Protein AF-A0A4R3TM71-F1 (afdb_monomer)

Nearest PDB structures (foldseek):
  3sf4-assembly3_C  TM=6.506E-01  e=2.495E-02  Homo sapiens
  3sf4-assembly2_B  TM=6.392E-01  e=4.879E-02  Homo sapiens
  6hc2-assembly4_S  TM=4.032E-01  e=9.950E-02  Homo sapiens
  6hc2-assembly1_C  TM=3.410E-01  e=1.334E-01  Homo sapiens
  8amz-assembly1_S  TM=4.589E-01  e=3.227E+00  Spinacia oleracea

InterPro domains:
  IPR001387 Cro/C1-type, helix-turn-helix domain [PF01381] (21-55)
  IPR001387 Cro/C1-type, helix-turn-helix domain [PS50943] (21-53)
  IPR001387 Cro/C1-type, helix-turn-helix domain [SM00530] (20-70)
  IPR001387 Cro/C1-type, helix-turn-helix domain [cd00093] (21-56)
  IPR010982 Lambda repressor-like, DNA-binding domain superfamily [G3DSA:1.10.260.40] (5-74)
  IPR010982 Lambda repressor-like, DNA-binding domain superfamily [SSF47413] (13-68)
  IPR011990 Tetratricopeptide-like helical domain superfamily [G3DSA:1.25.40.10] (161-403)
  IPR011990 Tetratricopeptide-like helical domain superfamily [SSF48452] (152-357)

Mean predicted aligned error: 6.35 Å

Foldseek 3Di:
DDPVVVVVVLLLLLQLQLCLLVVLCVVVVHDLCRLCVQLVHHSVVNNCSNRSNDDDDPSSVVSSCVVSVADPCLAEVDDDPDDPLVLLLCVLLVVLVVLVVLLVVCVVCVVSLSSYSCVLVSVLSNLSSVLVDPDDDDPDDPVSVVSSLSSDDPQSVLSVLLSVLSSCVVVVVLVVSLVSLVVSVVPDDDDPSLSSQLSSLLVQLVSCLQQVVLPSNVVSLVSSLVSCVVVVSPVNNLVSLLSVLVSCVVVVVLVVSLVSLVVSCVVPVVPLVSNLVSLLSQLLSCLLVLVLVSNLVSLVVNVVSVHDDLSSLLSQLVSCVVVVVLVSSVVSDDDLVPDPDVLSSLSVVLSVCSSVVHDCVVSLVVLVVCLVVPSGPVSNVSSLSVSLVVCVVVVNVVVSVVSVVD

Structure (mmCIF, N/CA/C/O backbone):
data_AF-A0A4R3TM71-F1
#
_entry.id   AF-A0A4R3TM71-F1
#
loop_
_atom_site.group_PDB
_atom_site.id
_atom_site.type_symbol
_atom_site.label_atom_id
_atom_site.label_alt_id
_atom_site.label_comp_id
_atom_site.label_asym_id
_atom_site.label_entity_id
_atom_site.label_seq_id
_atom_site.pdbx_PDB_ins_code
_atom_site.Cartn_x
_atom_site.Cartn_y
_atom_site.Cartn_z
_atom_site.occupancy
_atom_site.B_iso_or_equiv
_atom_site.auth_seq_id
_atom_site.auth_comp_id
_atom_site.auth_asym_id
_atom_site.auth_atom_id
_atom_site.pdbx_PDB_model_num
ATOM 1 N N . MET A 1 1 ? 7.187 -16.295 -33.879 1.00 38.16 1 MET A N 1
ATOM 2 C CA . MET A 1 1 ? 7.076 -14.832 -33.755 1.00 38.16 1 MET A CA 1
ATOM 3 C C . MET A 1 1 ? 6.376 -14.304 -34.985 1.00 38.16 1 MET A C 1
ATOM 5 O O . MET A 1 1 ? 6.767 -14.666 -36.090 1.00 38.16 1 MET A O 1
ATOM 9 N N . SER A 1 2 ? 5.300 -13.549 -34.795 1.00 34.69 2 SER A N 1
ATOM 10 C CA . SER A 1 2 ? 4.571 -12.897 -35.889 1.00 34.69 2 SER A CA 1
ATOM 11 C C . SER A 1 2 ? 5.303 -11.626 -36.350 1.00 34.69 2 SER A C 1
ATOM 13 O O . SER A 1 2 ? 6.063 -11.040 -35.584 1.00 34.69 2 SER A O 1
ATOM 15 N N . PHE A 1 3 ? 5.071 -11.185 -37.589 1.00 24.17 3 PHE A N 1
ATOM 16 C CA . PHE A 1 3 ? 5.656 -9.958 -38.162 1.00 24.17 3 PHE A CA 1
ATOM 17 C C . PHE A 1 3 ? 5.386 -8.703 -37.300 1.00 24.17 3 PHE A C 1
ATOM 19 O O . PHE A 1 3 ? 6.244 -7.838 -37.165 1.00 24.17 3 PHE A O 1
ATOM 26 N N . LEU A 1 4 ? 4.223 -8.651 -36.639 1.00 26.27 4 LEU A N 1
ATOM 27 C CA . LEU A 1 4 ? 3.831 -7.566 -35.730 1.00 26.27 4 LEU A CA 1
ATOM 28 C C . LEU A 1 4 ? 4.636 -7.557 -34.422 1.00 26.27 4 LEU A C 1
ATOM 30 O O . LEU A 1 4 ? 4.960 -6.489 -33.916 1.00 26.27 4 LEU A O 1
ATOM 34 N N . GLU A 1 5 ? 4.985 -8.731 -33.885 1.00 31.08 5 GLU A N 1
ATOM 35 C CA . GLU A 1 5 ? 5.854 -8.825 -32.703 1.00 31.08 5 GLU A CA 1
ATOM 36 C C . GLU A 1 5 ? 7.272 -8.352 -33.028 1.00 31.08 5 GLU A C 1
ATOM 38 O O . GLU A 1 5 ? 7.894 -7.707 -32.197 1.00 31.08 5 GLU A O 1
ATOM 43 N N . THR A 1 6 ? 7.758 -8.623 -34.245 1.00 36.78 6 THR A N 1
ATOM 44 C CA . THR A 1 6 ? 9.131 -8.293 -34.659 1.00 36.78 6 THR A CA 1
ATOM 45 C C . THR A 1 6 ? 9.328 -6.794 -34.910 1.00 36.78 6 THR A C 1
ATOM 47 O O . THR A 1 6 ? 10.348 -6.245 -34.498 1.00 36.78 6 THR A O 1
ATOM 50 N N . GLU A 1 7 ? 8.351 -6.113 -35.524 1.00 38.03 7 GLU A N 1
ATOM 51 C CA . GLU A 1 7 ? 8.370 -4.645 -35.684 1.00 38.03 7 GLU A CA 1
ATOM 52 C C . GLU A 1 7 ? 8.187 -3.903 -34.350 1.00 38.03 7 GLU A C 1
ATOM 54 O O . GLU A 1 7 ? 8.796 -2.852 -34.126 1.00 38.03 7 GLU A O 1
ATOM 59 N N . TYR A 1 8 ? 7.365 -4.447 -33.446 1.00 54.97 8 TYR A N 1
ATOM 60 C CA . TYR A 1 8 ? 7.160 -3.868 -32.120 1.00 54.97 8 TYR A CA 1
ATOM 61 C C . TYR A 1 8 ? 8.436 -3.930 -31.275 1.00 54.97 8 TYR A C 1
ATOM 63 O O . TYR A 1 8 ? 8.848 -2.911 -30.716 1.00 54.97 8 TYR A O 1
ATOM 71 N N . THR A 1 9 ? 9.101 -5.092 -31.244 1.00 59.97 9 THR A N 1
ATOM 72 C CA . THR A 1 9 ? 10.374 -5.263 -30.530 1.00 59.97 9 THR A CA 1
ATOM 73 C C . THR A 1 9 ? 11.465 -4.371 -31.107 1.00 59.97 9 THR A C 1
ATOM 75 O O . THR A 1 9 ? 12.128 -3.672 -30.349 1.00 59.97 9 THR A O 1
ATOM 78 N N . SER A 1 10 ? 11.594 -4.284 -32.440 1.00 61.62 10 SER A N 1
ATOM 79 C CA . SER A 1 10 ? 12.634 -3.442 -33.043 1.00 61.62 10 SER A CA 1
ATOM 80 C C . SER A 1 10 ? 12.441 -1.963 -32.711 1.00 61.62 10 SER A C 1
ATOM 82 O O . SER A 1 10 ? 13.404 -1.275 -32.402 1.00 61.62 10 SER A O 1
ATOM 84 N N . HIS A 1 11 ? 11.199 -1.464 -32.723 1.00 75.56 11 HIS A N 1
ATOM 85 C CA . HIS A 1 11 ? 10.932 -0.058 -32.418 1.00 75.56 11 HIS A CA 1
ATOM 86 C C . HIS A 1 11 ? 11.136 0.284 -30.933 1.00 75.56 11 HIS A C 1
ATOM 88 O O . HIS A 1 11 ? 11.571 1.393 -30.609 1.00 75.56 11 HIS A O 1
ATOM 94 N N . HIS A 1 12 ? 10.821 -0.650 -30.033 1.00 82.50 12 HIS A N 1
ATOM 95 C CA . HIS A 1 12 ? 11.098 -0.517 -28.605 1.00 82.50 12 HIS A CA 1
ATOM 96 C C . HIS A 1 12 ? 12.611 -0.456 -28.340 1.00 82.50 12 HIS A C 1
ATOM 98 O O . HIS A 1 12 ? 13.088 0.484 -27.702 1.00 82.50 12 HIS A O 1
ATOM 104 N N . ASP A 1 13 ? 13.382 -1.364 -28.940 1.00 85.12 13 ASP A N 1
ATOM 105 C CA . ASP A 1 13 ? 14.838 -1.414 -28.783 1.00 85.12 13 ASP A CA 1
ATOM 106 C C . ASP A 1 13 ? 15.515 -0.120 -29.265 1.00 85.12 13 ASP A C 1
ATOM 108 O O . ASP A 1 13 ? 16.381 0.426 -28.572 1.00 85.12 13 ASP A O 1
ATOM 112 N N . SER A 1 14 ? 15.083 0.445 -30.404 1.00 89.00 14 SER A N 1
ATOM 113 C CA . SER A 1 14 ? 15.607 1.730 -30.893 1.00 89.00 14 SER A CA 1
ATOM 114 C C . SER A 1 14 ? 15.316 2.879 -29.920 1.00 89.00 14 SER A C 1
ATOM 116 O O . SER A 1 14 ? 16.161 3.759 -29.735 1.00 89.00 14 SER A O 1
ATOM 118 N N . LYS A 1 15 ? 14.139 2.897 -29.275 1.00 90.81 15 LYS A N 1
ATOM 119 C CA . LYS A 1 15 ? 13.792 3.909 -28.260 1.00 90.81 15 LYS A CA 1
ATOM 120 C C . LYS A 1 15 ? 14.654 3.777 -27.011 1.00 90.81 15 LYS A C 1
ATOM 122 O O . LYS A 1 15 ? 15.185 4.789 -26.546 1.00 90.81 15 LYS A O 1
ATOM 127 N N . CYS A 1 16 ? 14.818 2.559 -26.494 1.00 91.25 16 CYS A N 1
ATOM 128 C CA . CYS A 1 16 ? 15.664 2.281 -25.336 1.00 91.25 16 CYS A CA 1
ATOM 129 C C . CYS A 1 16 ? 17.114 2.694 -25.606 1.00 91.25 16 CYS A C 1
ATOM 131 O O . CYS A 1 16 ? 17.690 3.450 -24.821 1.00 91.25 16 CYS A O 1
ATOM 133 N N . PHE A 1 17 ? 17.677 2.292 -26.751 1.00 93.12 17 PHE A N 1
ATOM 134 C CA . PHE A 1 17 ? 19.026 2.687 -27.157 1.00 93.12 17 PHE A CA 1
ATOM 135 C C . PHE A 1 17 ? 19.161 4.209 -27.324 1.00 93.12 17 PHE A C 1
ATOM 137 O O . PHE A 1 17 ? 20.125 4.810 -26.850 1.00 93.12 17 PHE A O 1
ATOM 144 N N . GLY A 1 18 ? 18.177 4.865 -27.945 1.00 94.12 18 GLY A N 1
ATOM 145 C CA . GLY A 1 18 ? 18.177 6.316 -28.115 1.00 94.12 18 GLY A CA 1
ATOM 146 C C . GLY A 1 18 ? 18.148 7.086 -26.788 1.00 94.12 18 GLY A C 1
ATOM 147 O O . GLY A 1 18 ? 18.880 8.066 -26.612 1.00 94.12 18 GLY A O 1
ATOM 148 N N . PHE A 1 19 ? 17.340 6.634 -25.822 1.00 93.06 19 PHE A N 1
ATOM 149 C CA . PHE A 1 19 ? 17.315 7.211 -24.475 1.00 93.06 19 PHE A CA 1
ATOM 150 C C . PHE A 1 19 ? 18.631 6.989 -23.739 1.00 93.06 19 PHE A C 1
ATOM 152 O O . PHE A 1 19 ? 19.168 7.949 -23.187 1.00 93.06 19 PHE A O 1
ATOM 159 N N . PHE A 1 20 ? 19.156 5.763 -23.773 1.00 93.88 20 PHE A N 1
ATOM 160 C CA . PHE A 1 20 ? 20.447 5.400 -23.195 1.00 93.88 20 PHE A CA 1
ATOM 161 C C . PHE A 1 20 ? 21.562 6.325 -23.692 1.00 93.88 20 PHE A C 1
ATOM 163 O O . PHE A 1 20 ? 22.264 6.959 -22.902 1.00 93.88 20 PHE A O 1
ATOM 170 N N . LEU A 1 21 ? 21.651 6.487 -25.014 1.00 94.81 21 LEU A N 1
ATOM 171 C CA . LEU A 1 21 ? 22.626 7.350 -25.669 1.00 94.81 21 LEU A CA 1
ATOM 172 C C . LEU A 1 21 ? 22.517 8.799 -25.189 1.00 94.81 21 LEU A C 1
ATOM 174 O O . LEU A 1 21 ? 23.506 9.414 -24.785 1.00 94.81 21 LEU A O 1
ATOM 178 N N . ARG A 1 22 ? 21.296 9.342 -25.190 1.00 93.69 22 ARG A N 1
ATOM 179 C CA . ARG A 1 22 ? 21.040 10.713 -24.744 1.00 93.69 22 ARG A CA 1
ATOM 180 C C . ARG A 1 22 ? 21.380 10.905 -23.266 1.00 93.69 22 ARG A C 1
ATOM 182 O O . ARG A 1 22 ? 21.888 11.969 -22.910 1.00 93.69 22 ARG A O 1
ATOM 189 N N . TYR A 1 23 ? 21.072 9.925 -22.417 1.00 91.75 23 TYR A N 1
ATOM 190 C CA . TYR A 1 23 ? 21.368 9.958 -20.986 1.00 91.75 23 TYR A CA 1
ATOM 191 C C . TYR A 1 23 ? 22.879 10.035 -20.746 1.00 91.75 23 TYR A C 1
ATOM 193 O O . TYR A 1 23 ? 23.346 11.003 -20.145 1.00 91.75 23 TYR A O 1
ATOM 201 N N . HIS A 1 24 ? 23.651 9.097 -21.301 1.00 93.12 24 HIS A N 1
ATOM 202 C CA . HIS A 1 24 ? 25.105 9.039 -21.107 1.00 93.12 24 HIS A CA 1
ATOM 203 C C . HIS A 1 24 ? 25.836 10.228 -21.729 1.00 93.12 24 HIS A C 1
ATOM 205 O O . HIS A 1 24 ? 26.697 10.831 -21.087 1.00 93.12 24 HIS A O 1
ATOM 211 N N . ARG A 1 25 ? 25.418 10.674 -22.921 1.00 95.56 25 ARG A N 1
ATOM 212 C CA . ARG A 1 25 ? 25.956 11.899 -23.532 1.00 95.56 25 ARG A CA 1
ATOM 213 C C . ARG A 1 25 ? 25.751 13.120 -22.630 1.00 95.56 25 ARG A C 1
ATOM 215 O O . ARG A 1 25 ? 26.665 13.928 -22.455 1.00 95.56 25 ARG A O 1
ATOM 222 N N . LYS A 1 26 ? 24.551 13.276 -22.056 1.00 92.94 26 LYS A N 1
ATOM 223 C CA . LYS A 1 26 ? 24.243 14.384 -21.140 1.00 92.94 26 LYS A CA 1
ATOM 224 C C . LYS A 1 26 ? 24.972 14.253 -19.801 1.00 92.94 26 LYS A C 1
ATOM 226 O O . LYS A 1 26 ? 25.421 15.278 -19.300 1.00 92.94 26 LYS A O 1
ATOM 231 N N . LYS A 1 27 ? 25.148 13.037 -19.264 1.00 90.88 27 LYS A N 1
ATOM 232 C CA . LYS A 1 27 ? 25.943 12.765 -18.045 1.00 90.88 27 LYS A CA 1
ATOM 233 C C . LYS A 1 27 ? 27.381 13.281 -18.198 1.00 90.88 27 LYS A C 1
ATOM 235 O O . LYS A 1 27 ? 27.948 13.810 -17.249 1.00 90.88 27 LYS A O 1
ATOM 240 N N . GLN A 1 28 ? 27.930 13.221 -19.412 1.00 93.75 28 GLN A N 1
ATOM 241 C CA . GLN A 1 28 ? 29.259 13.743 -19.756 1.00 93.75 28 GLN A CA 1
ATOM 242 C C . GLN A 1 28 ? 29.265 15.214 -20.223 1.00 93.75 28 GLN A C 1
ATOM 244 O O . GLN A 1 28 ? 30.289 15.715 -20.679 1.00 93.75 28 GLN A O 1
ATOM 249 N N . ASN A 1 29 ? 28.140 15.934 -20.114 1.00 95.19 29 ASN A N 1
ATOM 250 C CA . ASN A 1 29 ? 27.981 17.330 -20.553 1.00 95.19 29 ASN A CA 1
ATOM 251 C C . ASN A 1 29 ? 28.301 17.581 -22.041 1.00 95.19 29 ASN A C 1
ATOM 253 O O . ASN A 1 29 ? 28.654 18.694 -22.439 1.00 95.19 29 ASN A O 1
ATOM 257 N N . LEU A 1 30 ? 28.147 16.567 -22.893 1.00 96.06 30 LEU A N 1
ATOM 258 C CA . LEU A 1 30 ? 28.447 16.678 -24.316 1.00 96.06 30 LEU A CA 1
ATOM 259 C C . LEU A 1 30 ? 27.246 17.259 -25.072 1.00 96.06 30 LEU A C 1
ATOM 261 O O . LEU A 1 30 ? 26.117 16.766 -24.971 1.00 96.06 30 LEU A O 1
ATOM 265 N N . SER A 1 31 ? 27.472 18.302 -25.875 1.00 96.62 31 SER A N 1
ATOM 266 C CA . SER A 1 31 ? 26.426 18.843 -26.754 1.00 96.62 31 SER A CA 1
ATOM 267 C C . SER A 1 31 ? 26.109 17.880 -27.905 1.00 96.62 31 SER A C 1
ATOM 269 O O . SER A 1 31 ? 26.951 17.075 -28.299 1.00 96.62 31 SER A O 1
ATOM 271 N N . LEU A 1 32 ? 24.899 17.979 -28.469 1.00 96.94 32 LEU A N 1
ATOM 272 C CA . LEU A 1 32 ? 24.487 17.153 -29.612 1.00 96.94 32 LEU A CA 1
ATOM 273 C C . LEU A 1 32 ? 25.448 17.328 -30.801 1.00 96.94 32 LEU A C 1
ATOM 275 O O . LEU A 1 32 ? 25.865 16.344 -31.397 1.00 96.94 32 LEU A O 1
ATOM 279 N N . ASN A 1 33 ? 25.823 18.572 -31.112 1.00 97.44 33 ASN A N 1
ATOM 280 C CA . ASN A 1 33 ? 26.718 18.871 -32.230 1.00 97.44 33 ASN A CA 1
ATOM 281 C C . ASN A 1 33 ? 28.111 18.288 -31.998 1.00 97.44 33 ASN A C 1
ATOM 283 O O . ASN A 1 33 ? 28.621 17.564 -32.842 1.00 97.44 33 ASN A O 1
ATOM 287 N N . TYR A 1 34 ? 28.679 18.542 -30.818 1.00 97.06 34 TYR A N 1
ATOM 288 C CA . TYR A 1 34 ? 30.020 18.076 -30.485 1.00 97.06 34 TYR A CA 1
ATOM 289 C C . TYR A 1 34 ? 30.120 16.546 -30.506 1.00 97.06 34 TYR A C 1
ATOM 291 O O . TYR A 1 34 ? 31.041 15.996 -31.095 1.00 97.06 34 TYR A O 1
ATOM 299 N N . PHE A 1 35 ? 29.142 15.846 -29.923 1.00 97.75 35 PHE A N 1
ATOM 300 C CA . PHE A 1 35 ? 29.140 14.384 -29.932 1.00 97.75 35 PHE A CA 1
ATOM 301 C C . PHE A 1 35 ? 28.940 13.803 -31.337 1.00 97.75 35 PHE A C 1
ATOM 303 O O . PHE A 1 35 ? 29.606 12.832 -31.689 1.00 97.75 35 PHE A O 1
ATOM 310 N N . ALA A 1 36 ? 28.073 14.411 -32.156 1.00 97.25 36 ALA A N 1
ATOM 311 C CA . ALA A 1 36 ? 27.876 13.999 -33.544 1.00 97.25 36 ALA A CA 1
ATOM 312 C C . ALA A 1 36 ? 29.173 14.119 -34.363 1.00 97.25 36 ALA A C 1
ATOM 314 O O . ALA A 1 36 ? 29.517 13.187 -35.094 1.00 97.25 36 ALA A O 1
ATOM 315 N N . ASP A 1 37 ? 29.920 15.211 -34.175 1.00 96.88 37 ASP A N 1
ATOM 316 C CA . ASP A 1 37 ? 31.215 15.427 -34.821 1.00 96.88 37 ASP A CA 1
ATOM 317 C C . ASP A 1 37 ? 32.247 14.364 -34.396 1.00 96.88 37 ASP A C 1
ATOM 319 O O . ASP A 1 37 ? 32.930 13.810 -35.259 1.00 96.88 37 ASP A O 1
ATOM 323 N N . MET A 1 38 ? 32.319 14.011 -33.102 1.00 95.25 38 MET A N 1
ATOM 324 C CA . MET A 1 38 ? 33.251 12.987 -32.587 1.00 95.25 38 MET A CA 1
ATOM 325 C C . MET A 1 38 ? 33.025 11.605 -33.215 1.00 95.25 38 MET A C 1
ATOM 327 O O . MET A 1 38 ? 33.968 10.958 -33.670 1.00 95.25 38 MET A O 1
ATOM 331 N N . ILE A 1 39 ? 31.769 11.161 -33.319 1.00 95.50 39 ILE A N 1
ATOM 332 C CA . ILE A 1 39 ? 31.446 9.854 -33.923 1.00 95.50 39 ILE A CA 1
ATOM 333 C C . ILE A 1 39 ? 31.365 9.907 -35.462 1.00 95.50 39 ILE A C 1
ATOM 335 O O . ILE A 1 39 ? 31.282 8.862 -36.121 1.00 95.50 39 ILE A O 1
ATOM 339 N N . GLY A 1 40 ? 31.453 11.105 -36.050 1.00 95.06 40 GLY A N 1
ATOM 340 C CA . GLY A 1 40 ? 31.496 11.339 -37.493 1.00 95.06 40 GLY A CA 1
ATOM 341 C C . GLY A 1 40 ? 30.140 11.206 -38.188 1.00 95.06 40 GLY A C 1
ATOM 342 O O . GLY A 1 40 ? 30.070 10.633 -39.277 1.00 95.06 40 GLY A O 1
ATOM 343 N N . ILE A 1 41 ? 29.067 11.701 -37.565 1.00 96.19 41 ILE A N 1
ATOM 344 C CA . ILE A 1 41 ? 27.715 11.751 -38.143 1.00 96.19 41 ILE A CA 1
ATOM 345 C C . ILE A 1 41 ? 27.123 13.160 -38.058 1.00 96.19 41 ILE A C 1
ATOM 347 O O . ILE A 1 41 ? 27.606 14.016 -37.330 1.00 96.19 41 ILE A O 1
ATOM 351 N N . THR A 1 42 ? 26.037 13.424 -38.787 1.00 97.06 42 THR A N 1
ATOM 352 C CA . THR A 1 42 ? 25.358 14.727 -38.693 1.00 97.06 42 THR A CA 1
ATOM 353 C C . THR A 1 42 ? 24.556 14.852 -37.389 1.00 97.06 42 THR A C 1
ATOM 355 O O . THR A 1 42 ? 23.919 13.867 -36.997 1.00 97.06 42 THR A O 1
ATOM 358 N N . PRO A 1 43 ? 24.439 16.051 -36.786 1.00 97.25 43 PRO A N 1
ATOM 359 C CA . PRO A 1 43 ? 23.620 16.259 -35.588 1.00 97.25 43 PRO A CA 1
ATOM 360 C C . PRO A 1 43 ? 22.142 15.882 -35.761 1.00 97.25 43 PRO A C 1
ATOM 362 O O . PRO A 1 43 ? 21.518 15.399 -34.819 1.00 97.25 43 PRO A O 1
ATOM 365 N N . SER A 1 44 ? 21.567 16.055 -36.960 1.00 96.88 44 SER A N 1
ATOM 366 C CA . SER A 1 44 ? 20.181 15.640 -37.229 1.00 96.88 44 SER A CA 1
ATOM 367 C C . SER A 1 44 ? 20.024 14.120 -37.181 1.00 96.88 44 SER A C 1
ATOM 369 O O . SER A 1 44 ? 19.076 13.624 -36.582 1.00 96.88 44 SER A O 1
ATOM 371 N N . PHE A 1 45 ? 20.980 13.380 -37.747 1.00 96.25 45 PHE A N 1
ATOM 372 C CA . PHE A 1 45 ? 20.997 11.922 -37.688 1.00 96.25 45 PHE A CA 1
ATOM 373 C C . PHE A 1 45 ? 21.195 11.413 -36.254 1.00 96.25 45 PHE A C 1
ATOM 375 O O . PHE A 1 45 ? 20.447 10.538 -35.832 1.00 96.25 45 PHE A O 1
ATOM 382 N N . LEU A 1 46 ? 22.110 12.009 -35.476 1.00 96.88 46 LEU A N 1
ATOM 383 C CA . LEU A 1 46 ? 22.242 11.701 -34.045 1.00 96.88 46 LEU A CA 1
ATOM 384 C C . LEU A 1 46 ? 20.934 11.966 -33.287 1.00 96.88 46 LEU A C 1
ATOM 386 O O . LEU A 1 46 ? 20.518 11.152 -32.470 1.00 96.88 46 LEU A O 1
ATOM 390 N N . SER A 1 47 ? 20.262 13.083 -33.577 1.00 96.25 47 SER A N 1
ATOM 391 C CA . SER A 1 47 ? 18.961 13.392 -32.981 1.00 96.25 47 SER A CA 1
ATOM 392 C C . SER A 1 47 ? 17.922 12.323 -33.320 1.00 96.25 47 SER A C 1
ATOM 394 O O . SER A 1 47 ? 17.224 11.852 -32.427 1.00 96.25 47 SER A O 1
ATOM 396 N N . ASP A 1 48 ? 17.828 11.891 -34.579 1.00 95.69 48 ASP A N 1
ATOM 397 C CA . ASP A 1 48 ? 16.900 10.825 -34.972 1.00 95.69 48 ASP A CA 1
ATOM 398 C C . ASP A 1 48 ? 17.174 9.516 -34.212 1.00 95.69 48 ASP A C 1
ATOM 400 O O . ASP A 1 48 ? 16.225 8.861 -33.779 1.00 95.69 48 ASP A O 1
ATOM 404 N N . ILE A 1 49 ? 18.448 9.173 -33.996 1.00 95.06 49 ILE A N 1
ATOM 405 C CA . ILE A 1 49 ? 18.863 8.014 -33.193 1.00 95.06 49 ILE A CA 1
ATOM 406 C C . ILE A 1 49 ? 18.427 8.179 -31.735 1.00 95.06 49 ILE A C 1
ATOM 408 O O . ILE A 1 49 ? 17.770 7.300 -31.188 1.00 95.06 49 ILE A O 1
ATOM 412 N N . GLU A 1 50 ? 18.737 9.313 -31.098 1.00 94.75 50 GLU A N 1
ATOM 413 C CA . GLU A 1 50 ? 18.383 9.559 -29.692 1.00 94.75 50 GLU A CA 1
ATOM 414 C C . GLU A 1 50 ? 16.871 9.513 -29.438 1.00 94.75 50 GLU A C 1
ATOM 416 O O . GLU A 1 50 ? 16.425 9.186 -28.338 1.00 94.75 50 GLU A O 1
ATOM 421 N N . HIS A 1 51 ? 16.065 9.837 -30.446 1.00 91.50 51 HIS A N 1
ATOM 422 C CA . HIS A 1 51 ? 14.607 9.764 -30.371 1.00 91.50 51 HIS A CA 1
ATOM 423 C C . HIS A 1 51 ? 14.038 8.412 -30.838 1.00 91.50 51 HIS A C 1
ATOM 425 O O . HIS A 1 51 ? 12.821 8.296 -30.977 1.00 91.50 51 HIS A O 1
ATOM 431 N N . GLY A 1 52 ? 14.885 7.409 -31.103 1.00 91.69 52 GLY A N 1
ATOM 432 C CA . GLY A 1 52 ? 14.472 6.070 -31.533 1.00 91.69 52 GLY A CA 1
ATOM 433 C C . GLY A 1 52 ? 13.802 6.032 -32.909 1.00 91.69 52 GLY A C 1
ATOM 434 O O . GLY A 1 52 ? 13.037 5.117 -33.200 1.00 91.69 52 GLY A O 1
ATOM 435 N N . LYS A 1 53 ? 14.033 7.046 -33.755 1.00 91.56 53 LYS A N 1
ATOM 436 C CA . LYS A 1 53 ? 13.445 7.145 -35.103 1.00 91.56 53 LYS A CA 1
ATOM 437 C C . LYS A 1 53 ? 14.258 6.406 -36.159 1.00 91.56 53 LYS A C 1
ATOM 439 O O . LYS A 1 53 ? 13.745 6.163 -37.249 1.00 91.56 53 LYS A O 1
ATOM 444 N N . LYS A 1 54 ? 15.533 6.129 -35.878 1.00 90.50 54 LYS A N 1
ATOM 445 C CA . LYS A 1 54 ? 16.451 5.442 -36.787 1.00 90.50 54 LYS A CA 1
ATOM 446 C C . LYS A 1 54 ? 17.348 4.487 -36.024 1.00 90.50 54 LYS A C 1
ATOM 448 O O . LYS A 1 54 ? 17.866 4.833 -34.964 1.00 90.50 54 LYS A O 1
ATOM 453 N N . ASP A 1 55 ? 17.580 3.336 -36.637 1.00 87.19 55 ASP A N 1
ATOM 454 C CA . ASP A 1 55 ? 18.572 2.381 -36.175 1.00 87.19 55 ASP A CA 1
ATOM 455 C C . ASP A 1 55 ? 19.991 2.827 -36.510 1.00 87.19 55 ASP A C 1
ATOM 457 O O . ASP A 1 55 ? 20.242 3.652 -37.396 1.00 87.19 55 ASP A O 1
ATOM 461 N N . VAL A 1 56 ? 20.937 2.238 -35.785 1.00 89.19 56 VAL A N 1
ATOM 462 C CA . VAL A 1 56 ? 22.357 2.549 -35.892 1.00 89.19 56 VAL A CA 1
ATOM 463 C C . VAL A 1 56 ? 23.101 1.352 -36.443 1.00 89.19 56 VAL A C 1
ATOM 465 O O . VAL A 1 56 ? 23.022 0.251 -35.902 1.00 89.19 56 VAL A O 1
ATOM 468 N N . ALA A 1 57 ? 23.871 1.588 -37.502 1.00 89.75 57 ALA A N 1
ATOM 469 C CA . ALA A 1 57 ? 24.771 0.586 -38.045 1.00 89.75 57 ALA A CA 1
ATOM 470 C C . ALA A 1 57 ? 25.867 0.224 -37.029 1.00 89.75 57 ALA A C 1
ATOM 472 O O . ALA A 1 57 ? 26.395 1.092 -36.331 1.00 89.75 57 ALA A O 1
ATOM 473 N N . GLU A 1 58 ? 26.273 -1.043 -37.015 1.00 89.44 58 GLU A N 1
ATOM 474 C CA . GLU A 1 58 ? 27.215 -1.600 -36.035 1.00 89.44 58 GLU A CA 1
ATOM 475 C C . GLU A 1 58 ? 28.529 -0.809 -35.917 1.00 89.44 58 GLU A C 1
ATOM 477 O O . GLU A 1 58 ? 29.020 -0.535 -34.824 1.00 89.44 58 GLU A O 1
ATOM 482 N N . TYR A 1 59 ? 29.075 -0.337 -37.043 1.00 91.19 59 TYR A N 1
ATOM 483 C CA . TYR A 1 59 ? 30.294 0.479 -37.032 1.00 91.19 59 TYR A CA 1
ATOM 484 C C . TYR A 1 59 ? 30.119 1.806 -36.270 1.00 91.19 59 TYR A C 1
ATOM 486 O O . TYR A 1 59 ? 31.074 2.311 -35.685 1.00 91.19 59 TYR A O 1
ATOM 494 N N . THR A 1 60 ? 28.917 2.392 -36.299 1.00 92.31 60 THR A N 1
ATOM 495 C CA . THR A 1 60 ? 28.605 3.646 -35.599 1.00 92.31 60 THR A CA 1
ATOM 496 C C . THR A 1 60 ? 28.339 3.371 -34.124 1.00 92.31 60 THR A C 1
ATOM 498 O O . THR A 1 60 ? 28.816 4.135 -33.290 1.00 92.31 60 THR A O 1
ATOM 501 N N . LYS A 1 61 ? 27.672 2.254 -33.787 1.00 92.12 61 LYS A N 1
ATOM 502 C CA . LYS A 1 61 ? 27.515 1.805 -32.393 1.00 92.12 61 LYS A CA 1
ATOM 503 C C . LYS A 1 61 ? 28.868 1.651 -31.699 1.00 92.12 61 LYS A C 1
ATOM 505 O O . LYS A 1 61 ? 29.060 2.221 -30.633 1.00 92.12 61 LYS A O 1
ATOM 510 N N . LYS A 1 62 ? 29.841 1.002 -32.349 1.00 93.12 62 LYS A N 1
ATOM 511 C CA . LYS A 1 62 ? 31.211 0.856 -31.821 1.00 93.12 62 LYS A CA 1
ATOM 512 C C . LYS A 1 62 ? 31.871 2.191 -31.479 1.00 93.12 62 LYS A C 1
ATOM 514 O O . LYS A 1 62 ? 32.485 2.317 -30.425 1.00 93.12 62 LYS A O 1
ATOM 519 N N . LYS A 1 63 ? 31.725 3.197 -32.348 1.00 94.62 63 LYS A N 1
ATOM 520 C CA . LYS A 1 63 ? 32.232 4.551 -32.078 1.00 94.62 63 LYS A CA 1
ATOM 521 C C . LYS A 1 63 ? 31.501 5.212 -30.914 1.00 94.62 63 LYS A C 1
ATOM 523 O O . LYS A 1 63 ? 32.149 5.799 -30.063 1.00 94.62 63 LYS A O 1
ATOM 528 N N . ILE A 1 64 ? 30.174 5.092 -30.864 1.00 95.38 64 ILE A N 1
ATOM 529 C CA . ILE A 1 64 ? 29.359 5.625 -29.766 1.00 95.38 64 ILE A CA 1
ATOM 530 C C . ILE A 1 64 ? 29.822 5.053 -28.422 1.00 95.38 64 ILE A C 1
ATOM 532 O O . ILE A 1 64 ? 30.093 5.822 -27.507 1.00 95.38 64 ILE A O 1
ATOM 536 N N . PHE A 1 65 ? 29.947 3.727 -28.311 1.00 95.19 65 PHE A N 1
ATOM 537 C CA . PHE A 1 65 ? 30.394 3.079 -27.077 1.00 95.19 65 PHE A CA 1
ATOM 538 C C . PHE A 1 65 ? 31.820 3.489 -26.696 1.00 95.19 65 PHE A C 1
ATOM 540 O O . PHE A 1 65 ? 32.072 3.791 -25.533 1.00 95.19 65 PHE A O 1
ATOM 547 N N . HIS A 1 66 ? 32.727 3.578 -27.677 1.00 94.88 66 HIS A N 1
ATOM 548 C CA . HIS A 1 66 ? 34.098 4.034 -27.452 1.00 94.88 66 HIS A CA 1
ATOM 549 C C . HIS A 1 66 ? 34.162 5.458 -26.882 1.00 94.88 66 HIS A C 1
ATOM 551 O O . HIS A 1 66 ? 34.775 5.661 -25.838 1.00 94.88 66 HIS A O 1
ATOM 557 N N . GLU A 1 67 ? 33.501 6.422 -27.530 1.00 95.12 67 GLU A N 1
ATOM 558 C CA . GLU A 1 67 ? 33.526 7.835 -27.117 1.00 95.12 67 GLU A CA 1
ATOM 559 C C . GLU A 1 67 ? 32.793 8.081 -25.793 1.00 95.12 67 GLU A C 1
ATOM 561 O O . GLU A 1 67 ? 33.116 9.019 -25.071 1.00 95.12 67 GLU A O 1
ATOM 566 N N . LEU A 1 68 ? 31.806 7.243 -25.454 1.00 93.88 68 LEU A N 1
ATOM 567 C CA . LEU A 1 68 ? 31.113 7.316 -24.168 1.00 93.88 68 LEU A CA 1
ATOM 568 C C . LEU A 1 68 ? 31.801 6.520 -23.055 1.00 93.88 68 LEU A C 1
ATOM 570 O O . LEU A 1 68 ? 31.319 6.569 -21.928 1.00 93.88 68 LEU A O 1
ATOM 574 N N . PHE A 1 69 ? 32.909 5.828 -23.333 1.00 92.75 69 PHE A N 1
ATOM 575 C CA . PHE A 1 69 ? 33.599 4.948 -22.379 1.00 92.75 69 PHE A CA 1
ATOM 576 C C . PHE A 1 69 ? 32.714 3.825 -21.816 1.00 92.75 69 PHE A C 1
ATOM 578 O O . PHE A 1 69 ? 32.896 3.396 -20.681 1.00 92.75 69 PHE A O 1
ATOM 585 N N . ILE A 1 70 ? 31.771 3.333 -22.619 1.00 91.75 70 ILE A N 1
ATOM 586 C CA . ILE A 1 70 ? 30.836 2.274 -22.229 1.00 91.75 70 ILE A CA 1
ATOM 587 C C . ILE A 1 70 ? 31.321 0.949 -22.806 1.00 91.75 70 ILE A C 1
ATOM 589 O O . ILE A 1 70 ? 31.671 0.852 -23.986 1.00 91.75 70 ILE A O 1
ATOM 593 N N . ASN A 1 71 ? 31.307 -0.099 -21.987 1.00 91.69 71 ASN A N 1
ATOM 594 C CA . ASN A 1 71 ? 31.628 -1.439 -22.452 1.00 91.69 71 ASN A CA 1
ATOM 595 C C . ASN A 1 71 ? 30.459 -2.013 -23.278 1.00 91.69 71 ASN A C 1
ATOM 597 O O . ASN A 1 71 ? 29.393 -2.314 -22.742 1.00 91.69 71 ASN A O 1
ATOM 601 N N . GLN A 1 72 ? 30.673 -2.188 -24.587 1.00 90.06 72 GLN A N 1
ATOM 602 C CA . GLN A 1 72 ? 29.669 -2.747 -25.500 1.00 90.06 72 GLN A CA 1
ATOM 603 C C . GLN A 1 72 ? 29.244 -4.172 -25.106 1.00 90.06 72 GLN A C 1
ATOM 605 O O . GLN A 1 72 ? 28.066 -4.498 -25.200 1.00 90.06 72 GLN A O 1
ATOM 610 N N . GLU A 1 73 ? 30.168 -5.007 -24.627 1.00 89.00 73 GLU A N 1
ATOM 611 C CA . GLU A 1 73 ? 29.859 -6.373 -24.192 1.00 89.00 73 GLU A CA 1
ATOM 612 C C . GLU A 1 73 ? 28.927 -6.367 -22.974 1.00 89.00 73 GLU A C 1
ATOM 614 O O . GLU A 1 73 ? 27.946 -7.110 -22.949 1.00 89.00 73 GLU A O 1
ATOM 619 N N . THR A 1 74 ? 29.181 -5.478 -22.006 1.00 87.69 74 THR A N 1
ATOM 620 C CA . THR A 1 74 ? 28.290 -5.262 -20.856 1.00 87.69 74 THR A CA 1
ATOM 621 C C . 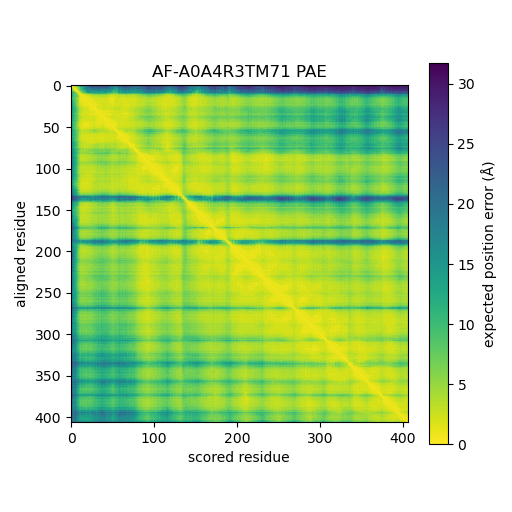THR A 1 74 ? 26.912 -4.786 -21.306 1.00 87.69 74 THR A C 1
ATOM 623 O O . THR A 1 74 ? 25.901 -5.276 -20.812 1.00 87.69 74 THR A O 1
ATOM 626 N N . TYR A 1 75 ? 26.844 -3.861 -22.266 1.00 90.81 75 TYR A N 1
ATOM 627 C CA . TYR A 1 75 ? 25.565 -3.382 -22.783 1.00 90.81 75 TYR A CA 1
ATOM 628 C C . TYR A 1 75 ? 24.750 -4.511 -23.432 1.00 90.81 75 TYR A C 1
ATOM 630 O O . TYR A 1 75 ? 23.568 -4.682 -23.129 1.00 90.81 75 TYR A O 1
ATOM 638 N N . GLU A 1 76 ? 25.374 -5.282 -24.323 1.00 88.31 76 GLU A N 1
ATOM 639 C CA . GLU A 1 76 ? 24.682 -6.231 -25.202 1.00 88.31 76 GLU A CA 1
ATOM 640 C C . GLU A 1 76 ? 24.351 -7.566 -24.534 1.00 88.31 76 GLU A C 1
ATOM 642 O O . GLU A 1 76 ? 23.302 -8.138 -24.822 1.00 88.31 76 GLU A O 1
ATOM 647 N N . ASN A 1 77 ? 25.214 -8.064 -23.644 1.00 87.06 77 ASN A N 1
ATOM 648 C CA . ASN A 1 77 ? 25.088 -9.424 -23.109 1.00 87.06 77 ASN A CA 1
ATOM 649 C C . ASN A 1 77 ? 24.451 -9.491 -21.717 1.00 87.06 77 ASN A C 1
ATOM 651 O O . ASN A 1 77 ? 24.242 -10.588 -21.192 1.00 87.06 77 ASN A O 1
ATOM 655 N N . HIS A 1 78 ? 24.156 -8.349 -21.094 1.00 88.00 78 HIS A N 1
ATOM 656 C CA . HIS A 1 78 ? 23.580 -8.336 -19.755 1.00 88.00 78 HIS A CA 1
ATOM 657 C C . HIS A 1 78 ? 22.100 -8.720 -19.773 1.00 88.00 78 HIS A C 1
ATOM 659 O O . HIS A 1 78 ? 21.294 -8.143 -20.501 1.00 88.00 78 HIS A O 1
ATOM 665 N N . VAL A 1 79 ? 21.738 -9.673 -18.919 1.00 87.00 79 VAL A N 1
ATOM 666 C CA . VAL A 1 79 ? 20.353 -10.098 -18.696 1.00 87.00 79 VAL A CA 1
ATOM 667 C C . VAL A 1 79 ? 19.883 -9.507 -17.377 1.00 87.00 79 VAL A C 1
ATOM 669 O O . VAL A 1 79 ? 20.608 -9.559 -16.383 1.00 87.00 79 VAL A O 1
ATOM 672 N N . CYS A 1 80 ? 18.673 -8.947 -17.357 1.00 86.56 80 CYS A N 1
ATOM 673 C CA . CYS A 1 80 ? 18.134 -8.370 -16.134 1.00 86.56 80 CYS A CA 1
ATOM 674 C C . CYS A 1 80 ? 18.030 -9.447 -15.051 1.00 86.56 80 CYS A C 1
ATOM 676 O O . CYS A 1 80 ? 17.458 -10.517 -15.268 1.00 86.56 80 CYS A O 1
AT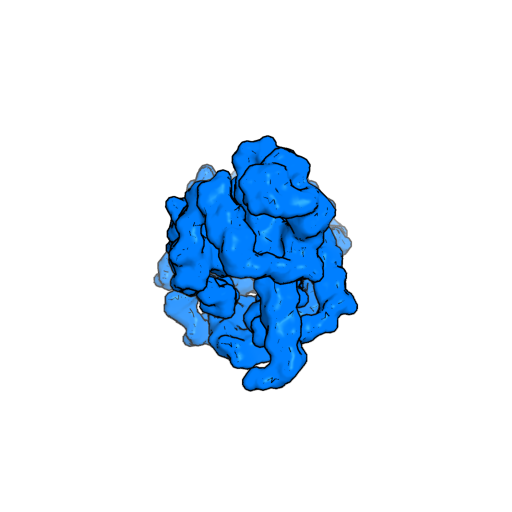OM 678 N N . LYS A 1 81 ? 18.585 -9.148 -13.876 1.00 91.19 81 LYS A N 1
ATOM 679 C CA . LYS A 1 81 ? 18.534 -10.028 -12.704 1.00 91.19 81 LYS A CA 1
ATOM 680 C C . LYS A 1 81 ? 17.120 -10.128 -12.127 1.00 91.19 81 LYS A C 1
ATOM 682 O O . LYS A 1 81 ? 16.775 -11.148 -11.536 1.00 91.19 81 LYS A O 1
ATOM 687 N N . PHE A 1 82 ? 16.321 -9.075 -12.291 1.00 91.31 82 PHE A N 1
ATOM 688 C CA . PHE A 1 82 ? 15.018 -8.941 -11.657 1.00 91.31 82 PHE A CA 1
ATOM 689 C C . PHE A 1 82 ? 13.900 -8.924 -12.687 1.00 91.31 82 PHE A C 1
ATOM 691 O O . PHE A 1 82 ? 13.826 -8.051 -13.549 1.00 91.31 82 PHE A O 1
ATOM 698 N N . ASP A 1 83 ? 13.004 -9.889 -12.557 1.00 89.25 83 ASP A N 1
ATOM 699 C CA . ASP A 1 83 ? 11.785 -9.952 -13.341 1.00 89.25 83 ASP A CA 1
ATOM 700 C C . ASP A 1 83 ? 10.672 -9.132 -12.665 1.00 89.25 83 ASP A C 1
ATOM 702 O O . ASP A 1 83 ? 10.371 -9.310 -11.480 1.00 89.25 83 ASP A O 1
ATOM 706 N N . ILE A 1 84 ? 10.039 -8.239 -13.430 1.00 89.19 84 ILE A N 1
ATOM 707 C CA . ILE A 1 84 ? 8.980 -7.346 -12.935 1.00 89.19 84 ILE A CA 1
ATOM 708 C C . ILE A 1 84 ? 7.778 -8.141 -12.414 1.00 89.19 84 ILE A C 1
ATOM 710 O O . ILE A 1 84 ? 7.164 -7.738 -11.426 1.00 89.19 84 ILE A O 1
ATOM 714 N N . VAL A 1 85 ? 7.454 -9.289 -13.022 1.00 89.81 85 VAL A N 1
ATOM 715 C CA . VAL A 1 85 ? 6.336 -10.130 -12.562 1.00 89.81 85 VAL A CA 1
ATOM 716 C C . VAL A 1 85 ? 6.619 -10.691 -11.171 1.00 89.81 85 VAL A C 1
ATOM 718 O O . VAL A 1 85 ? 5.743 -10.659 -10.307 1.00 89.81 85 VAL A O 1
ATOM 721 N N . THR A 1 86 ? 7.853 -11.129 -10.927 1.00 92.44 86 THR A N 1
ATOM 722 C CA . THR A 1 86 ? 8.306 -11.612 -9.616 1.00 92.44 86 THR A CA 1
ATOM 723 C C . THR A 1 86 ? 8.241 -10.510 -8.552 1.00 92.44 86 THR A C 1
ATOM 725 O O . THR A 1 86 ? 7.745 -10.747 -7.451 1.00 92.44 86 THR A O 1
ATOM 728 N N . ILE A 1 87 ? 8.654 -9.280 -8.882 1.00 94.25 87 ILE A N 1
ATOM 729 C CA . ILE A 1 87 ? 8.528 -8.129 -7.969 1.00 94.25 87 ILE A CA 1
ATOM 730 C C . ILE A 1 87 ? 7.056 -7.832 -7.664 1.00 94.25 87 ILE A C 1
ATOM 732 O O . ILE A 1 87 ? 6.689 -7.649 -6.505 1.00 94.25 87 ILE A O 1
ATOM 736 N N . LEU A 1 88 ? 6.187 -7.821 -8.677 1.00 92.88 88 LEU A N 1
ATOM 737 C CA . LEU A 1 88 ? 4.750 -7.601 -8.485 1.00 92.88 88 LEU A CA 1
ATOM 738 C C . LEU A 1 88 ? 4.109 -8.687 -7.613 1.00 92.88 88 LEU A C 1
ATOM 740 O O . LEU A 1 88 ? 3.271 -8.383 -6.763 1.00 92.88 88 LEU A O 1
ATOM 744 N N . GLN A 1 89 ? 4.520 -9.944 -7.783 1.00 93.56 89 GLN A N 1
ATOM 745 C CA . GLN A 1 89 ? 4.087 -11.036 -6.919 1.00 93.56 89 GLN A CA 1
ATOM 746 C C . GLN A 1 89 ? 4.543 -10.814 -5.474 1.00 93.56 89 GLN A C 1
ATOM 748 O O . GLN A 1 89 ? 3.729 -10.950 -4.564 1.00 93.56 89 GLN A O 1
ATOM 753 N N . ALA A 1 90 ? 5.797 -10.414 -5.258 1.00 94.38 90 ALA A N 1
ATOM 754 C CA . ALA A 1 90 ? 6.309 -10.093 -3.929 1.00 94.38 90 ALA A CA 1
ATOM 755 C C . ALA A 1 90 ? 5.560 -8.918 -3.279 1.00 94.38 90 ALA A C 1
ATOM 757 O O . ALA A 1 90 ? 5.247 -8.979 -2.091 1.00 94.38 90 ALA A O 1
ATOM 758 N N . ILE A 1 91 ? 5.191 -7.888 -4.052 1.00 93.25 91 ILE A N 1
ATOM 759 C CA . ILE A 1 91 ? 4.324 -6.797 -3.581 1.00 93.25 91 ILE A CA 1
ATOM 760 C C . ILE A 1 91 ? 2.988 -7.363 -3.106 1.00 93.25 91 ILE A C 1
ATOM 762 O O . ILE A 1 91 ? 2.565 -7.096 -1.980 1.00 93.25 91 ILE A O 1
ATOM 766 N N . LEU A 1 92 ? 2.312 -8.160 -3.933 1.00 94.06 92 LEU A N 1
ATOM 767 C CA . LEU A 1 92 ? 1.005 -8.715 -3.588 1.00 94.06 92 LEU A CA 1
ATOM 768 C C . LEU A 1 92 ? 1.097 -9.647 -2.369 1.00 94.06 92 LEU A C 1
ATOM 770 O O . LEU A 1 92 ? 0.272 -9.527 -1.467 1.00 94.06 92 LEU A O 1
ATOM 774 N N . GLU A 1 93 ? 2.144 -10.460 -2.265 1.00 92.19 93 GLU A N 1
ATOM 775 C CA . GLU A 1 93 ? 2.381 -11.387 -1.149 1.00 92.19 93 GLU A CA 1
ATOM 776 C C . GLU A 1 93 ? 3.114 -10.770 0.056 1.00 92.19 93 GLU A C 1
ATOM 778 O O . GLU A 1 93 ? 3.422 -11.469 1.019 1.00 92.19 93 GLU A O 1
ATOM 783 N N . PHE A 1 94 ? 3.355 -9.455 0.054 1.00 89.38 94 PHE A N 1
ATOM 784 C CA . PHE A 1 94 ? 4.070 -8.738 1.117 1.00 89.38 94 PHE A CA 1
ATOM 785 C C . PHE A 1 94 ? 5.423 -9.365 1.501 1.00 89.38 94 PHE A C 1
ATOM 787 O O . PHE A 1 94 ? 5.782 -9.405 2.686 1.00 89.38 94 PHE A O 1
ATOM 794 N N . ASP A 1 95 ? 6.188 -9.838 0.520 1.00 92.44 95 ASP A N 1
ATOM 795 C CA . ASP A 1 95 ? 7.555 -10.307 0.740 1.00 92.44 95 ASP A CA 1
ATOM 796 C C . ASP A 1 95 ? 8.516 -9.113 0.832 1.00 92.44 95 ASP A C 1
ATOM 798 O O . ASP A 1 95 ? 9.287 -8.804 -0.074 1.00 92.44 95 ASP A O 1
ATOM 802 N N . MET A 1 96 ? 8.425 -8.392 1.952 1.00 90.69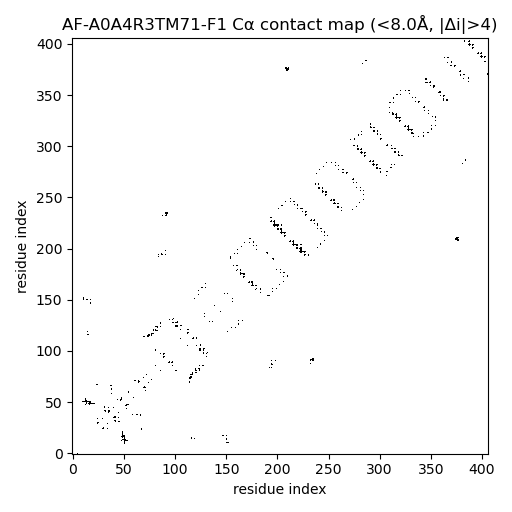 96 MET A N 1
ATOM 803 C CA . MET A 1 96 ? 9.213 -7.179 2.185 1.00 90.69 96 MET A CA 1
ATOM 804 C C . MET A 1 96 ? 10.718 -7.467 2.241 1.00 90.69 96 MET A C 1
ATOM 806 O O . MET A 1 96 ? 11.506 -6.582 1.935 1.00 90.69 96 MET A O 1
ATOM 810 N N . SER A 1 97 ? 11.121 -8.689 2.617 1.00 93.38 97 SER A N 1
ATOM 811 C CA . SER A 1 97 ? 12.536 -9.074 2.642 1.00 93.38 97 SER A CA 1
ATOM 812 C C . SER A 1 97 ? 13.094 -9.150 1.228 1.00 93.38 97 SER A C 1
ATOM 814 O O . SER A 1 97 ? 14.159 -8.599 0.967 1.00 93.38 97 SER A O 1
ATOM 816 N N . PHE A 1 98 ? 12.363 -9.794 0.316 1.00 94.94 98 PHE A N 1
ATOM 817 C CA . PHE A 1 98 ? 12.747 -9.845 -1.088 1.00 94.94 98 PHE A CA 1
ATOM 818 C C . PHE A 1 98 ? 12.738 -8.453 -1.726 1.00 94.94 98 PHE A C 1
ATOM 820 O O . PHE A 1 98 ? 13.692 -8.087 -2.406 1.00 94.94 98 PHE A O 1
ATOM 827 N N . LEU A 1 99 ? 11.697 -7.646 -1.483 1.00 94.69 99 LEU A N 1
ATOM 828 C CA . LEU A 1 99 ? 11.630 -6.284 -2.030 1.00 94.69 99 LEU A CA 1
ATOM 829 C C . LEU A 1 99 ? 12.816 -5.423 -1.575 1.00 94.69 99 LEU A C 1
ATOM 831 O O . LEU A 1 99 ? 13.387 -4.709 -2.399 1.00 94.69 99 LEU A O 1
ATOM 835 N N . HIS A 1 100 ? 13.209 -5.539 -0.304 1.00 94.06 100 HIS A N 1
ATOM 836 C CA . HIS A 1 100 ? 14.374 -4.852 0.242 1.00 94.06 100 HIS A CA 1
ATOM 837 C C . HIS A 1 100 ? 15.687 -5.356 -0.377 1.00 94.06 100 HIS A C 1
ATOM 839 O O . HIS A 1 100 ? 16.532 -4.556 -0.760 1.00 94.06 100 HIS A O 1
ATOM 845 N N . GLU A 1 101 ? 15.850 -6.672 -0.555 1.00 95.31 101 GLU A N 1
ATOM 846 C CA . GLU A 1 101 ? 17.032 -7.244 -1.220 1.00 95.31 101 GLU A CA 1
ATOM 847 C C . GLU A 1 101 ? 17.185 -6.724 -2.656 1.00 95.31 101 GLU A C 1
ATOM 849 O O . GLU A 1 101 ? 18.271 -6.301 -3.055 1.00 95.31 101 GLU A O 1
ATOM 854 N N . VAL A 1 102 ? 16.090 -6.714 -3.423 1.00 95.12 102 VAL A N 1
ATOM 855 C CA . VAL A 1 102 ? 16.069 -6.165 -4.786 1.00 95.12 102 VAL A CA 1
ATOM 856 C C . VAL A 1 102 ? 16.414 -4.677 -4.766 1.00 95.12 102 VAL A C 1
ATOM 858 O O . VAL A 1 102 ? 17.212 -4.225 -5.583 1.00 95.12 102 VAL A O 1
ATOM 861 N N . TYR A 1 103 ? 15.831 -3.915 -3.838 1.00 93.50 103 TYR A N 1
ATOM 862 C CA . TYR A 1 103 ? 16.128 -2.496 -3.673 1.00 93.50 103 TYR A CA 1
ATOM 863 C C . TYR A 1 103 ? 17.624 -2.247 -3.436 1.00 93.50 103 TYR A C 1
ATOM 865 O O . TYR A 1 103 ? 18.240 -1.507 -4.204 1.00 93.50 103 TYR A O 1
ATOM 873 N N . THR A 1 104 ? 18.214 -2.902 -2.433 1.00 93.06 104 THR A N 1
ATOM 874 C CA . THR A 1 104 ? 19.624 -2.722 -2.062 1.00 93.06 104 THR A CA 1
ATOM 875 C C . THR A 1 104 ? 20.569 -3.144 -3.182 1.00 93.06 104 THR A C 1
ATOM 877 O O . THR A 1 104 ? 21.512 -2.420 -3.484 1.00 93.06 104 THR A O 1
ATOM 880 N N . ASP A 1 105 ? 20.306 -4.266 -3.858 1.00 95.31 105 ASP A N 1
ATOM 881 C CA . ASP A 1 105 ? 21.141 -4.708 -4.980 1.00 95.31 105 ASP A CA 1
ATOM 882 C C . ASP A 1 105 ? 21.149 -3.688 -6.126 1.00 95.31 105 ASP A C 1
ATOM 884 O O . ASP A 1 105 ? 22.210 -3.401 -6.685 1.00 95.31 105 ASP A O 1
ATOM 888 N N . ILE A 1 106 ? 19.987 -3.113 -6.457 1.00 93.56 106 ILE A N 1
ATOM 889 C CA . ILE A 1 106 ? 19.900 -2.081 -7.494 1.00 93.56 106 ILE A CA 1
ATOM 890 C C . ILE A 1 106 ? 20.567 -0.787 -7.038 1.00 93.56 106 ILE A C 1
ATOM 892 O O . ILE A 1 106 ? 21.272 -0.176 -7.837 1.00 93.56 106 ILE A O 1
ATOM 896 N N . GLU A 1 107 ? 20.377 -0.374 -5.786 1.00 90.50 107 GLU A N 1
ATOM 897 C CA . GLU A 1 107 ? 21.006 0.833 -5.245 1.00 90.50 107 GLU A CA 1
ATOM 898 C C . GLU A 1 107 ? 22.540 0.734 -5.275 1.00 90.50 107 GLU A C 1
ATOM 900 O O . GLU A 1 107 ? 23.199 1.634 -5.798 1.00 90.50 107 GLU A O 1
ATOM 905 N N . ASP A 1 108 ? 23.102 -0.390 -4.825 1.00 93.06 108 ASP A N 1
ATOM 906 C CA . ASP A 1 108 ? 24.552 -0.616 -4.766 1.00 93.06 108 ASP A CA 1
ATOM 907 C C . ASP A 1 108 ? 25.204 -0.744 -6.156 1.00 93.06 108 ASP A C 1
ATOM 909 O O . ASP A 1 108 ? 26.391 -0.455 -6.320 1.00 93.06 108 ASP A O 1
ATOM 913 N N . ASN A 1 109 ? 24.441 -1.169 -7.170 1.00 93.56 109 ASN A N 1
ATOM 914 C CA . ASN A 1 109 ? 24.947 -1.452 -8.519 1.00 93.56 109 ASN A CA 1
ATOM 915 C C . ASN A 1 109 ? 24.343 -0.545 -9.606 1.00 93.56 109 ASN A C 1
ATOM 917 O O . ASN A 1 109 ? 24.479 -0.836 -10.798 1.00 93.56 109 ASN A O 1
ATOM 921 N N . MET A 1 110 ? 23.699 0.565 -9.226 1.00 90.12 110 MET A N 1
ATOM 922 C CA . MET A 1 110 ? 22.934 1.419 -10.144 1.00 90.12 110 MET A CA 1
ATOM 923 C C . MET A 1 110 ? 23.766 1.892 -11.344 1.00 90.12 110 MET A C 1
ATOM 925 O O . MET A 1 110 ? 23.297 1.821 -12.479 1.00 90.12 110 MET A O 1
ATOM 929 N N . ASP A 1 111 ? 25.008 2.337 -11.129 1.00 89.31 111 ASP A N 1
ATOM 930 C CA . ASP A 1 111 ? 25.875 2.798 -12.223 1.00 89.31 111 ASP A CA 1
ATOM 931 C C . ASP A 1 111 ? 26.142 1.689 -13.256 1.00 89.31 111 ASP A C 1
ATOM 933 O O . ASP A 1 111 ? 26.091 1.954 -14.455 1.00 89.31 111 ASP A O 1
ATOM 937 N N . ILE A 1 112 ? 26.340 0.444 -12.805 1.00 91.06 112 ILE A N 1
ATOM 938 C CA . ILE A 1 112 ? 26.557 -0.715 -13.683 1.00 91.06 112 ILE A CA 1
ATOM 939 C C . ILE A 1 112 ? 25.277 -1.020 -14.463 1.00 91.06 112 ILE A C 1
ATOM 941 O O . ILE A 1 112 ? 25.307 -1.177 -15.682 1.00 91.06 112 ILE A O 1
ATOM 945 N N . TYR A 1 113 ? 24.131 -1.075 -13.782 1.00 93.12 113 TYR A N 1
ATOM 946 C CA . TYR A 1 113 ? 22.852 -1.396 -14.417 1.00 93.12 113 TYR A CA 1
ATOM 947 C C . TYR A 1 113 ? 22.409 -0.342 -15.436 1.00 93.12 113 TYR A C 1
ATOM 949 O O . TYR A 1 113 ? 21.841 -0.693 -16.475 1.00 93.12 113 TYR A O 1
ATOM 957 N N . MET A 1 114 ? 22.750 0.928 -15.209 1.00 91.06 114 MET A N 1
ATOM 958 C CA . MET A 1 114 ? 22.514 2.024 -16.152 1.00 91.06 114 MET A CA 1
ATOM 959 C C . MET A 1 114 ? 23.373 1.947 -17.427 1.00 91.06 114 MET A C 1
ATOM 961 O O . MET A 1 114 ? 23.099 2.676 -18.383 1.00 91.06 114 MET A O 1
ATOM 965 N N . GLU A 1 115 ? 24.378 1.069 -17.480 1.00 92.25 115 GLU A N 1
ATOM 966 C CA . GLU A 1 115 ? 25.207 0.797 -18.665 1.00 92.25 115 GLU A CA 1
ATOM 967 C C . GLU A 1 115 ? 24.721 -0.408 -19.496 1.00 92.25 115 GLU A C 1
ATOM 969 O O . GLU A 1 115 ? 25.315 -0.733 -20.522 1.00 92.25 115 GLU A O 1
ATOM 974 N N . THR A 1 116 ? 23.616 -1.048 -19.101 1.00 93.38 116 THR A N 1
ATOM 975 C CA . THR A 1 116 ? 23.084 -2.257 -19.754 1.00 93.38 116 THR A CA 1
ATOM 976 C C . THR A 1 116 ? 21.993 -1.946 -20.786 1.00 93.38 116 THR A C 1
ATOM 978 O O . THR A 1 116 ? 21.327 -0.913 -20.713 1.00 93.38 116 THR A O 1
ATOM 981 N N . SER A 1 117 ? 21.735 -2.856 -21.732 1.00 90.81 117 SER A N 1
ATOM 982 C CA . SER A 1 117 ? 20.591 -2.744 -22.662 1.00 90.81 117 SER A CA 1
ATOM 983 C C . SER A 1 117 ? 19.226 -2.833 -21.967 1.00 90.81 117 SER A C 1
ATOM 985 O O . SER A 1 117 ? 18.245 -2.246 -22.427 1.00 90.81 117 SER A O 1
ATOM 987 N N . VAL A 1 118 ? 19.177 -3.492 -20.810 1.00 91.50 118 VAL A N 1
ATOM 988 C CA . VAL A 1 118 ? 17.975 -3.706 -19.991 1.00 91.50 118 VAL A CA 1
ATOM 989 C C . VAL A 1 118 ? 17.821 -2.688 -18.853 1.00 91.50 118 VAL A C 1
ATOM 991 O O . VAL A 1 118 ? 16.997 -2.886 -17.964 1.00 91.50 118 VAL A O 1
ATOM 994 N N . PHE A 1 119 ? 18.562 -1.572 -18.875 1.00 92.38 119 PHE A N 1
ATOM 995 C CA . PHE A 1 119 ? 18.539 -0.545 -17.818 1.00 92.38 119 PHE A CA 1
ATOM 996 C C . PHE A 1 119 ? 17.120 -0.071 -17.444 1.00 92.38 119 PHE A C 1
ATOM 998 O O . PHE A 1 119 ? 16.845 0.236 -16.286 1.00 92.38 119 PHE A O 1
ATOM 1005 N N . HIS A 1 120 ? 16.199 -0.027 -18.413 1.00 91.31 120 HIS A N 1
ATOM 1006 C CA . HIS A 1 120 ? 14.810 0.376 -18.192 1.00 91.31 120 HIS A CA 1
ATOM 1007 C C . HIS A 1 120 ? 14.087 -0.547 -17.199 1.00 91.31 120 HIS A C 1
ATOM 1009 O O . HIS A 1 120 ? 13.344 -0.059 -16.350 1.00 91.31 120 HIS A O 1
ATOM 1015 N N . GLN A 1 121 ? 14.369 -1.853 -17.231 1.00 91.75 121 GLN A N 1
ATOM 1016 C CA . GLN A 1 121 ? 13.806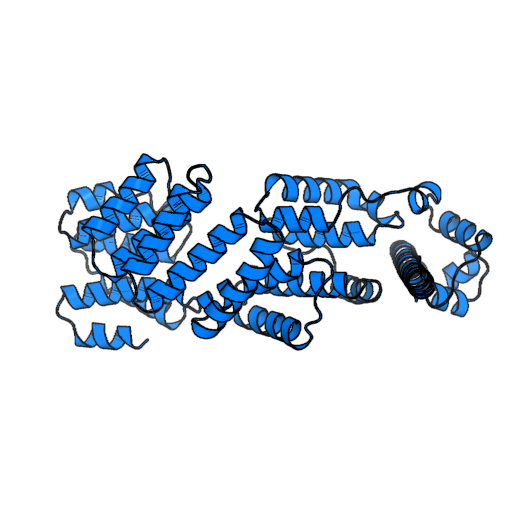 -2.821 -16.285 1.00 91.75 121 GLN A CA 1
ATOM 1017 C C . GLN A 1 121 ? 14.341 -2.586 -14.873 1.00 91.75 121 GLN A C 1
ATOM 1019 O O . GLN A 1 121 ? 13.575 -2.637 -13.916 1.00 91.75 121 GLN A O 1
ATOM 1024 N N . TYR A 1 122 ? 15.624 -2.240 -14.738 1.00 93.38 122 TYR A N 1
ATOM 1025 C CA . TYR A 1 122 ? 16.212 -1.871 -13.450 1.00 93.38 122 TYR A CA 1
ATOM 1026 C C . TYR A 1 122 ? 15.615 -0.581 -12.882 1.00 93.38 122 TYR A C 1
ATOM 1028 O O . TYR A 1 122 ? 15.314 -0.529 -11.693 1.00 93.38 122 TYR A O 1
ATOM 1036 N N . ILE A 1 123 ? 15.361 0.434 -13.715 1.00 91.38 123 ILE A N 1
ATOM 1037 C CA . ILE A 1 123 ? 14.673 1.661 -13.277 1.00 91.38 123 ILE A CA 1
ATOM 1038 C C . ILE A 1 123 ? 13.244 1.349 -12.810 1.00 91.38 123 ILE A C 1
ATOM 1040 O O . ILE A 1 123 ? 12.805 1.879 -11.786 1.00 91.38 123 ILE A O 1
ATOM 1044 N N . LEU A 1 124 ? 12.507 0.498 -13.533 1.00 91.12 124 LEU A N 1
ATOM 1045 C CA . LEU A 1 124 ? 11.161 0.071 -13.136 1.00 91.12 124 LEU A CA 1
ATOM 1046 C C . LEU A 1 124 ? 11.179 -0.717 -11.823 1.00 91.12 124 LEU A C 1
ATOM 1048 O O . LEU A 1 124 ? 10.405 -0.405 -10.920 1.00 91.12 124 LEU A O 1
ATOM 1052 N N . ALA A 1 125 ? 12.079 -1.694 -11.703 1.00 93.12 125 ALA A N 1
ATOM 1053 C CA . ALA A 1 125 ? 12.266 -2.492 -10.498 1.00 93.12 125 ALA A CA 1
ATOM 1054 C C . ALA A 1 125 ? 12.613 -1.607 -9.296 1.00 93.12 125 ALA A C 1
ATOM 1056 O O . ALA A 1 125 ? 11.955 -1.704 -8.264 1.00 93.12 125 ALA A O 1
ATOM 1057 N N . TYR A 1 126 ? 13.559 -0.679 -9.463 1.00 90.88 126 TYR A N 1
ATOM 1058 C CA . TYR A 1 126 ? 13.916 0.301 -8.440 1.00 90.88 126 TYR A CA 1
ATOM 1059 C C . TYR A 1 126 ? 12.721 1.168 -8.052 1.00 90.88 126 TYR A C 1
ATOM 1061 O O . TYR A 1 126 ? 12.437 1.341 -6.875 1.00 90.88 126 TYR A O 1
ATOM 1069 N N . THR A 1 127 ? 11.971 1.680 -9.033 1.00 88.38 127 THR A N 1
ATOM 1070 C CA . THR A 1 127 ? 10.780 2.501 -8.769 1.00 88.38 127 THR A CA 1
ATOM 1071 C C . THR A 1 127 ? 9.738 1.729 -7.963 1.00 88.38 127 THR A C 1
ATOM 1073 O O . THR A 1 127 ? 9.131 2.296 -7.060 1.00 88.38 127 THR A O 1
ATOM 1076 N N . LEU A 1 128 ? 9.531 0.446 -8.270 1.00 90.19 128 LEU A N 1
ATOM 1077 C CA . LEU A 1 128 ? 8.594 -0.412 -7.551 1.00 90.19 128 LEU A CA 1
ATOM 1078 C C . LEU A 1 128 ? 9.020 -0.651 -6.107 1.00 90.19 128 LEU A C 1
ATOM 1080 O O . LEU A 1 128 ? 8.211 -0.461 -5.201 1.00 90.19 128 LEU A O 1
ATOM 1084 N N . THR A 1 129 ? 10.264 -1.072 -5.889 1.00 91.00 129 THR A N 1
ATOM 1085 C CA . THR A 1 129 ? 10.749 -1.433 -4.553 1.00 91.00 129 THR A CA 1
ATOM 1086 C C . THR A 1 129 ? 10.931 -0.204 -3.670 1.00 91.00 129 THR A C 1
ATOM 1088 O O . THR A 1 129 ? 10.556 -0.236 -2.501 1.00 91.00 129 THR A O 1
ATOM 1091 N N . TYR A 1 130 ? 11.347 0.925 -4.249 1.00 87.50 130 TYR A N 1
ATOM 1092 C CA . TYR A 1 130 ? 11.486 2.205 -3.554 1.00 87.50 130 TYR A CA 1
ATOM 1093 C C . TYR A 1 130 ? 10.196 2.653 -2.845 1.00 87.50 130 TYR A C 1
ATOM 1095 O O . TYR A 1 130 ? 10.246 3.249 -1.769 1.00 87.50 130 TYR A O 1
ATOM 1103 N N . LEU A 1 131 ? 9.013 2.354 -3.401 1.00 85.25 131 LEU A N 1
ATOM 1104 C CA . LEU A 1 131 ? 7.724 2.707 -2.781 1.00 85.25 131 LEU A CA 1
ATOM 1105 C C . LEU A 1 131 ? 7.533 2.087 -1.390 1.00 85.25 131 LEU A C 1
ATOM 1107 O O . LEU A 1 131 ? 6.753 2.606 -0.584 1.00 85.25 131 LEU A O 1
ATOM 1111 N N . PHE A 1 132 ? 8.232 0.993 -1.107 1.00 85.50 132 PHE A N 1
ATOM 1112 C CA . PHE A 1 132 ? 8.112 0.216 0.121 1.00 85.50 132 PHE A CA 1
ATOM 1113 C C . PHE A 1 132 ? 9.206 0.522 1.144 1.00 85.50 132 PHE A C 1
ATOM 1115 O O . PHE A 1 132 ? 9.118 0.041 2.270 1.00 85.50 132 PHE A O 1
ATOM 1122 N N . GLU A 1 133 ? 10.156 1.383 0.792 1.00 84.56 133 GLU A N 1
ATOM 1123 C CA . GLU A 1 133 ? 11.217 1.843 1.680 1.00 84.56 133 GLU A CA 1
ATOM 1124 C C . GLU A 1 133 ? 10.856 3.168 2.377 1.00 84.56 133 GLU A C 1
ATOM 1126 O O . GLU A 1 133 ? 10.037 3.965 1.896 1.00 84.56 133 GLU A O 1
ATOM 1131 N N . ASP A 1 134 ? 11.487 3.434 3.521 1.00 69.75 134 ASP A N 1
ATOM 1132 C CA . ASP A 1 134 ? 11.275 4.637 4.341 1.00 69.75 134 ASP A CA 1
ATOM 1133 C C . ASP A 1 134 ? 12.187 5.802 3.907 1.00 69.75 134 ASP A C 1
ATOM 1135 O O . ASP A 1 134 ? 12.911 6.413 4.700 1.00 69.75 134 ASP A O 1
ATOM 1139 N N . HIS A 1 135 ? 12.167 6.133 2.617 1.00 66.81 135 HIS A N 1
ATOM 1140 C CA . HIS A 1 135 ? 12.960 7.230 2.062 1.00 66.81 135 HIS A CA 1
ATOM 1141 C C . HIS A 1 135 ? 12.171 8.541 1.939 1.00 66.81 135 HIS A C 1
ATOM 1143 O O . HIS A 1 135 ? 10.954 8.559 1.770 1.00 66.81 135 HIS A O 1
ATOM 1149 N N . LYS A 1 136 ? 12.891 9.672 2.007 1.00 52.34 136 LYS A N 1
ATOM 1150 C CA . LYS A 1 136 ? 12.313 11.030 1.947 1.00 52.34 136 LYS A CA 1
ATOM 1151 C C . LYS A 1 136 ? 12.351 11.678 0.558 1.00 52.34 136 LYS A C 1
ATOM 1153 O O . LYS A 1 136 ? 11.678 12.685 0.360 1.00 52.34 136 LYS A O 1
ATOM 1158 N N . THR A 1 137 ? 13.142 11.161 -0.384 1.00 54.00 137 THR A N 1
ATOM 1159 C CA . THR A 1 137 ? 13.381 11.812 -1.687 1.00 54.00 137 THR A CA 1
ATOM 1160 C C . THR A 1 137 ? 13.602 10.801 -2.801 1.00 54.00 137 THR A C 1
ATOM 1162 O O . THR A 1 137 ? 14.593 10.069 -2.776 1.00 54.00 137 THR A O 1
ATOM 1165 N N . PHE A 1 138 ? 12.680 10.780 -3.766 1.00 58.75 138 PHE A N 1
ATOM 1166 C CA . PHE A 1 138 ? 12.745 9.946 -4.966 1.00 58.75 138 PHE A CA 1
ATOM 1167 C C . PHE A 1 138 ? 13.990 10.298 -5.797 1.00 58.75 138 PHE A C 1
ATOM 1169 O O . PHE A 1 138 ? 14.302 11.477 -5.962 1.00 58.75 138 PHE A O 1
ATOM 1176 N N . PHE A 1 139 ? 14.708 9.286 -6.293 1.00 57.78 139 PHE A N 1
ATOM 1177 C CA . PHE A 1 139 ? 16.033 9.464 -6.903 1.00 57.78 139 PHE A CA 1
ATOM 1178 C C . PHE A 1 139 ? 15.999 10.188 -8.261 1.00 57.78 139 PHE A C 1
ATOM 1180 O O . PHE A 1 139 ? 16.933 10.914 -8.599 1.00 57.78 139 PHE A O 1
ATOM 1187 N N . PHE A 1 140 ? 14.924 10.022 -9.041 1.00 67.38 140 PHE A N 1
ATOM 1188 C CA . PHE A 1 140 ? 14.827 10.594 -10.386 1.00 67.38 140 PHE A CA 1
ATOM 1189 C C . PHE A 1 140 ? 14.056 11.916 -10.410 1.00 67.38 140 PHE A C 1
ATOM 1191 O O . PHE A 1 140 ? 12.959 12.025 -9.864 1.00 67.38 140 PHE A O 1
ATOM 1198 N N . ASP A 1 141 ? 14.601 12.917 -11.105 1.00 79.00 141 ASP A N 1
ATOM 1199 C CA . ASP A 1 141 ? 13.907 14.186 -11.317 1.00 79.00 141 ASP A CA 1
ATOM 1200 C C . ASP A 1 141 ? 12.741 14.069 -12.325 1.00 79.00 141 ASP A C 1
ATOM 1202 O O . ASP A 1 141 ? 12.629 13.119 -13.108 1.00 79.00 141 ASP A O 1
ATOM 1206 N N . GLU A 1 142 ? 11.854 15.068 -12.320 1.00 76.62 142 GLU A N 1
ATOM 1207 C CA . GLU A 1 142 ? 10.655 15.105 -13.169 1.00 76.62 142 GLU A CA 1
ATOM 1208 C C . GLU A 1 142 ? 10.986 15.055 -14.673 1.00 76.62 142 GLU A C 1
ATOM 1210 O O . GLU A 1 142 ? 10.272 14.430 -15.464 1.00 76.62 142 GLU A O 1
ATOM 1215 N N . VAL A 1 143 ? 12.090 15.684 -15.089 1.00 80.81 143 VAL A N 1
ATOM 1216 C CA . VAL A 1 143 ? 12.515 15.723 -16.493 1.00 80.81 143 VAL A CA 1
ATOM 1217 C C . VAL A 1 143 ? 13.005 14.348 -16.935 1.00 80.81 143 VAL A C 1
ATOM 1219 O O . VAL A 1 143 ? 12.702 13.924 -18.056 1.00 80.81 143 VAL A O 1
ATOM 1222 N N . PHE A 1 144 ? 13.736 13.636 -16.078 1.00 84.88 144 PHE A N 1
ATOM 1223 C CA . PHE A 1 144 ? 14.138 12.258 -16.326 1.00 84.88 144 PHE A CA 1
ATOM 1224 C C . PHE A 1 144 ? 12.909 11.368 -16.509 1.00 84.88 144 PHE A C 1
ATOM 1226 O O . PHE A 1 144 ? 12.764 10.750 -17.567 1.00 84.88 144 PHE A O 1
ATOM 1233 N N . MET A 1 145 ? 11.979 11.384 -15.549 1.00 83.62 145 MET A N 1
ATOM 1234 C CA . MET A 1 145 ? 10.785 10.533 -15.584 1.00 83.62 145 MET A CA 1
ATOM 1235 C C . MET A 1 145 ? 9.909 10.805 -16.808 1.00 83.62 145 MET A C 1
ATOM 1237 O O . MET A 1 145 ? 9.456 9.869 -17.466 1.00 83.62 145 MET A O 1
ATOM 1241 N N . LYS A 1 146 ? 9.741 12.074 -17.196 1.00 84.19 146 LYS A N 1
ATOM 1242 C CA . LYS A 1 146 ? 8.988 12.440 -18.404 1.00 84.19 146 LYS A CA 1
ATOM 1243 C C . LYS A 1 146 ? 9.594 11.856 -19.680 1.00 84.19 146 LYS A C 1
ATOM 1245 O O . LYS A 1 146 ? 8.863 11.457 -20.582 1.00 84.19 146 LYS A O 1
ATOM 1250 N N . ASN A 1 147 ? 10.921 11.820 -19.777 1.00 84.69 147 ASN A N 1
ATOM 1251 C CA . ASN A 1 147 ? 11.597 11.222 -20.927 1.00 84.69 147 ASN A CA 1
ATOM 1252 C C . ASN A 1 147 ? 11.601 9.691 -20.858 1.00 84.69 147 ASN A C 1
ATOM 1254 O O . ASN A 1 147 ? 11.571 9.046 -21.904 1.00 84.69 147 ASN A O 1
ATOM 1258 N N . PHE A 1 148 ? 11.658 9.129 -19.650 1.00 88.94 148 PHE A N 1
ATOM 1259 C CA . PHE A 1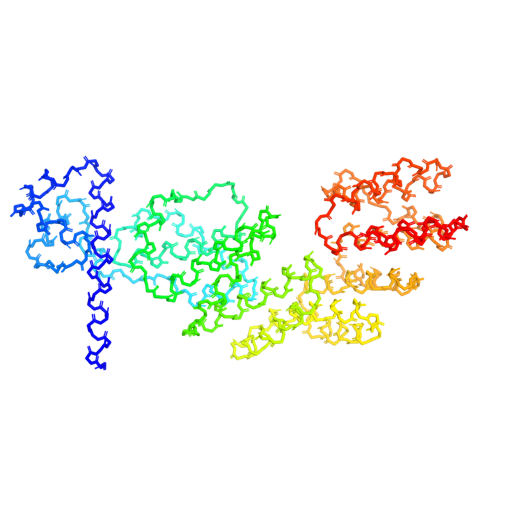 148 ? 11.674 7.691 -19.410 1.00 88.94 148 PHE A CA 1
ATOM 1260 C C . PHE A 1 148 ? 10.336 7.049 -19.792 1.00 88.94 148 PHE A C 1
ATOM 1262 O O . PHE A 1 148 ? 10.311 6.085 -20.544 1.00 88.94 148 PHE A O 1
ATOM 1269 N N . ILE A 1 149 ? 9.210 7.659 -19.414 1.00 87.75 149 ILE A N 1
ATOM 1270 C CA . ILE A 1 149 ? 7.864 7.182 -19.782 1.00 87.75 149 ILE A CA 1
ATOM 1271 C C . ILE A 1 149 ? 7.706 6.990 -21.302 1.00 87.75 149 ILE A C 1
ATOM 1273 O O . ILE A 1 149 ? 7.027 6.069 -21.742 1.00 87.75 149 ILE A O 1
ATOM 1277 N N . CYS A 1 150 ? 8.355 7.824 -22.122 1.00 86.75 150 CYS A N 1
ATOM 1278 C CA . CYS A 1 150 ? 8.252 7.759 -23.583 1.00 86.75 150 CYS A CA 1
ATOM 1279 C C . CYS A 1 150 ? 8.911 6.525 -24.220 1.00 86.75 150 CYS A C 1
ATOM 1281 O O . CYS A 1 150 ? 8.619 6.235 -25.386 1.00 86.75 150 CYS A O 1
ATOM 1283 N N . ILE A 1 151 ? 9.831 5.855 -23.515 1.00 89.19 151 ILE A N 1
ATOM 1284 C CA . ILE A 1 151 ? 10.484 4.642 -24.029 1.00 89.19 151 ILE A CA 1
ATOM 1285 C C . ILE A 1 151 ? 9.773 3.359 -23.624 1.00 89.19 151 ILE A C 1
ATOM 1287 O O . ILE A 1 151 ? 9.926 2.366 -24.320 1.00 89.19 151 ILE A O 1
ATOM 1291 N N . LEU A 1 152 ? 8.984 3.416 -22.556 1.00 87.94 152 LEU A N 1
ATOM 1292 C CA . LEU A 1 152 ? 8.281 2.272 -22.005 1.00 87.94 152 LEU A CA 1
ATOM 1293 C C . LEU A 1 152 ? 7.145 1.803 -22.905 1.00 87.94 152 LEU A C 1
ATOM 1295 O O . LEU A 1 152 ? 6.516 2.602 -23.617 1.00 87.94 152 LEU A O 1
ATOM 1299 N N . ASP A 1 153 ? 6.841 0.516 -22.819 1.00 85.56 153 ASP A N 1
ATOM 1300 C CA . ASP A 1 153 ? 5.632 -0.031 -23.409 1.00 85.56 153 ASP A CA 1
ATOM 1301 C C . ASP A 1 153 ? 4.361 0.432 -22.666 1.00 85.56 153 ASP A C 1
ATOM 1303 O O . ASP A 1 153 ? 4.397 1.130 -21.651 1.00 85.56 153 ASP A O 1
ATOM 1307 N N . ILE A 1 154 ? 3.190 0.091 -23.208 1.00 84.50 154 ILE A N 1
ATOM 1308 C CA . ILE A 1 154 ? 1.912 0.541 -22.637 1.00 84.50 154 ILE A CA 1
ATOM 1309 C C . ILE A 1 154 ? 1.655 -0.036 -21.234 1.00 84.50 154 ILE A C 1
ATOM 1311 O O . ILE A 1 154 ? 0.987 0.607 -20.425 1.00 84.50 154 ILE A O 1
ATOM 1315 N N . GLU A 1 155 ? 2.166 -1.229 -20.940 1.00 84.88 155 GLU A N 1
ATOM 1316 C CA . GLU A 1 155 ? 1.947 -1.941 -19.681 1.00 84.88 155 GLU A CA 1
ATOM 1317 C C . GLU A 1 155 ? 2.873 -1.409 -18.590 1.00 84.88 155 GLU A C 1
ATOM 1319 O O . GLU A 1 155 ? 2.437 -1.165 -17.468 1.00 84.88 155 GLU A O 1
ATOM 1324 N N . GLU A 1 156 ? 4.125 -1.134 -18.938 1.00 87.88 156 GLU A N 1
ATOM 1325 C CA . GLU A 1 156 ? 5.110 -0.468 -18.091 1.00 87.88 156 GLU A CA 1
ATOM 1326 C C . GLU A 1 156 ? 4.696 0.979 -17.773 1.00 87.88 156 GLU A C 1
ATOM 1328 O O . GLU A 1 156 ? 4.817 1.436 -16.634 1.00 87.88 156 GLU A O 1
ATOM 1333 N N . GLN A 1 157 ? 4.129 1.705 -18.744 1.00 87.94 157 GLN A N 1
ATOM 1334 C CA . GLN A 1 157 ? 3.527 3.021 -18.491 1.00 87.94 157 GLN A CA 1
ATOM 1335 C C . GLN A 1 157 ? 2.334 2.927 -17.532 1.00 87.94 157 GLN A C 1
ATOM 1337 O O . GLN A 1 157 ? 2.159 3.786 -16.658 1.00 87.94 157 GLN A O 1
ATOM 1342 N N . HIS A 1 158 ? 1.509 1.886 -17.679 1.00 87.38 158 HIS A N 1
ATOM 1343 C CA . HIS A 1 158 ? 0.392 1.637 -16.774 1.00 87.38 158 HIS A CA 1
ATOM 1344 C C . HIS A 1 158 ? 0.889 1.342 -15.354 1.00 87.38 158 HIS A C 1
ATOM 1346 O O . HIS A 1 158 ? 0.422 1.969 -14.405 1.00 87.38 158 HIS A O 1
ATOM 1352 N N . LEU A 1 159 ? 1.899 0.477 -15.219 1.00 88.50 159 LEU A N 1
ATOM 1353 C CA . LEU A 1 159 ? 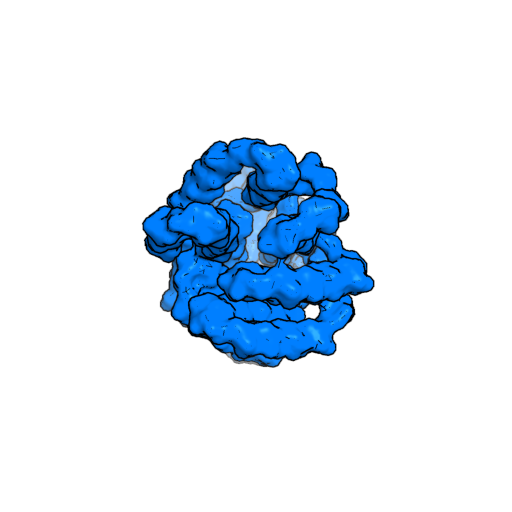2.570 0.175 -13.959 1.00 88.50 159 LEU A CA 1
ATOM 1354 C C . LEU A 1 159 ? 3.079 1.443 -13.265 1.00 88.50 159 LEU A C 1
ATOM 1356 O O . LEU A 1 159 ? 2.743 1.687 -12.108 1.00 88.50 159 LEU A O 1
ATOM 1360 N N . LEU A 1 160 ? 3.834 2.286 -13.977 1.00 88.00 160 LEU A N 1
ATOM 1361 C CA . LEU A 1 160 ? 4.332 3.547 -13.423 1.00 88.00 160 LEU A CA 1
ATOM 1362 C C . LEU A 1 160 ? 3.207 4.479 -12.969 1.00 88.00 160 LEU A C 1
ATOM 1364 O O . LEU A 1 160 ? 3.353 5.177 -11.966 1.00 88.00 160 LEU A O 1
ATOM 1368 N N . SER A 1 161 ? 2.081 4.488 -13.682 1.00 88.31 161 SER A N 1
ATOM 1369 C CA . SER A 1 161 ? 0.920 5.293 -13.297 1.00 88.31 161 SER A CA 1
ATOM 1370 C C . SER A 1 161 ? 0.314 4.799 -11.978 1.00 88.31 161 SER A C 1
ATOM 1372 O O . SER A 1 161 ? -0.001 5.612 -11.108 1.00 88.31 161 SER A O 1
ATOM 1374 N N . VAL A 1 162 ? 0.204 3.477 -11.796 1.00 91.00 162 VAL A N 1
ATOM 1375 C CA . VAL A 1 162 ? -0.247 2.862 -10.533 1.00 91.00 162 VAL A CA 1
ATOM 1376 C C . VAL A 1 162 ? 0.731 3.184 -9.399 1.00 91.00 162 VAL A C 1
ATOM 1378 O O . VAL A 1 162 ? 0.300 3.630 -8.338 1.00 91.00 162 VAL A O 1
ATOM 1381 N N . CYS A 1 163 ? 2.039 3.061 -9.640 1.00 89.06 163 CYS A N 1
ATOM 1382 C CA . CYS A 1 163 ? 3.089 3.443 -8.691 1.00 89.06 163 CYS A CA 1
ATOM 1383 C C . CYS A 1 163 ? 2.980 4.907 -8.248 1.00 89.06 163 CYS A C 1
ATOM 1385 O O . CYS A 1 163 ? 3.089 5.214 -7.061 1.00 89.06 163 CYS A O 1
ATOM 1387 N N . TYR A 1 164 ? 2.740 5.818 -9.192 1.00 87.75 164 TYR A N 1
ATOM 1388 C CA . TYR A 1 164 ? 2.579 7.240 -8.902 1.00 87.75 164 TYR A CA 1
ATOM 1389 C C . TYR A 1 164 ? 1.355 7.510 -8.017 1.00 87.75 164 TYR A C 1
ATOM 1391 O O . TYR A 1 164 ? 1.466 8.212 -7.010 1.00 87.75 164 TYR A O 1
ATOM 1399 N N . ALA A 1 165 ? 0.207 6.915 -8.349 1.00 90.12 165 ALA A N 1
ATOM 1400 C CA . ALA A 1 165 ? -1.006 7.043 -7.546 1.00 90.12 165 ALA A CA 1
ATOM 1401 C C . ALA A 1 165 ? -0.825 6.457 -6.131 1.00 90.12 165 ALA A C 1
ATOM 1403 O O . ALA A 1 165 ? -1.233 7.080 -5.150 1.00 90.12 165 ALA A O 1
ATOM 1404 N N . TYR A 1 166 ? -0.133 5.322 -6.005 1.00 90.94 166 TYR A N 1
ATOM 1405 C CA . TYR A 1 166 ? 0.205 4.731 -4.709 1.00 90.94 166 TYR A CA 1
ATOM 1406 C C . TYR A 1 166 ? 1.161 5.609 -3.886 1.00 90.94 166 TYR A C 1
ATOM 1408 O O . TYR A 1 166 ? 1.009 5.733 -2.672 1.00 90.94 166 TYR A O 1
ATOM 1416 N N . ASN A 1 167 ? 2.120 6.286 -4.522 1.00 86.50 167 ASN A N 1
ATOM 1417 C CA . ASN A 1 167 ? 2.994 7.228 -3.821 1.00 86.50 167 ASN A CA 1
ATOM 1418 C C . ASN A 1 167 ? 2.219 8.435 -3.259 1.00 86.50 167 ASN A C 1
ATOM 1420 O O . ASN A 1 167 ? 2.489 8.881 -2.143 1.00 86.50 167 ASN A O 1
ATOM 1424 N N . LEU A 1 168 ? 1.237 8.959 -4.001 1.00 86.31 168 LEU A N 1
ATOM 1425 C CA . LEU A 1 168 ? 0.332 9.998 -3.490 1.00 86.31 168 LEU A CA 1
ATOM 1426 C C . LEU A 1 168 ? -0.451 9.496 -2.269 1.00 86.31 168 LEU A C 1
ATOM 1428 O O . LEU A 1 168 ? -0.576 10.199 -1.263 1.00 86.31 168 LEU A O 1
ATOM 1432 N N . GLU A 1 169 ? -0.928 8.256 -2.334 1.00 87.75 169 GLU A N 1
ATOM 1433 C CA . GLU A 1 169 ? -1.650 7.601 -1.249 1.00 87.75 169 GLU A CA 1
ATOM 1434 C C . GLU A 1 169 ? -0.792 7.441 0.020 1.00 87.75 169 GLU A C 1
ATOM 1436 O O . GLU A 1 169 ? -1.241 7.814 1.106 1.00 87.75 169 GLU A O 1
ATOM 1441 N N . LYS A 1 170 ? 0.463 6.976 -0.112 1.00 84.62 170 LYS A N 1
ATOM 1442 C CA . LYS A 1 170 ? 1.437 6.850 0.995 1.00 84.62 170 LYS A CA 1
ATOM 1443 C C . LYS A 1 170 ? 1.699 8.189 1.691 1.00 84.62 170 LYS A C 1
ATOM 1445 O O . LYS A 1 170 ? 1.863 8.233 2.906 1.00 84.62 170 LYS A O 1
ATOM 1450 N N . ASN A 1 171 ? 1.681 9.282 0.931 1.00 82.81 171 ASN A N 1
ATOM 1451 C CA . ASN A 1 171 ? 1.855 10.643 1.438 1.00 82.81 171 ASN A CA 1
ATOM 1452 C C . ASN A 1 171 ? 0.543 11.292 1.928 1.00 82.81 171 ASN A C 1
ATOM 1454 O O . ASN A 1 171 ? 0.480 12.512 2.059 1.00 82.81 171 ASN A O 1
ATOM 1458 N N . GLN A 1 172 ? -0.504 10.496 2.188 1.00 80.00 172 GLN A N 1
ATOM 1459 C CA . GLN A 1 172 ? -1.805 10.938 2.717 1.00 80.00 172 GLN A CA 1
ATOM 1460 C C . GLN A 1 172 ? -2.546 11.955 1.827 1.00 80.00 172 GLN A C 1
ATOM 1462 O O . GLN A 1 172 ? -3.478 12.627 2.264 1.00 80.00 172 GLN A O 1
ATOM 1467 N N . THR A 1 173 ? -2.195 12.032 0.540 1.00 85.00 173 THR A N 1
ATOM 1468 C CA . THR A 1 173 ? -2.914 12.841 -0.461 1.00 85.00 173 THR A CA 1
ATOM 1469 C C . THR A 1 173 ? -4.011 12.007 -1.128 1.00 85.00 173 THR A C 1
ATOM 1471 O O . THR A 1 173 ? -3.988 11.720 -2.323 1.00 85.00 173 THR A O 1
ATOM 1474 N N . TRP A 1 174 ? -4.965 11.519 -0.326 1.00 88.75 174 TRP A N 1
ATOM 1475 C CA . TRP A 1 174 ? -5.931 10.498 -0.759 1.00 88.75 174 TRP A CA 1
ATOM 1476 C C . TRP A 1 174 ? -6.866 10.951 -1.880 1.00 88.75 174 TRP A C 1
ATOM 1478 O O . TRP A 1 174 ? -7.182 10.161 -2.768 1.00 88.75 174 TRP A O 1
ATOM 1488 N N . LYS A 1 175 ? -7.291 12.219 -1.891 1.00 88.94 175 LYS A N 1
ATOM 1489 C CA . LYS A 1 175 ? -8.156 12.750 -2.959 1.00 88.94 175 LYS A CA 1
ATOM 1490 C C . LYS A 1 175 ? -7.403 12.864 -4.282 1.00 88.94 175 LYS A C 1
ATOM 1492 O O . LYS A 1 175 ? -7.948 12.539 -5.337 1.00 88.94 175 LYS A O 1
ATOM 1497 N N . GLU A 1 176 ? -6.151 13.304 -4.232 1.00 89.88 176 GLU A N 1
ATOM 1498 C CA . GLU A 1 176 ? -5.258 13.361 -5.385 1.00 89.88 176 GLU A CA 1
ATOM 1499 C C . GLU A 1 176 ? -4.975 11.951 -5.910 1.00 89.88 176 GLU A C 1
ATOM 1501 O O . GLU A 1 176 ? -5.166 11.702 -7.100 1.00 89.88 176 GLU A O 1
ATOM 1506 N N . ALA A 1 177 ? -4.632 11.010 -5.025 1.00 91.69 177 ALA A N 1
ATOM 1507 C CA . ALA A 1 177 ? -4.452 9.604 -5.375 1.00 91.69 177 ALA A CA 1
ATOM 1508 C C . ALA A 1 177 ? -5.708 9.026 -6.049 1.00 91.69 177 ALA A C 1
ATOM 1510 O O . ALA A 1 177 ? -5.612 8.409 -7.108 1.00 91.69 177 ALA A O 1
ATOM 1511 N N . GLN A 1 178 ? -6.901 9.292 -5.502 1.00 93.12 178 GLN A N 1
ATOM 1512 C CA . GLN A 1 178 ? -8.170 8.811 -6.060 1.00 93.12 178 GLN A CA 1
ATOM 1513 C C . GLN A 1 178 ? -8.405 9.376 -7.463 1.00 93.12 178 GLN A C 1
ATOM 1515 O O . GLN A 1 178 ? -8.829 8.653 -8.366 1.00 93.12 178 GLN A O 1
ATOM 1520 N N . LYS A 1 179 ? -8.103 10.662 -7.674 1.00 91.75 179 LYS A N 1
ATOM 1521 C CA . LYS A 1 179 ? -8.190 11.296 -8.991 1.00 91.75 179 LYS A CA 1
ATOM 1522 C C . LYS A 1 179 ? -7.263 10.617 -9.996 1.00 91.75 179 LYS A C 1
ATOM 1524 O O . LYS A 1 179 ? -7.695 10.368 -11.120 1.00 91.75 179 LYS A O 1
ATOM 1529 N N . GLU A 1 180 ? -6.026 10.312 -9.613 1.00 91.75 180 GLU A N 1
ATOM 1530 C CA . GLU A 1 180 ? -5.082 9.623 -10.497 1.00 91.75 180 GLU A CA 1
ATOM 1531 C C . GLU A 1 180 ? -5.515 8.183 -10.786 1.00 91.75 180 GLU A C 1
ATOM 1533 O O . GLU A 1 180 ? -5.623 7.820 -11.957 1.00 91.75 180 GLU A O 1
ATOM 1538 N N . TYR A 1 181 ? -5.893 7.395 -9.775 1.00 92.94 181 TYR A N 1
ATOM 1539 C CA . TYR A 1 181 ? -6.423 6.048 -10.008 1.00 92.94 181 TYR A CA 1
ATOM 1540 C C . TYR A 1 181 ? -7.666 6.056 -10.910 1.00 92.94 181 TYR A C 1
ATOM 1542 O O . TYR A 1 181 ? -7.783 5.234 -11.818 1.00 92.94 181 TYR A O 1
ATOM 1550 N N . ASN A 1 182 ? -8.575 7.020 -10.743 1.00 90.06 182 ASN A N 1
ATOM 1551 C CA . ASN A 1 182 ? -9.748 7.140 -11.607 1.00 90.06 182 ASN A CA 1
ATOM 1552 C C . ASN A 1 182 ? -9.375 7.438 -13.068 1.00 90.06 182 ASN A C 1
ATOM 1554 O O . ASN A 1 182 ? -1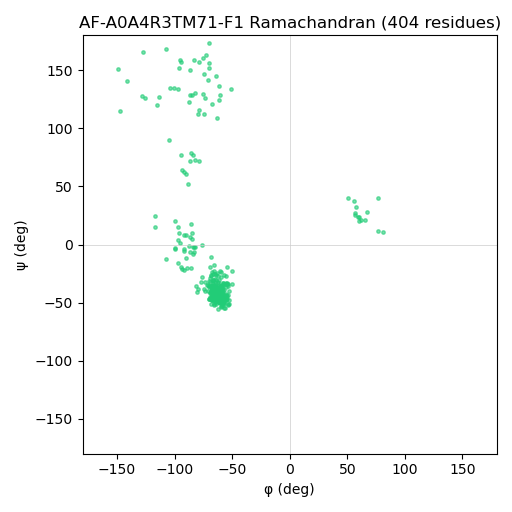0.001 6.883 -13.971 1.00 90.06 182 ASN A O 1
ATOM 1558 N N . LYS A 1 183 ? -8.341 8.252 -13.335 1.00 90.75 183 LYS A N 1
ATOM 1559 C CA . LYS A 1 183 ? -7.835 8.448 -14.709 1.00 90.75 183 LYS A CA 1
ATOM 1560 C C . LYS A 1 183 ? -7.26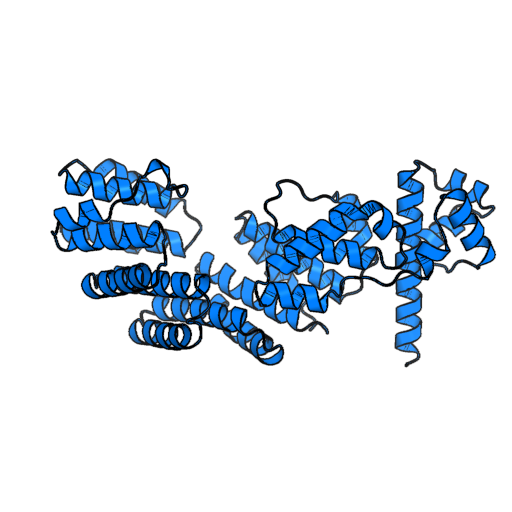9 7.155 -15.294 1.00 90.75 183 LYS A C 1
ATOM 1562 O O . LYS A 1 183 ? -7.463 6.896 -16.482 1.00 90.75 183 LYS A O 1
ATOM 1567 N N . ILE A 1 184 ? -6.579 6.361 -14.474 1.00 90.12 184 ILE A N 1
ATOM 1568 C CA . ILE A 1 184 ? -6.015 5.067 -14.876 1.00 90.12 184 ILE A CA 1
ATOM 1569 C C . ILE A 1 184 ? -7.147 4.117 -15.299 1.00 90.12 184 ILE A C 1
ATOM 1571 O O . ILE A 1 184 ? -7.091 3.549 -16.390 1.00 90.12 184 ILE A O 1
ATOM 1575 N N . ILE A 1 185 ? -8.222 4.016 -14.506 1.00 88.50 185 ILE A N 1
ATOM 1576 C CA . ILE A 1 185 ? -9.390 3.177 -14.835 1.00 88.50 185 ILE A CA 1
ATOM 1577 C C . ILE A 1 185 ? -10.184 3.717 -16.036 1.00 88.50 185 ILE A C 1
ATOM 1579 O O . ILE A 1 185 ? -10.724 2.948 -16.827 1.00 88.50 185 ILE A O 1
ATOM 1583 N N . GLN A 1 186 ? -10.307 5.033 -16.203 1.00 85.88 186 GLN A N 1
ATOM 1584 C CA . GLN A 1 186 ? -11.041 5.589 -17.349 1.00 85.88 186 GLN A CA 1
ATOM 1585 C C . GLN A 1 186 ? -10.378 5.243 -18.686 1.00 85.88 186 GLN A C 1
ATOM 1587 O O . GLN A 1 186 ? -11.064 5.078 -19.692 1.00 85.88 186 GLN A O 1
ATOM 1592 N N . ASN A 1 187 ? -9.054 5.091 -18.684 1.00 80.56 187 ASN A N 1
ATOM 1593 C CA . ASN A 1 187 ? -8.265 4.708 -19.852 1.00 80.56 187 ASN A CA 1
ATOM 1594 C C . ASN A 1 187 ? -7.904 3.214 -19.852 1.00 80.56 187 ASN A C 1
ATOM 1596 O O . ASN A 1 187 ? -6.951 2.807 -20.518 1.00 80.56 187 ASN A O 1
ATOM 1600 N N . TYR A 1 188 ? -8.646 2.407 -19.089 1.00 70.25 188 TYR A N 1
ATOM 1601 C CA . TYR A 1 188 ? -8.289 1.030 -18.786 1.00 70.25 188 TYR A CA 1
ATOM 1602 C C . TYR A 1 188 ? -8.210 0.160 -20.037 1.00 70.25 188 TYR A C 1
ATOM 1604 O O . TYR A 1 188 ? -9.167 0.013 -20.802 1.00 70.25 188 TYR A O 1
ATOM 1612 N N . LYS A 1 189 ? -7.047 -0.460 -20.204 1.00 69.88 189 LYS A N 1
ATOM 1613 C CA . LYS A 1 189 ? -6.818 -1.588 -21.096 1.00 69.88 189 LYS A CA 1
ATOM 1614 C C . LYS A 1 189 ? -6.202 -2.673 -20.227 1.00 69.88 189 LYS A C 1
ATOM 1616 O O . LYS A 1 189 ? -5.232 -2.386 -19.534 1.00 69.88 189 LYS A O 1
ATOM 1621 N N . PHE A 1 190 ? -6.790 -3.868 -20.239 1.00 67.81 190 PHE A N 1
ATOM 1622 C CA . PHE A 1 190 ? -6.271 -5.003 -19.476 1.00 67.81 190 PHE A CA 1
ATOM 1623 C C . PHE A 1 190 ? -4.789 -5.195 -19.776 1.00 67.81 190 PHE A C 1
ATOM 1625 O O . PHE A 1 190 ? -4.389 -5.181 -20.945 1.00 67.81 190 PHE A O 1
ATOM 1632 N N . THR A 1 191 ? -4.007 -5.376 -18.721 1.00 70.75 191 THR A N 1
ATOM 1633 C CA . THR A 1 191 ? -2.580 -5.635 -18.852 1.00 70.75 191 THR A CA 1
ATOM 1634 C C . THR A 1 191 ? -2.345 -7.136 -19.032 1.00 70.75 191 THR A C 1
ATOM 1636 O O . THR A 1 191 ? -3.094 -7.972 -18.521 1.00 70.75 191 THR A O 1
ATOM 1639 N N . LYS A 1 192 ? -1.283 -7.519 -19.741 1.00 72.56 192 LYS A N 1
ATOM 1640 C CA . LYS A 1 192 ? -0.726 -8.881 -19.696 1.00 72.56 192 LYS A CA 1
ATOM 1641 C C . LYS A 1 192 ? -0.322 -9.244 -18.268 1.00 72.56 192 LYS A C 1
ATOM 1643 O O . LYS A 1 192 ? -0.433 -10.403 -17.869 1.00 72.56 192 LYS A O 1
ATOM 1648 N N . TYR A 1 193 ? 0.124 -8.258 -17.495 1.00 82.88 193 TYR A N 1
ATOM 1649 C CA . TYR A 1 193 ? 0.496 -8.411 -16.096 1.00 82.88 193 TYR A CA 1
ATOM 1650 C C . TYR A 1 193 ? -0.725 -8.311 -15.179 1.00 82.88 193 TYR A C 1
ATOM 1652 O O . TYR A 1 193 ? -0.893 -7.326 -14.469 1.00 82.88 193 TYR A O 1
ATOM 1660 N N . GLN A 1 194 ? -1.537 -9.369 -15.106 1.00 87.50 194 GLN A N 1
ATOM 1661 C CA . GLN A 1 194 ? -2.725 -9.421 -14.230 1.00 87.50 194 GLN A CA 1
ATOM 1662 C C . GLN A 1 194 ? -2.454 -9.017 -12.764 1.00 87.50 194 GLN A C 1
ATOM 1664 O O . GLN A 1 194 ? -3.367 -8.593 -12.059 1.00 87.50 194 GLN A O 1
ATOM 1669 N N . ALA A 1 195 ? -1.206 -9.122 -12.302 1.00 91.31 195 ALA A N 1
ATOM 1670 C CA . ALA A 1 195 ? -0.756 -8.609 -11.012 1.00 91.31 195 ALA A CA 1
ATOM 1671 C C . ALA A 1 195 ? -0.954 -7.086 -10.851 1.00 91.31 195 ALA A C 1
ATOM 1673 O O . ALA A 1 195 ? -1.324 -6.632 -9.770 1.00 91.31 195 ALA A O 1
ATOM 1674 N N . ILE A 1 196 ? -0.753 -6.294 -11.911 1.00 91.38 196 ILE A N 1
ATOM 1675 C CA . ILE A 1 196 ? -0.985 -4.841 -11.902 1.00 91.38 196 ILE A CA 1
ATOM 1676 C C . ILE A 1 196 ? -2.471 -4.559 -11.700 1.00 91.38 196 ILE A C 1
ATOM 1678 O O . ILE A 1 196 ? -2.834 -3.737 -10.863 1.00 91.38 196 ILE A O 1
ATOM 1682 N N . ASP A 1 197 ? -3.328 -5.288 -12.415 1.00 91.38 197 ASP A N 1
ATOM 1683 C CA . ASP A 1 197 ? -4.781 -5.169 -12.298 1.00 91.38 197 ASP A CA 1
ATOM 1684 C C . ASP A 1 197 ? -5.262 -5.549 -10.890 1.00 91.38 197 ASP A C 1
ATOM 1686 O O . ASP A 1 197 ? -6.067 -4.835 -10.283 1.00 91.38 197 ASP A O 1
ATOM 1690 N N . ALA A 1 198 ? -4.713 -6.633 -10.334 1.00 93.75 198 ALA A N 1
ATOM 1691 C CA . ALA A 1 198 ? -4.975 -7.054 -8.963 1.00 93.75 198 ALA A CA 1
ATOM 1692 C C . ALA A 1 198 ? -4.573 -5.975 -7.947 1.00 93.75 198 ALA A C 1
ATOM 1694 O O . ALA A 1 198 ? -5.352 -5.645 -7.050 1.00 93.75 198 ALA A O 1
ATOM 1695 N N . TRP A 1 199 ? -3.374 -5.404 -8.099 1.00 93.88 199 TRP A N 1
ATOM 1696 C CA . TRP A 1 199 ? -2.865 -4.372 -7.201 1.00 93.88 199 TRP A CA 1
ATOM 1697 C C . TRP A 1 199 ? -3.689 -3.083 -7.293 1.00 93.88 199 TRP A C 1
ATOM 1699 O O . TRP A 1 199 ? -4.104 -2.553 -6.262 1.00 93.88 199 TRP A O 1
ATOM 1709 N N . LEU A 1 200 ? -3.998 -2.628 -8.511 1.00 94.31 200 LEU A N 1
ATOM 1710 C CA . LEU A 1 200 ? -4.802 -1.436 -8.778 1.00 94.31 200 LEU A CA 1
ATOM 1711 C C . LEU A 1 200 ? -6.178 -1.522 -8.111 1.00 94.31 200 LEU A C 1
ATOM 1713 O O . LEU A 1 200 ? -6.548 -0.629 -7.347 1.00 94.31 200 LEU A O 1
ATOM 1717 N N . TYR A 1 201 ? -6.942 -2.586 -8.380 1.00 95.31 201 TYR A N 1
ATOM 1718 C CA . TYR A 1 201 ? -8.288 -2.716 -7.817 1.00 95.31 201 TYR A CA 1
ATOM 1719 C C . TYR A 1 201 ? -8.274 -2.891 -6.302 1.00 95.31 201 TYR A C 1
ATOM 1721 O O . TYR A 1 201 ? -9.140 -2.338 -5.624 1.00 95.31 201 TYR A O 1
ATOM 1729 N N . PHE A 1 202 ? -7.274 -3.589 -5.764 1.00 95.94 202 PHE A N 1
ATOM 1730 C CA . PHE A 1 202 ? -7.098 -3.703 -4.322 1.00 95.94 202 PHE A CA 1
ATOM 1731 C C . PHE A 1 202 ? -6.860 -2.328 -3.671 1.00 95.94 202 PHE A C 1
ATOM 1733 O O . PHE A 1 202 ? -7.561 -1.977 -2.723 1.00 95.94 202 PHE A O 1
ATOM 1740 N N . ARG A 1 203 ? -5.946 -1.503 -4.210 1.00 94.94 203 ARG A N 1
ATOM 1741 C CA . ARG A 1 203 ? -5.699 -0.150 -3.673 1.00 94.94 203 ARG A CA 1
ATOM 1742 C C . ARG A 1 203 ? -6.908 0.760 -3.799 1.00 94.94 203 ARG A C 1
ATOM 1744 O O . ARG A 1 203 ? -7.222 1.492 -2.870 1.00 94.94 203 ARG A O 1
ATOM 1751 N N . LEU A 1 204 ? -7.630 0.685 -4.912 1.00 95.56 204 LEU A N 1
ATOM 1752 C CA . LEU A 1 204 ? -8.881 1.419 -5.082 1.00 95.56 204 LEU A CA 1
ATOM 1753 C C . LEU A 1 204 ? -9.932 1.038 -4.040 1.00 95.56 204 LEU A C 1
ATOM 1755 O O . LEU A 1 204 ? -10.638 1.924 -3.558 1.00 95.56 204 LEU A O 1
ATOM 1759 N N . ALA A 1 205 ? -10.051 -0.243 -3.689 1.00 96.25 205 ALA A N 1
ATOM 1760 C CA . ALA A 1 205 ? -10.978 -0.680 -2.652 1.00 96.25 205 ALA A CA 1
ATOM 1761 C C . ALA A 1 205 ? -10.639 -0.032 -1.299 1.00 96.25 205 ALA A C 1
ATOM 1763 O O . ALA A 1 205 ? -11.512 0.582 -0.680 1.00 96.25 205 ALA A O 1
ATOM 1764 N N . GLU A 1 206 ? -9.374 -0.098 -0.879 1.00 94.56 206 GLU A N 1
ATOM 1765 C CA . GLU A 1 206 ? -8.909 0.493 0.383 1.00 94.56 206 GLU A CA 1
ATOM 1766 C C . GLU A 1 206 ? -9.013 2.022 0.387 1.00 94.56 206 GLU A C 1
ATOM 1768 O O . GLU A 1 206 ? -9.562 2.606 1.320 1.00 94.56 206 GLU A O 1
ATOM 1773 N N . LEU A 1 207 ? -8.569 2.683 -0.680 1.00 95.06 207 LEU A N 1
ATOM 1774 C CA . LEU A 1 207 ? -8.607 4.138 -0.783 1.00 95.06 207 LEU A CA 1
ATOM 1775 C C . LEU A 1 207 ? -10.037 4.685 -0.716 1.00 95.06 207 LEU A C 1
ATOM 1777 O O . LEU A 1 207 ? -10.299 5.662 -0.017 1.00 95.06 207 LEU A O 1
ATOM 1781 N N . ASN A 1 208 ? -10.981 4.059 -1.424 1.00 94.94 208 ASN A N 1
ATOM 1782 C CA . ASN A 1 208 ? -12.381 4.482 -1.363 1.00 94.94 208 ASN A CA 1
ATOM 1783 C C . ASN A 1 208 ? -12.986 4.228 0.025 1.00 94.94 208 ASN A C 1
ATOM 1785 O O . ASN A 1 208 ? -13.798 5.032 0.474 1.00 94.94 208 ASN A O 1
ATOM 1789 N N . LEU A 1 209 ? -12.548 3.184 0.739 1.00 93.50 209 LEU A N 1
ATOM 1790 C CA . LEU A 1 209 ? -12.962 2.950 2.125 1.00 93.50 209 LEU A CA 1
ATOM 1791 C C . LEU A 1 209 ? -12.463 4.057 3.067 1.00 93.50 209 LEU A C 1
ATOM 1793 O O . LEU A 1 209 ? -13.241 4.545 3.888 1.00 93.50 209 LEU A O 1
ATOM 1797 N N . HIS A 1 210 ? -11.205 4.485 2.921 1.00 91.12 210 HIS A N 1
ATOM 1798 C CA . HIS A 1 210 ? -10.635 5.619 3.664 1.00 91.12 210 HIS A CA 1
ATOM 1799 C C . HIS A 1 210 ? -11.351 6.938 3.368 1.00 91.12 210 HIS A C 1
ATOM 1801 O O . HIS A 1 210 ? -11.517 7.772 4.251 1.00 91.12 210 HIS A O 1
ATOM 1807 N N . LEU A 1 211 ? -11.838 7.118 2.141 1.00 92.12 211 LEU A N 1
ATOM 1808 C CA . LEU A 1 211 ? -12.613 8.295 1.745 1.00 92.12 211 LEU A CA 1
ATOM 1809 C C . LEU A 1 211 ? -14.109 8.198 2.102 1.00 92.12 211 LEU A C 1
ATOM 1811 O O . LEU A 1 211 ? -14.854 9.145 1.851 1.00 92.12 211 LEU A O 1
ATOM 1815 N N . GLY A 1 212 ? -14.560 7.077 2.675 1.00 91.44 212 GLY A N 1
ATOM 1816 C CA . GLY A 1 212 ? -15.961 6.847 3.040 1.00 91.44 212 GLY A CA 1
ATOM 1817 C C . GLY A 1 212 ? -16.890 6.514 1.864 1.00 91.44 212 GLY A C 1
ATOM 1818 O O . GLY A 1 212 ? -18.108 6.488 2.037 1.00 91.44 212 GLY A O 1
ATOM 1819 N N . ASP A 1 213 ? -16.353 6.227 0.675 1.00 94.00 213 ASP A N 1
ATOM 1820 C CA . AS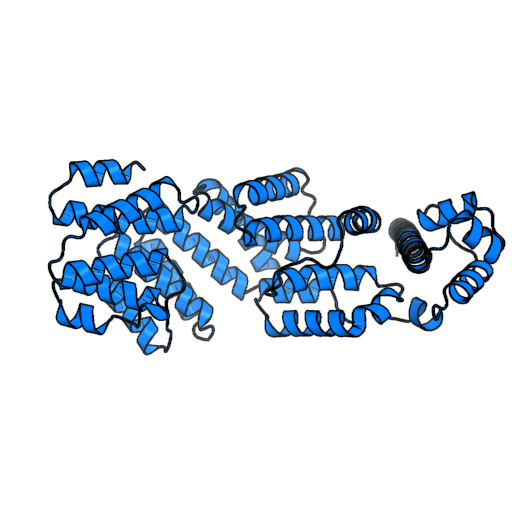P A 1 213 ? -17.123 5.772 -0.488 1.00 94.00 213 ASP A CA 1
ATOM 1821 C C . ASP A 1 213 ? -17.306 4.246 -0.452 1.00 94.00 213 ASP A C 1
ATOM 1823 O O . ASP A 1 213 ? -16.618 3.467 -1.120 1.00 94.00 213 ASP A O 1
ATOM 1827 N N . ILE A 1 214 ? -18.258 3.822 0.381 1.00 94.81 214 ILE A N 1
ATOM 1828 C CA . ILE A 1 214 ? -18.550 2.409 0.665 1.00 94.81 214 ILE A CA 1
ATOM 1829 C C . ILE A 1 214 ? -18.947 1.652 -0.612 1.00 94.81 214 ILE A C 1
ATOM 1831 O O . ILE A 1 214 ? -18.530 0.511 -0.815 1.00 94.81 214 ILE A O 1
ATOM 1835 N N . TYR A 1 215 ? -19.735 2.283 -1.488 1.00 94.62 215 TYR A N 1
ATOM 1836 C CA . TYR A 1 215 ? -20.236 1.644 -2.704 1.00 94.62 215 TYR A CA 1
ATOM 1837 C C . TYR A 1 215 ? -19.100 1.319 -3.677 1.00 94.62 215 TYR A C 1
ATOM 1839 O O . TYR A 1 215 ? -18.964 0.169 -4.101 1.00 94.62 215 TYR A O 1
ATOM 1847 N N . HIS A 1 216 ? -18.260 2.304 -4.013 1.00 95.25 216 HIS A N 1
ATOM 1848 C CA . HIS A 1 216 ? -17.146 2.058 -4.926 1.00 95.25 216 HIS A CA 1
ATOM 1849 C C . HIS A 1 216 ? -16.096 1.145 -4.298 1.00 95.25 216 HIS A C 1
ATOM 1851 O O . HIS A 1 216 ? -15.556 0.287 -4.997 1.00 95.25 216 HIS A O 1
ATOM 1857 N N . SER A 1 217 ? -15.856 1.265 -2.988 1.00 96.50 217 SER A N 1
ATOM 1858 C CA . SER A 1 217 ? -14.977 0.346 -2.263 1.00 96.50 217 SER A CA 1
ATOM 1859 C C . SER A 1 217 ? -15.410 -1.114 -2.448 1.00 96.50 217 SER A C 1
ATOM 1861 O O . SER A 1 217 ? -14.589 -1.947 -2.833 1.00 96.50 217 SER A O 1
ATOM 1863 N N . LEU A 1 218 ? -16.708 -1.417 -2.305 1.00 96.31 218 LEU A N 1
ATOM 1864 C CA . LEU A 1 218 ? -17.240 -2.765 -2.526 1.00 96.31 218 LEU A CA 1
ATOM 1865 C C . LEU A 1 218 ? -17.065 -3.230 -3.976 1.00 96.31 218 LEU A C 1
ATOM 1867 O O . LEU A 1 218 ? -16.587 -4.337 -4.213 1.00 96.31 218 LEU A O 1
ATOM 1871 N N . VAL A 1 219 ? -17.405 -2.381 -4.951 1.00 96.06 219 VAL A N 1
ATOM 1872 C CA . VAL A 1 219 ? -17.259 -2.709 -6.381 1.00 96.06 219 VAL A CA 1
ATOM 1873 C C . VAL A 1 219 ? -15.808 -3.053 -6.724 1.00 96.06 219 VAL A C 1
ATOM 1875 O O . VAL A 1 219 ? -15.554 -4.022 -7.442 1.00 96.06 219 VAL A O 1
ATOM 1878 N N . TYR A 1 220 ? -14.849 -2.274 -6.227 1.00 96.75 220 TYR A N 1
ATOM 1879 C CA . TYR A 1 220 ? -13.433 -2.527 -6.481 1.00 96.75 220 TYR A CA 1
ATOM 1880 C C . TYR A 1 220 ? -12.903 -3.729 -5.701 1.00 96.75 220 TYR A C 1
ATOM 1882 O O . TYR A 1 220 ? -12.079 -4.462 -6.239 1.00 96.75 220 TYR A O 1
ATOM 1890 N N . CYS A 1 221 ? -13.427 -3.998 -4.505 1.00 97.00 221 CYS A N 1
ATOM 1891 C CA . CYS A 1 221 ? -13.100 -5.193 -3.732 1.00 97.00 221 CYS A CA 1
ATOM 1892 C C . CYS A 1 221 ? -13.488 -6.484 -4.480 1.00 97.00 221 CYS A C 1
ATOM 1894 O O . CYS A 1 221 ? -12.680 -7.410 -4.563 1.00 97.00 221 CYS A O 1
ATOM 1896 N N . GLU A 1 222 ? -14.677 -6.530 -5.096 1.00 96.06 222 GLU A N 1
ATOM 1897 C CA . GLU A 1 222 ? -15.115 -7.673 -5.918 1.00 96.06 222 GLU A CA 1
ATOM 1898 C C . GLU A 1 222 ? -14.248 -7.846 -7.175 1.00 96.06 222 GLU A C 1
ATOM 1900 O O . GLU A 1 222 ? -13.874 -8.963 -7.533 1.00 96.06 222 GLU A O 1
ATOM 1905 N N . LYS A 1 223 ? -13.870 -6.741 -7.832 1.00 94.88 223 LYS A N 1
ATOM 1906 C CA . LYS A 1 223 ? -12.950 -6.794 -8.981 1.00 94.88 223 LYS A CA 1
ATOM 1907 C C . LYS A 1 223 ? -11.564 -7.283 -8.577 1.00 94.88 223 LYS A C 1
ATOM 1909 O O . LYS A 1 223 ? -10.993 -8.118 -9.270 1.00 94.88 223 LYS A O 1
ATOM 1914 N N . ALA A 1 224 ? -11.028 -6.786 -7.463 1.00 96.06 224 ALA A N 1
ATOM 1915 C CA . ALA A 1 224 ? -9.743 -7.228 -6.940 1.00 96.06 224 ALA A CA 1
ATOM 1916 C C . ALA A 1 224 ? -9.759 -8.738 -6.675 1.00 96.06 224 ALA A C 1
ATOM 1918 O O . ALA A 1 224 ? -8.840 -9.437 -7.090 1.00 96.06 224 ALA A O 1
ATOM 1919 N N . ASP A 1 225 ? -10.827 -9.258 -6.064 1.00 95.19 225 ASP A N 1
ATOM 1920 C CA . ASP A 1 225 ? -10.978 -10.684 -5.761 1.00 95.19 225 ASP A CA 1
ATOM 1921 C C . ASP A 1 225 ? -10.877 -11.575 -7.013 1.00 95.19 225 ASP A C 1
ATOM 1923 O O . ASP A 1 225 ? -10.227 -12.621 -6.975 1.00 95.19 225 ASP A O 1
ATOM 1927 N N . GLU A 1 226 ? -11.437 -11.140 -8.148 1.00 93.94 226 GLU A N 1
ATOM 1928 C CA . GLU A 1 226 ? -11.323 -11.859 -9.422 1.00 93.94 226 GLU A CA 1
ATOM 1929 C C . GLU A 1 226 ? -9.857 -12.055 -9.843 1.00 93.94 226 GLU A C 1
ATOM 1931 O O . GLU A 1 226 ? -9.440 -13.175 -10.154 1.00 93.94 226 GLU A O 1
ATOM 1936 N N . TYR A 1 227 ? -9.060 -10.985 -9.843 1.00 93.88 227 TYR A N 1
ATOM 1937 C CA . TYR A 1 227 ? -7.657 -11.049 -10.264 1.00 93.88 227 TYR A CA 1
ATOM 1938 C C . TYR A 1 227 ? -6.761 -11.711 -9.229 1.00 93.88 227 TYR A C 1
ATOM 1940 O O . TYR A 1 227 ? -5.873 -12.485 -9.587 1.00 93.88 227 TYR A O 1
ATOM 1948 N N . LEU A 1 228 ? -7.019 -11.453 -7.949 1.00 95.69 228 LEU A N 1
ATOM 1949 C CA . LEU A 1 228 ? -6.265 -12.045 -6.855 1.00 95.69 228 LEU A CA 1
ATOM 1950 C C . LEU A 1 228 ? -6.397 -13.571 -6.848 1.00 95.69 228 LEU A C 1
ATOM 1952 O O . LEU A 1 228 ? -5.397 -14.271 -6.701 1.00 95.69 228 LEU A O 1
ATOM 1956 N N . LYS A 1 229 ? -7.602 -14.091 -7.112 1.00 94.06 229 LYS A N 1
ATOM 1957 C CA . LYS A 1 229 ? -7.841 -15.531 -7.283 1.00 94.06 229 LYS A CA 1
ATOM 1958 C C . LYS A 1 229 ? -7.154 -16.101 -8.517 1.00 94.06 229 LYS A C 1
ATOM 1960 O O . LYS A 1 229 ? -6.580 -17.182 -8.431 1.00 94.06 229 LYS A O 1
ATOM 1965 N N . LYS A 1 230 ? -7.205 -15.400 -9.655 1.00 91.69 230 LYS A N 1
ATOM 1966 C CA . LYS A 1 230 ? -6.547 -15.851 -10.896 1.00 91.69 230 LYS A CA 1
ATOM 1967 C C . LYS A 1 230 ? -5.034 -15.971 -10.728 1.00 91.69 230 LYS A C 1
ATOM 1969 O O . LYS A 1 230 ? -4.461 -16.958 -11.175 1.00 91.69 230 LYS A O 1
ATOM 1974 N N . GLY A 1 231 ? -4.414 -14.992 -10.072 1.00 90.50 231 GLY A N 1
ATOM 1975 C CA . GLY A 1 231 ? -2.977 -14.982 -9.806 1.00 90.50 231 GLY A CA 1
ATOM 1976 C C . GLY A 1 231 ? -2.545 -15.763 -8.564 1.00 90.50 231 GLY A C 1
ATOM 1977 O O . GLY A 1 231 ? -1.351 -15.849 -8.304 1.00 90.50 231 GLY A O 1
ATOM 1978 N N . LEU A 1 232 ? -3.494 -16.347 -7.818 1.00 92.38 232 LEU A N 1
ATOM 1979 C CA . LEU A 1 232 ? -3.256 -17.087 -6.573 1.00 92.38 232 LEU A CA 1
ATOM 1980 C C . LEU A 1 232 ? -2.496 -16.271 -5.510 1.00 92.38 232 LEU A C 1
ATOM 1982 O O . LEU A 1 232 ? -1.692 -16.827 -4.767 1.00 92.38 232 LEU A O 1
ATOM 1986 N N . TYR A 1 233 ? -2.782 -14.969 -5.418 1.00 94.00 233 TYR A N 1
ATOM 1987 C CA . TYR A 1 233 ? -2.121 -14.046 -4.490 1.00 94.00 233 TYR A CA 1
ATOM 1988 C C . TYR A 1 233 ? -2.737 -14.119 -3.081 1.00 94.00 233 TYR A C 1
ATOM 1990 O O . TYR A 1 233 ? -3.502 -13.238 -2.668 1.00 94.00 233 TYR A O 1
ATOM 1998 N N . LEU A 1 234 ? -2.468 -15.206 -2.357 1.00 90.81 234 LEU A N 1
ATOM 1999 C CA . LEU A 1 234 ? -3.213 -15.628 -1.166 1.00 90.81 234 LEU A CA 1
ATOM 2000 C C . LEU A 1 234 ? -3.208 -14.592 -0.044 1.00 90.81 234 LEU A C 1
ATOM 2002 O O . LEU A 1 234 ? -4.267 -14.315 0.529 1.00 90.81 234 LEU A O 1
ATOM 2006 N N . LYS A 1 235 ? -2.057 -13.994 0.279 1.00 91.25 235 LYS A N 1
ATOM 2007 C CA . LYS A 1 235 ? -2.006 -13.031 1.382 1.00 91.25 235 LYS A CA 1
ATOM 2008 C C . LYS A 1 235 ? -2.849 -11.806 1.065 1.00 91.25 235 LYS A C 1
ATOM 2010 O O . LYS A 1 235 ? -3.663 -11.381 1.886 1.00 91.25 235 LYS A O 1
ATOM 2015 N N . ARG A 1 236 ? -2.737 -11.283 -0.156 1.00 93.38 236 ARG A N 1
ATOM 2016 C CA . ARG A 1 236 ? -3.538 -10.140 -0.600 1.00 93.38 236 ARG A CA 1
ATOM 2017 C C . ARG A 1 236 ? -5.028 -10.458 -0.673 1.00 93.38 236 ARG A C 1
ATOM 2019 O O . ARG A 1 236 ? -5.831 -9.596 -0.328 1.00 93.38 236 ARG A O 1
ATOM 2026 N N . MET A 1 237 ? -5.404 -11.684 -1.050 1.00 94.88 237 MET A N 1
ATOM 2027 C CA . MET A 1 237 ? -6.800 -12.136 -0.983 1.00 94.88 237 MET A CA 1
ATOM 2028 C C . MET A 1 237 ? -7.359 -12.007 0.435 1.00 94.88 237 MET A C 1
ATOM 2030 O O . MET A 1 237 ? -8.470 -11.510 0.605 1.00 94.88 237 MET A O 1
ATOM 2034 N N . TYR A 1 238 ? -6.603 -12.408 1.460 1.00 95.06 238 TYR A N 1
ATOM 2035 C CA . TYR A 1 238 ? -7.063 -12.277 2.842 1.00 95.06 238 TYR A CA 1
ATOM 2036 C C . TYR A 1 238 ? -7.220 -10.821 3.276 1.00 95.06 238 TYR A C 1
ATOM 2038 O O . TYR A 1 238 ? -8.244 -10.490 3.867 1.00 95.06 238 TYR A O 1
ATOM 2046 N N . TYR A 1 239 ? -6.277 -9.941 2.929 1.00 95.06 239 TYR A N 1
ATOM 2047 C CA . TYR A 1 239 ? -6.436 -8.505 3.187 1.00 95.06 239 TYR A CA 1
ATOM 2048 C C . TYR A 1 239 ? -7.667 -7.929 2.475 1.00 95.06 239 TYR A C 1
ATOM 2050 O O . TYR A 1 239 ? -8.441 -7.213 3.099 1.00 95.06 239 TYR A O 1
ATOM 2058 N N . ASN A 1 240 ? -7.919 -8.315 1.220 1.00 96.12 240 ASN A N 1
ATOM 2059 C CA . ASN A 1 240 ? -9.117 -7.891 0.492 1.00 96.12 240 ASN A CA 1
ATOM 2060 C C . ASN A 1 240 ? -10.410 -8.367 1.184 1.00 96.12 240 ASN A C 1
ATOM 2062 O O . ASN A 1 240 ? -11.392 -7.631 1.256 1.00 96.12 240 ASN A O 1
ATOM 2066 N N . LEU A 1 241 ? -10.413 -9.577 1.757 1.00 95.81 241 LEU A N 1
ATOM 2067 C CA . LEU A 1 241 ? -11.541 -10.073 2.552 1.00 95.81 241 LEU A CA 1
ATOM 2068 C C . LEU A 1 241 ? -11.704 -9.328 3.886 1.00 95.81 241 LEU A C 1
ATOM 2070 O O . LEU A 1 241 ? -12.837 -9.150 4.329 1.00 95.81 241 LEU A O 1
ATOM 2074 N N . VAL A 1 242 ? -10.619 -8.860 4.511 1.00 96.12 242 VAL A N 1
ATOM 2075 C CA . VAL A 1 242 ? -10.710 -7.967 5.678 1.00 96.12 242 VAL A CA 1
ATOM 2076 C C . VAL A 1 242 ? -11.329 -6.626 5.276 1.00 96.12 242 VAL A C 1
ATOM 2078 O O . VAL A 1 242 ? -12.260 -6.173 5.939 1.00 96.12 242 VAL A O 1
ATOM 2081 N N . THR A 1 243 ? -10.915 -6.033 4.150 1.00 95.81 243 THR A N 1
ATOM 2082 C CA . THR A 1 243 ? -11.558 -4.828 3.593 1.00 95.81 243 THR A CA 1
ATOM 2083 C C . THR A 1 243 ? -13.055 -5.059 3.377 1.00 95.81 243 THR A C 1
ATOM 2085 O O . THR A 1 243 ? -13.877 -4.237 3.783 1.00 95.81 243 THR A O 1
ATOM 2088 N N . LYS A 1 244 ? -13.436 -6.218 2.824 1.00 96.38 244 LYS A N 1
ATOM 2089 C CA . LYS A 1 244 ? -14.841 -6.614 2.666 1.00 96.38 244 LYS A CA 1
ATOM 2090 C C . LYS A 1 244 ? -15.575 -6.732 4.003 1.00 96.38 244 LYS A C 1
ATOM 2092 O O . LYS A 1 244 ? -16.693 -6.240 4.112 1.00 96.38 244 LYS A O 1
ATOM 2097 N N . ALA A 1 245 ? -14.963 -7.330 5.025 1.00 96.75 245 ALA A N 1
ATOM 2098 C CA . ALA A 1 245 ? -15.554 -7.406 6.363 1.00 96.75 245 ALA A CA 1
ATOM 2099 C C . ALA A 1 245 ? -15.800 -6.012 6.961 1.00 96.75 245 ALA A C 1
ATOM 2101 O O . ALA A 1 245 ? -16.853 -5.770 7.548 1.00 96.75 245 ALA A O 1
ATOM 2102 N N . ASN A 1 246 ? -14.881 -5.070 6.746 1.00 95.44 246 ASN A N 1
ATOM 2103 C CA . ASN A 1 246 ? -15.036 -3.688 7.201 1.00 95.44 246 ASN A CA 1
ATOM 2104 C C . ASN A 1 246 ? -16.191 -2.973 6.488 1.00 95.44 246 ASN A C 1
ATOM 2106 O O . ASN A 1 246 ? -16.966 -2.264 7.128 1.00 95.44 246 ASN A O 1
ATOM 2110 N N . ILE A 1 247 ? -16.362 -3.208 5.185 1.00 95.38 247 ILE A N 1
ATOM 2111 C CA . ILE A 1 247 ? -17.519 -2.718 4.420 1.00 95.38 247 ILE A CA 1
ATOM 2112 C C . ILE A 1 247 ? -18.826 -3.302 4.973 1.00 95.38 247 ILE A C 1
ATOM 2114 O O . ILE A 1 247 ? -19.775 -2.563 5.211 1.00 95.38 247 ILE A O 1
ATOM 2118 N N . VAL A 1 248 ? -18.878 -4.613 5.220 1.00 95.44 248 VAL A N 1
ATOM 2119 C CA . VAL A 1 248 ? -20.060 -5.298 5.776 1.00 95.44 248 VAL A CA 1
ATOM 2120 C C . VAL A 1 248 ? -20.403 -4.764 7.176 1.00 95.44 248 VAL A C 1
ATOM 2122 O O . VAL A 1 248 ? -21.567 -4.492 7.469 1.00 95.44 248 VAL A O 1
ATOM 2125 N N . SER A 1 249 ? -19.393 -4.507 8.012 1.00 94.62 249 SER A N 1
ATOM 2126 C CA . SER A 1 249 ? -19.562 -3.844 9.313 1.00 94.62 249 SER A CA 1
ATOM 2127 C C . SER A 1 249 ? -20.158 -2.436 9.178 1.00 94.62 249 SER A C 1
ATOM 2129 O O . SER A 1 249 ? -21.059 -2.064 9.927 1.00 94.62 249 SER A O 1
ATOM 2131 N N . LEU A 1 250 ? -19.726 -1.655 8.182 1.00 91.88 250 LEU A N 1
ATOM 2132 C CA . LEU A 1 250 ? -20.299 -0.332 7.903 1.00 91.88 250 LEU A CA 1
ATOM 2133 C C . LEU A 1 250 ? -21.757 -0.376 7.441 1.00 91.88 250 LEU A C 1
ATOM 2135 O O . LEU A 1 250 ? -22.470 0.612 7.592 1.00 91.88 250 LEU A O 1
ATOM 2139 N N . LEU A 1 251 ? -22.204 -1.511 6.909 1.00 92.06 251 LEU A N 1
ATOM 2140 C CA . LEU A 1 251 ? -23.608 -1.777 6.601 1.00 92.06 251 LEU A CA 1
ATOM 2141 C C . LEU A 1 251 ? -24.384 -2.314 7.818 1.00 92.06 251 LEU A C 1
ATOM 2143 O O . LEU A 1 251 ? -25.524 -2.749 7.670 1.00 92.06 251 LEU A O 1
ATOM 2147 N N . HIS A 1 252 ? -23.779 -2.278 9.011 1.00 92.31 252 HIS A N 1
ATOM 2148 C CA . HIS A 1 252 ? -24.323 -2.765 10.282 1.00 92.31 252 HIS A CA 1
ATOM 2149 C C . HIS A 1 252 ? -24.625 -4.272 10.308 1.00 92.31 252 HIS A C 1
ATOM 2151 O O . HIS A 1 252 ? -25.394 -4.749 11.142 1.00 92.31 252 HIS A O 1
ATOM 2157 N N . GLN A 1 253 ? -23.997 -5.045 9.420 1.00 96.00 253 GLN A N 1
ATOM 2158 C CA . GLN A 1 253 ? -24.085 -6.505 9.386 1.00 96.00 253 GLN A CA 1
ATOM 2159 C C . GLN A 1 253 ? -22.945 -7.117 10.213 1.00 96.00 253 GLN A C 1
ATOM 2161 O O . GLN A 1 253 ? -22.050 -7.787 9.697 1.00 96.00 253 GLN A O 1
ATOM 2166 N N . TYR A 1 254 ? -22.934 -6.829 11.515 1.00 96.25 254 TYR A N 1
ATOM 2167 C CA . TYR A 1 254 ? -21.791 -7.133 12.380 1.00 96.25 254 TYR A CA 1
ATOM 2168 C C . TYR A 1 254 ? -21.499 -8.631 12.516 1.00 96.25 254 TYR A C 1
ATOM 2170 O O . TYR A 1 254 ? -20.335 -9.024 12.442 1.00 96.25 254 TYR A O 1
ATOM 2178 N N . ASP A 1 255 ? -22.528 -9.470 12.647 1.00 95.94 255 ASP A N 1
ATOM 2179 C CA . ASP A 1 255 ? -22.359 -10.926 12.750 1.00 95.94 255 ASP A CA 1
ATOM 2180 C C . ASP A 1 255 ? -21.706 -11.513 11.490 1.00 95.94 255 ASP A C 1
ATOM 2182 O O . ASP A 1 255 ? -20.791 -12.336 11.581 1.00 95.94 255 ASP A O 1
ATOM 2186 N N . ASP A 1 256 ? -22.117 -11.039 10.311 1.00 97.00 256 ASP A N 1
ATOM 2187 C CA . ASP A 1 256 ? -21.550 -11.462 9.029 1.00 97.00 256 ASP A CA 1
ATOM 2188 C C . ASP A 1 256 ? -20.089 -11.010 8.896 1.00 97.00 256 ASP A C 1
ATOM 2190 O O . ASP A 1 256 ? -19.228 -11.788 8.473 1.00 97.00 256 ASP A O 1
ATOM 2194 N N . ALA A 1 257 ? -19.784 -9.775 9.312 1.00 97.38 257 ALA A N 1
ATOM 2195 C CA . ALA A 1 257 ? -18.421 -9.251 9.328 1.00 97.38 257 ALA A CA 1
ATOM 2196 C C . ALA A 1 257 ? -17.509 -10.068 10.261 1.00 97.38 257 ALA A C 1
ATOM 2198 O O . ALA A 1 257 ? -16.420 -10.479 9.855 1.00 97.38 257 ALA A O 1
ATOM 2199 N N . ILE A 1 258 ? -17.956 -10.361 11.487 1.00 97.69 258 ILE A N 1
ATOM 2200 C CA . ILE A 1 258 ? -17.204 -11.175 12.453 1.00 97.69 258 ILE A CA 1
ATOM 2201 C C . ILE A 1 258 ? -17.014 -12.608 11.941 1.00 97.69 258 ILE A C 1
ATOM 2203 O O . ILE A 1 258 ? -15.903 -13.134 12.015 1.00 97.69 258 ILE A O 1
ATOM 2207 N N . SER A 1 259 ? -18.051 -13.222 11.366 1.00 97.38 259 SER A N 1
ATOM 2208 C CA . SER A 1 259 ? -17.980 -14.577 10.803 1.00 97.38 259 SER A CA 1
ATOM 2209 C C . SER A 1 259 ? -16.973 -14.675 9.650 1.00 97.38 259 SER A C 1
ATOM 2211 O O . SER A 1 259 ? -16.191 -15.633 9.555 1.00 97.38 259 SER A O 1
ATOM 2213 N N . LEU A 1 260 ? -16.929 -13.646 8.796 1.00 96.69 260 LEU A N 1
ATOM 2214 C CA . LEU A 1 260 ? -15.931 -13.537 7.737 1.00 96.69 260 LEU A CA 1
ATOM 2215 C C . LEU A 1 260 ? -14.515 -13.424 8.320 1.00 96.69 260 LEU A C 1
ATOM 2217 O O . LEU A 1 260 ? -13.634 -14.186 7.920 1.00 96.69 260 LEU A O 1
ATOM 2221 N N . LEU A 1 261 ? -14.306 -12.546 9.305 1.00 97.69 261 LEU A N 1
ATOM 2222 C CA . LEU A 1 261 ? -13.014 -12.377 9.980 1.00 97.69 261 LEU A CA 1
ATOM 2223 C C . LEU A 1 261 ? -12.537 -13.666 10.667 1.00 97.69 261 LEU A C 1
ATOM 2225 O O . LEU A 1 261 ? -11.372 -14.034 10.525 1.00 97.69 261 LEU A O 1
ATOM 2229 N N . ASP A 1 262 ? -13.425 -14.403 11.335 1.00 95.88 262 ASP A N 1
ATOM 2230 C CA . ASP A 1 262 ? -13.101 -15.691 11.964 1.00 95.88 262 ASP A CA 1
ATOM 2231 C C . ASP A 1 262 ? -12.713 -16.763 10.945 1.00 95.88 262 ASP A C 1
ATOM 2233 O O . ASP A 1 262 ? -11.836 -17.595 11.198 1.00 95.88 262 ASP A O 1
ATOM 2237 N N . THR A 1 263 ? -13.349 -16.745 9.774 1.00 95.06 263 THR A N 1
ATOM 2238 C CA . THR A 1 263 ? -13.014 -17.657 8.678 1.00 95.06 263 THR A CA 1
ATOM 2239 C C . THR A 1 263 ? -11.614 -17.384 8.133 1.00 95.06 263 THR A C 1
ATOM 2241 O O . THR A 1 263 ? -10.900 -18.331 7.801 1.00 95.06 263 THR A O 1
ATOM 2244 N N . ILE A 1 264 ? -11.214 -16.113 8.045 1.00 94.75 264 ILE A N 1
ATOM 2245 C CA . ILE A 1 264 ? -9.866 -15.723 7.614 1.00 94.75 264 ILE A CA 1
ATOM 2246 C C . ILE A 1 264 ? -8.848 -16.095 8.695 1.00 94.75 264 ILE A C 1
ATOM 2248 O O . ILE A 1 264 ? -7.855 -16.745 8.381 1.00 94.75 264 ILE A O 1
ATOM 2252 N N . LEU A 1 265 ? -9.129 -15.766 9.961 1.00 94.00 265 LEU A N 1
ATOM 2253 C CA . LEU A 1 265 ? -8.215 -15.984 11.084 1.00 94.00 265 LEU A CA 1
ATOM 2254 C C . LEU A 1 265 ? -7.777 -17.451 11.204 1.00 94.00 265 LEU A C 1
ATOM 2256 O O . LEU A 1 265 ? -6.593 -17.726 11.356 1.00 94.00 265 LEU A O 1
ATOM 2260 N N . LYS A 1 266 ? -8.712 -18.396 11.030 1.00 91.69 266 LYS A N 1
ATOM 2261 C CA . LYS A 1 266 ? -8.428 -19.847 11.019 1.00 91.69 266 LYS A CA 1
ATOM 2262 C C . LYS A 1 266 ? -7.515 -20.295 9.875 1.00 91.69 266 LYS A C 1
ATOM 2264 O O . LYS A 1 266 ? -6.912 -21.359 9.948 1.00 91.69 266 LYS A O 1
ATOM 2269 N N . LYS A 1 267 ? -7.467 -19.541 8.775 1.00 91.25 267 LYS A N 1
ATOM 2270 C CA . LYS A 1 267 ? -6.669 -19.869 7.584 1.00 91.25 267 LYS A CA 1
ATOM 2271 C C . LYS A 1 267 ? -5.294 -19.208 7.588 1.00 91.25 267 LYS A C 1
ATOM 2273 O O . LYS A 1 267 ? -4.422 -19.664 6.855 1.00 91.25 267 LYS A O 1
ATOM 2278 N N . CYS A 1 268 ? -5.104 -18.150 8.375 1.00 88.75 268 CYS A N 1
ATOM 2279 C CA . CYS A 1 268 ? -3.875 -17.363 8.401 1.00 88.75 268 CYS A CA 1
ATOM 2280 C C . CYS A 1 268 ? -3.150 -17.406 9.753 1.00 88.75 268 CYS A C 1
ATOM 2282 O O . CYS A 1 268 ? -2.386 -16.494 10.039 1.00 88.75 268 CYS A O 1
ATOM 2284 N N . GLU A 1 269 ? -3.347 -18.450 10.569 1.00 78.81 269 GLU A N 1
ATOM 2285 C CA . GLU A 1 269 ? -2.788 -18.555 11.935 1.00 78.81 269 GLU A CA 1
ATOM 2286 C C . GLU A 1 269 ? -1.257 -18.384 12.017 1.00 78.81 269 GLU A C 1
ATOM 2288 O O . GLU A 1 269 ? -0.733 -18.090 13.085 1.00 78.81 269 GLU A O 1
ATOM 2293 N N . GLN A 1 270 ? -0.541 -18.551 10.902 1.00 83.19 270 GLN A N 1
ATOM 2294 C CA . GLN A 1 270 ? 0.915 -18.389 10.808 1.00 83.19 270 GLN A CA 1
ATOM 2295 C C . GLN A 1 270 ? 1.365 -16.972 10.399 1.00 83.19 270 GLN A C 1
ATOM 2297 O O . GLN A 1 270 ? 2.564 -16.709 10.364 1.00 83.19 270 GLN A O 1
ATOM 2302 N N . ASP A 1 271 ? 0.442 -16.067 10.058 1.00 88.19 271 ASP A N 1
ATOM 2303 C CA . ASP A 1 271 ? 0.746 -14.679 9.696 1.00 88.19 271 ASP A CA 1
ATOM 2304 C C . ASP A 1 271 ? 0.366 -13.732 10.838 1.00 88.19 271 ASP A C 1
ATOM 2306 O O . ASP A 1 271 ? -0.746 -13.204 10.907 1.00 88.19 271 ASP A O 1
ATOM 2310 N N . ASP A 1 272 ? 1.322 -13.497 11.735 1.00 89.50 272 ASP A N 1
ATOM 2311 C CA . ASP A 1 272 ? 1.131 -12.684 12.939 1.00 89.50 272 ASP A CA 1
ATOM 2312 C C . ASP A 1 272 ? 0.606 -11.272 12.641 1.00 89.50 272 ASP A C 1
ATOM 2314 O O . ASP A 1 272 ? -0.224 -10.738 13.384 1.00 89.50 272 ASP A O 1
ATOM 2318 N N . LYS A 1 273 ? 1.055 -10.656 11.537 1.00 89.88 273 LYS A N 1
ATOM 2319 C CA . LYS A 1 273 ? 0.636 -9.298 11.154 1.00 89.88 273 LYS A CA 1
ATOM 2320 C C . LYS A 1 273 ? -0.825 -9.282 10.721 1.00 89.88 273 LYS A C 1
ATOM 2322 O O . LYS A 1 273 ? -1.576 -8.401 11.144 1.00 89.88 273 LYS A O 1
ATOM 2327 N N . LEU A 1 274 ? -1.231 -10.247 9.899 1.00 92.00 274 LEU A N 1
ATOM 2328 C CA . LEU A 1 274 ? -2.615 -10.371 9.454 1.00 92.00 274 LEU A CA 1
ATOM 2329 C C . LEU A 1 274 ? -3.540 -10.776 10.612 1.00 92.00 274 LEU A C 1
ATOM 2331 O O . LEU A 1 274 ? -4.606 -10.183 10.766 1.00 92.00 274 LEU A O 1
ATOM 2335 N N . CYS A 1 275 ? -3.120 -11.701 11.477 1.00 94.06 275 CYS A N 1
ATOM 2336 C CA . CYS A 1 275 ? -3.865 -12.076 12.680 1.00 94.06 275 CYS A CA 1
ATOM 2337 C C . CYS A 1 275 ? -4.102 -10.877 13.609 1.00 94.06 275 CYS A C 1
ATOM 2339 O O . CYS A 1 275 ? -5.235 -10.635 14.033 1.00 94.06 275 CYS A O 1
ATOM 2341 N N . LEU A 1 276 ? -3.061 -10.084 13.886 1.00 93.81 276 LEU A N 1
ATOM 2342 C CA . LEU A 1 276 ? -3.186 -8.844 14.654 1.00 93.81 276 LEU A CA 1
ATOM 2343 C C . LEU A 1 276 ? -4.146 -7.857 13.975 1.00 93.81 276 LEU A C 1
ATOM 2345 O O . LEU A 1 276 ? -4.993 -7.261 14.643 1.00 93.81 276 LEU A O 1
ATOM 2349 N N . HIS A 1 277 ? -4.042 -7.693 12.654 1.00 93.81 277 HIS A N 1
ATOM 2350 C CA . HIS A 1 277 ? -4.931 -6.818 11.895 1.00 93.81 277 HIS A CA 1
ATOM 2351 C C . HIS A 1 277 ? -6.398 -7.265 12.000 1.00 93.81 277 HIS A C 1
ATOM 2353 O O . HIS A 1 277 ? -7.269 -6.447 12.294 1.00 93.81 277 HIS A O 1
ATOM 2359 N N . ILE A 1 278 ? -6.680 -8.561 11.858 1.00 95.88 278 ILE A N 1
ATOM 2360 C CA . ILE A 1 278 ? -8.025 -9.130 12.013 1.00 95.88 278 ILE A CA 1
ATOM 2361 C C . ILE A 1 278 ? -8.567 -8.886 13.425 1.00 95.88 278 ILE A C 1
ATOM 2363 O O . ILE A 1 278 ? -9.688 -8.404 13.578 1.00 95.88 278 ILE A O 1
ATOM 2367 N N . LEU A 1 279 ? -7.773 -9.164 14.462 1.00 95.81 279 LEU A N 1
ATOM 2368 C CA . LEU A 1 279 ? -8.202 -8.994 15.852 1.00 95.81 279 LEU A CA 1
ATOM 2369 C C . LEU A 1 279 ? -8.468 -7.525 16.203 1.00 95.81 279 LEU A C 1
ATOM 2371 O O . LEU A 1 279 ? -9.442 -7.242 16.896 1.00 95.81 279 LEU A O 1
ATOM 2375 N N . ASN A 1 280 ? -7.684 -6.584 15.667 1.00 94.62 280 ASN A N 1
ATOM 2376 C CA . ASN A 1 280 ? -7.975 -5.153 15.798 1.00 94.62 280 ASN A CA 1
ATOM 2377 C C . ASN A 1 280 ? -9.322 -4.777 15.160 1.00 94.62 280 ASN A C 1
ATOM 2379 O O . ASN A 1 280 ? -10.092 -4.046 15.780 1.00 94.62 280 ASN A O 1
ATOM 2383 N N . ASN A 1 281 ? -9.635 -5.291 13.964 1.00 95.12 281 ASN A N 1
ATOM 2384 C CA . ASN A 1 281 ? -10.929 -5.037 13.316 1.00 95.12 281 ASN A CA 1
ATOM 2385 C C . ASN A 1 281 ? -12.091 -5.638 14.125 1.00 95.12 281 ASN A C 1
ATOM 2387 O O . ASN A 1 281 ? -13.112 -4.980 14.312 1.00 95.12 281 ASN A O 1
ATOM 2391 N N . LYS A 1 282 ? -11.924 -6.839 14.695 1.00 97.06 282 LYS A N 1
ATOM 2392 C CA . LYS A 1 282 ? -12.921 -7.421 15.610 1.00 97.06 282 LYS A CA 1
ATOM 2393 C C . LYS A 1 282 ? -13.137 -6.556 16.859 1.00 97.06 282 LYS A C 1
ATOM 2395 O O . LYS A 1 282 ? -14.281 -6.362 17.263 1.00 97.06 282 LYS A O 1
ATOM 2400 N N . CYS A 1 283 ? -12.071 -6.012 17.455 1.00 96.44 283 CYS A N 1
ATOM 2401 C CA . CYS A 1 283 ? -12.175 -5.069 18.575 1.00 96.44 283 CYS A CA 1
ATOM 2402 C C . CYS A 1 283 ? -12.920 -3.786 18.182 1.00 96.44 283 CYS A C 1
ATOM 2404 O O . CYS A 1 283 ? -13.774 -3.340 18.943 1.00 96.44 283 CYS A O 1
ATOM 2406 N N . ALA A 1 284 ? -12.638 -3.222 17.004 1.00 94.31 284 ALA A N 1
ATOM 2407 C CA . ALA A 1 284 ? -13.337 -2.041 16.497 1.00 94.31 284 ALA A CA 1
ATOM 2408 C C . ALA A 1 284 ? -14.842 -2.308 16.316 1.00 94.31 284 ALA A C 1
ATOM 2410 O O . ALA A 1 284 ? -15.668 -1.536 16.794 1.00 94.31 284 ALA A O 1
ATOM 2411 N N . ILE A 1 285 ? -15.204 -3.449 15.720 1.00 95.81 285 ILE A N 1
ATOM 2412 C CA . ILE A 1 285 ? -16.602 -3.877 15.552 1.00 95.81 285 ILE A CA 1
ATOM 2413 C C . ILE A 1 285 ? -17.306 -4.060 16.907 1.00 95.81 285 ILE A C 1
ATOM 2415 O O . ILE A 1 285 ? -18.457 -3.658 17.069 1.00 95.81 285 ILE A O 1
ATOM 2419 N N . ALA A 1 286 ? -16.635 -4.663 17.891 1.00 96.56 286 ALA A N 1
ATOM 2420 C CA . ALA A 1 286 ? -17.193 -4.831 19.232 1.00 96.56 286 ALA A CA 1
ATOM 2421 C C . ALA A 1 286 ? -17.359 -3.485 19.958 1.00 96.56 286 ALA A C 1
ATOM 2423 O O . ALA A 1 286 ? -18.368 -3.266 20.625 1.00 96.56 286 ALA A O 1
ATOM 2424 N N . LEU A 1 287 ? -16.408 -2.560 19.783 1.00 94.62 287 LEU A N 1
ATOM 2425 C CA . LEU A 1 287 ? -16.492 -1.206 20.327 1.00 94.62 287 LEU A CA 1
ATOM 2426 C C . LEU A 1 287 ? -17.703 -0.448 19.773 1.00 94.62 287 LEU A C 1
ATOM 2428 O O . LEU A 1 287 ? -18.422 0.179 20.545 1.00 94.62 287 LEU A O 1
ATOM 2432 N N . GLU A 1 288 ? -17.942 -0.519 18.463 1.00 91.94 288 GLU A N 1
ATOM 2433 C CA . GLU A 1 288 ? -19.097 0.119 17.816 1.00 91.94 288 GLU A CA 1
ATOM 2434 C C . GLU A 1 288 ? -20.434 -0.394 18.355 1.00 91.94 288 GLU A C 1
ATOM 2436 O O . GLU A 1 288 ? -21.375 0.379 18.513 1.00 91.94 288 GLU A O 1
ATOM 2441 N N . GLN A 1 289 ? -20.500 -1.683 18.683 1.00 93.00 289 GLN A N 1
ATOM 2442 C CA . GLN A 1 289 ? -21.681 -2.318 19.268 1.00 93.00 289 GLN A CA 1
ATOM 2443 C C . GLN A 1 289 ? -21.803 -2.112 20.785 1.00 93.00 289 GLN A C 1
ATOM 2445 O O . GLN A 1 289 ? -22.765 -2.591 21.379 1.00 93.00 289 GLN A O 1
ATOM 2450 N N . GLN A 1 290 ? -20.835 -1.440 21.421 1.00 93.88 290 GLN A N 1
ATOM 2451 C CA . GLN A 1 290 ? -20.712 -1.349 22.883 1.00 93.88 290 GLN A CA 1
ATOM 2452 C C . GLN A 1 290 ? -20.624 -2.733 23.569 1.00 93.88 290 GLN A C 1
ATOM 2454 O O . GLN A 1 290 ? -20.934 -2.884 24.751 1.00 93.88 290 GLN A O 1
ATOM 2459 N N . ASP A 1 291 ? -20.157 -3.760 22.849 1.00 96.00 291 ASP A N 1
ATOM 2460 C CA . ASP A 1 291 ? -19.934 -5.113 23.368 1.00 96.00 291 ASP A CA 1
ATOM 2461 C C . ASP A 1 291 ? -18.535 -5.217 23.996 1.00 96.00 291 ASP A C 1
ATOM 2463 O O . ASP A 1 291 ? -17.594 -5.817 23.461 1.00 96.00 291 ASP A O 1
ATOM 2467 N N . TYR A 1 292 ? -18.387 -4.578 25.157 1.00 96.44 292 TYR A N 1
ATOM 2468 C CA . TYR A 1 292 ? -17.134 -4.568 25.913 1.00 96.44 292 TYR A CA 1
ATOM 2469 C C . TYR A 1 292 ? -16.633 -5.973 26.309 1.00 96.44 292 TYR A C 1
ATOM 2471 O O . TYR A 1 292 ? -15.418 -6.193 26.250 1.00 96.44 292 TYR A O 1
ATOM 2479 N N . PRO A 1 293 ? -17.490 -6.953 26.676 1.00 97.12 293 PRO A N 1
ATOM 2480 C CA . PRO A 1 293 ? -17.051 -8.330 26.902 1.00 97.12 293 PRO A CA 1
ATOM 2481 C C . PRO A 1 293 ? -16.366 -8.969 25.687 1.00 97.12 293 PRO A C 1
ATOM 2483 O O . PRO A 1 293 ? -15.269 -9.520 25.836 1.00 97.12 293 PRO A O 1
ATOM 2486 N N . SER A 1 294 ? -16.957 -8.875 24.489 1.00 97.44 294 SER A N 1
ATOM 2487 C CA . SER A 1 294 ? -16.338 -9.419 23.271 1.00 97.44 294 SER A CA 1
ATOM 2488 C C . SER A 1 294 ? -15.072 -8.660 22.888 1.00 97.44 294 SER A C 1
ATOM 2490 O O . SER A 1 294 ? -14.072 -9.272 22.515 1.00 97.44 294 SER A O 1
ATOM 2492 N N . LEU A 1 295 ? -15.063 -7.336 23.052 1.00 97.06 295 LEU A N 1
ATOM 2493 C CA . LEU A 1 295 ? -13.874 -6.511 22.842 1.00 97.06 295 LEU A CA 1
ATOM 2494 C C . LEU A 1 295 ? -12.700 -6.998 23.715 1.00 97.06 295 LEU A C 1
ATOM 2496 O O . LEU A 1 295 ? -11.599 -7.237 23.211 1.00 97.06 295 LEU A O 1
ATOM 2500 N N . LEU A 1 296 ? -12.937 -7.218 25.013 1.00 97.38 296 LEU A N 1
ATOM 2501 C CA . LEU A 1 296 ? -11.930 -7.756 25.934 1.00 97.38 296 LEU A CA 1
ATOM 2502 C C . LEU A 1 296 ? -11.489 -9.172 25.551 1.00 97.38 296 LEU A C 1
ATOM 2504 O O . LEU A 1 296 ? -10.301 -9.490 25.661 1.00 97.38 296 LEU A O 1
ATOM 2508 N N . LEU A 1 297 ? -12.418 -10.017 25.091 1.00 97.06 297 LEU A N 1
ATOM 2509 C CA . LEU A 1 297 ? -12.121 -11.365 24.609 1.00 97.06 297 LEU A CA 1
ATOM 2510 C C . LEU A 1 297 ? -11.150 -11.327 23.423 1.00 97.06 297 LEU A C 1
ATOM 2512 O O . LEU A 1 297 ? -10.127 -12.014 23.456 1.00 97.06 297 LEU A O 1
ATOM 2516 N N . TYR A 1 298 ? -11.426 -10.503 22.413 1.00 96.50 298 TYR A N 1
ATOM 2517 C CA . TYR A 1 298 ? -10.588 -10.385 21.217 1.00 96.50 298 TYR A CA 1
ATOM 2518 C C . TYR A 1 298 ? -9.219 -9.778 21.536 1.00 96.50 298 TYR A C 1
ATOM 2520 O O . TYR A 1 298 ? -8.190 -10.300 21.101 1.00 96.50 298 TYR A O 1
ATOM 2528 N N . ALA A 1 299 ? -9.172 -8.744 22.380 1.00 95.12 299 ALA A N 1
ATOM 2529 C CA . ALA A 1 299 ? -7.904 -8.165 22.807 1.00 95.12 299 ALA A CA 1
ATOM 2530 C C . ALA A 1 299 ? -7.060 -9.151 23.634 1.00 95.12 299 ALA A C 1
ATOM 2532 O O . ALA A 1 299 ? -5.835 -9.211 23.498 1.00 95.12 299 ALA A O 1
ATOM 2533 N N . LYS A 1 300 ? -7.704 -9.975 24.472 1.00 92.69 300 LYS A N 1
ATOM 2534 C CA . LYS A 1 300 ? -7.035 -11.055 25.206 1.00 92.69 300 LYS A CA 1
ATOM 2535 C C . LYS A 1 300 ? -6.527 -12.146 24.266 1.00 92.69 300 LYS A C 1
ATOM 2537 O O . LYS A 1 300 ? -5.403 -12.597 24.458 1.00 92.69 300 LYS A O 1
ATOM 2542 N N . GLN A 1 301 ? -7.307 -12.536 23.258 1.00 93.69 301 GLN A N 1
ATOM 2543 C CA . GLN A 1 301 ? -6.888 -13.503 22.241 1.00 93.69 301 GLN A CA 1
ATOM 2544 C C . GLN A 1 301 ? -5.595 -13.045 21.552 1.00 93.69 301 GLN A C 1
ATOM 2546 O O . GLN A 1 301 ? -4.646 -13.822 21.474 1.00 93.69 301 GLN A O 1
ATOM 2551 N N . ALA A 1 302 ? -5.521 -11.772 21.149 1.00 92.31 302 ALA A N 1
ATOM 2552 C CA . ALA A 1 302 ? -4.316 -11.199 20.554 1.00 92.31 302 ALA A CA 1
ATOM 2553 C C . ALA A 1 302 ? -3.115 -11.254 21.510 1.00 92.31 302 ALA A C 1
ATOM 2555 O O . ALA A 1 302 ? -2.048 -11.744 21.147 1.00 92.31 302 ALA A O 1
ATOM 2556 N N . LYS A 1 303 ? -3.309 -10.838 22.769 1.00 88.81 303 LYS A N 1
ATOM 2557 C CA . LYS A 1 303 ? -2.262 -10.879 23.800 1.00 88.81 303 LYS A CA 1
ATOM 2558 C C . LYS A 1 303 ? -1.756 -12.300 24.065 1.00 88.81 303 LYS A C 1
ATOM 2560 O O . LYS A 1 303 ? -0.554 -12.494 24.216 1.00 88.81 303 LYS A O 1
ATOM 2565 N N . THR A 1 304 ? -2.649 -13.289 24.138 1.00 89.50 304 THR A N 1
ATOM 2566 C CA . THR A 1 304 ? -2.288 -14.699 24.364 1.00 89.50 304 THR A CA 1
ATOM 2567 C C . THR A 1 304 ? -1.511 -15.289 23.191 1.00 89.50 304 THR A C 1
ATOM 2569 O O . THR A 1 304 ? -0.618 -16.098 23.418 1.00 89.50 304 THR A O 1
ATOM 2572 N N . ALA A 1 305 ? -1.797 -14.849 21.966 1.00 87.69 305 ALA A N 1
ATOM 2573 C CA . ALA A 1 305 ? -1.035 -15.220 20.778 1.00 87.69 305 ALA A CA 1
ATOM 2574 C C . ALA A 1 305 ? 0.319 -14.484 20.656 1.00 87.69 305 ALA A C 1
ATOM 2576 O O . ALA A 1 305 ? 1.063 -14.729 19.715 1.00 87.69 305 ALA A O 1
ATOM 2577 N N . GLY A 1 306 ? 0.659 -13.597 21.601 1.00 87.31 306 GLY A N 1
ATOM 2578 C CA . GLY A 1 306 ? 1.898 -12.812 21.568 1.00 87.31 306 GLY A CA 1
ATOM 2579 C C . GLY A 1 306 ? 1.829 -11.573 20.672 1.00 87.31 306 GLY A C 1
ATOM 2580 O O . GLY A 1 306 ? 2.849 -10.931 20.431 1.00 87.31 306 GLY A O 1
ATOM 2581 N N . TYR A 1 307 ? 0.639 -11.200 20.191 1.00 87.88 307 TYR A N 1
ATOM 2582 C CA . TYR A 1 307 ? 0.457 -10.006 19.375 1.00 87.88 307 TYR A CA 1
ATOM 2583 C C . TYR A 1 307 ? 0.339 -8.766 20.257 1.00 87.88 307 TYR A C 1
ATOM 2585 O O . TYR A 1 307 ? -0.448 -8.710 21.209 1.00 87.88 307 TYR A O 1
ATOM 2593 N N . HIS A 1 308 ? 1.122 -7.743 19.927 1.00 83.75 308 HIS A N 1
ATOM 2594 C CA . HIS A 1 308 ? 1.206 -6.516 20.706 1.00 83.75 308 HIS A CA 1
ATOM 2595 C C . HIS A 1 308 ? 0.986 -5.297 19.812 1.00 83.75 308 HIS A C 1
ATOM 2597 O O . HIS A 1 308 ? 1.648 -5.125 18.793 1.00 83.75 308 HIS A O 1
ATOM 2603 N N . SER A 1 309 ? 0.056 -4.433 20.214 1.00 87.69 309 SER A N 1
ATOM 2604 C CA . SER A 1 309 ? -0.133 -3.109 19.630 1.00 87.69 309 SER A CA 1
ATOM 2605 C C . SER A 1 309 ? -0.655 -2.155 20.701 1.00 87.69 309 SER A C 1
ATOM 2607 O O . SER A 1 309 ? -1.360 -2.565 21.626 1.00 87.69 309 SER A O 1
ATOM 2609 N N . ALA A 1 310 ? -0.335 -0.869 20.564 1.00 90.62 310 ALA A N 1
ATOM 2610 C CA . ALA A 1 310 ? -0.866 0.157 21.456 1.00 90.62 310 ALA A CA 1
ATOM 2611 C C . ALA A 1 310 ? -2.404 0.251 21.378 1.00 90.62 310 ALA A C 1
ATOM 2613 O O . ALA A 1 310 ? -3.054 0.534 22.382 1.00 90.62 310 ALA A O 1
ATOM 2614 N N . TYR A 1 311 ? -2.985 -0.058 20.214 1.00 90.88 311 TYR A N 1
ATOM 2615 C CA . TYR A 1 311 ? -4.432 -0.120 20.008 1.00 90.88 311 TYR A CA 1
ATOM 2616 C C . TYR A 1 311 ? -5.096 -1.203 20.865 1.00 90.88 311 TYR A C 1
ATOM 2618 O O . TYR A 1 311 ? -6.107 -0.933 21.503 1.00 90.88 311 TYR A O 1
ATOM 2626 N N . LEU A 1 312 ? -4.515 -2.405 20.958 1.00 91.88 312 LEU A N 1
ATOM 2627 C CA . LEU A 1 312 ? -5.049 -3.476 21.811 1.00 91.88 312 LEU A CA 1
ATOM 2628 C C . LEU A 1 312 ? -5.047 -3.090 23.292 1.00 91.88 312 LEU A C 1
ATOM 2630 O O . LEU A 1 312 ? -6.025 -3.344 23.995 1.00 91.88 312 LEU A O 1
ATOM 2634 N N . SER A 1 313 ? -3.976 -2.444 23.753 1.00 92.50 313 SER A N 1
ATOM 2635 C CA . SER A 1 313 ? -3.902 -1.903 25.112 1.00 92.50 313 SER A CA 1
ATOM 2636 C C . SER A 1 313 ? -4.958 -0.825 25.352 1.00 92.50 313 SER A C 1
ATOM 2638 O O . SER A 1 313 ? -5.602 -0.828 26.400 1.00 92.50 313 SER A O 1
ATOM 2640 N N . PHE A 1 314 ? -5.187 0.057 24.373 1.00 94.06 314 PHE A N 1
ATOM 2641 C CA . PHE A 1 314 ? -6.247 1.060 24.457 1.00 94.06 314 PHE A CA 1
ATOM 2642 C C . PHE A 1 314 ? -7.624 0.403 24.561 1.00 94.06 314 PHE A C 1
ATOM 2644 O O . PHE A 1 314 ? -8.383 0.731 25.469 1.00 94.06 314 PHE A O 1
ATOM 2651 N N . TYR A 1 315 ? -7.924 -0.553 23.678 1.00 94.94 315 TYR A N 1
ATOM 2652 C CA . TYR A 1 315 ? -9.181 -1.295 23.686 1.00 94.94 315 TYR A CA 1
ATOM 2653 C C . TYR A 1 315 ? -9.452 -1.901 25.069 1.00 94.94 315 TYR A C 1
ATOM 2655 O O . TYR A 1 315 ? -10.530 -1.708 25.627 1.00 94.94 315 TYR A O 1
ATOM 2663 N N . GLN A 1 316 ? -8.456 -2.557 25.672 1.00 94.94 316 GLN A N 1
ATOM 2664 C CA . GLN A 1 316 ? -8.576 -3.106 27.026 1.00 94.94 316 GLN A CA 1
ATOM 2665 C C . GLN A 1 316 ? -8.833 -2.022 28.078 1.00 94.94 316 GLN A C 1
ATOM 2667 O O . GLN A 1 316 ? -9.770 -2.148 28.867 1.00 94.94 316 GLN A O 1
ATOM 2672 N N . ALA A 1 317 ? -8.034 -0.950 28.074 1.00 94.88 317 ALA A N 1
ATOM 2673 C CA . ALA A 1 317 ? -8.165 0.141 29.035 1.00 94.88 317 ALA A CA 1
ATOM 2674 C C . ALA A 1 317 ? -9.552 0.801 28.966 1.00 94.88 317 ALA A C 1
ATOM 2676 O O . ALA A 1 317 ? -10.191 1.008 30.000 1.00 94.88 317 ALA A O 1
ATOM 2677 N N . PHE A 1 318 ? -10.030 1.085 27.754 1.00 95.44 318 PHE A N 1
ATOM 2678 C CA . PHE A 1 318 ? -11.324 1.713 27.507 1.00 95.44 318 PHE A CA 1
ATOM 2679 C C . PHE A 1 318 ? -12.492 0.790 27.873 1.00 95.44 318 PHE A C 1
ATOM 2681 O O . PHE A 1 318 ? -13.399 1.208 28.584 1.00 95.44 318 PHE A O 1
ATOM 2688 N N . ALA A 1 319 ? -12.454 -0.485 27.478 1.00 95.81 319 ALA A N 1
ATOM 2689 C CA . ALA A 1 319 ? -13.518 -1.429 27.812 1.00 95.81 319 ALA A CA 1
ATOM 2690 C C . ALA A 1 319 ? -13.661 -1.640 29.327 1.00 95.81 319 ALA A C 1
ATOM 2692 O O . ALA A 1 319 ? -14.776 -1.633 29.842 1.00 95.81 319 ALA A O 1
ATOM 2693 N N . TYR A 1 320 ? -12.552 -1.772 30.066 1.00 96.31 320 TYR A N 1
ATOM 2694 C CA . TYR A 1 320 ? -12.613 -1.854 31.529 1.00 96.31 320 TYR A CA 1
ATOM 2695 C C . TYR A 1 320 ? -13.124 -0.564 32.171 1.00 96.31 320 TYR A C 1
ATOM 2697 O O . TYR A 1 320 ? -13.880 -0.634 33.137 1.00 96.31 320 TYR A O 1
ATOM 2705 N N . LEU A 1 321 ? -12.760 0.598 31.619 1.00 93.81 321 LEU A N 1
ATOM 2706 C CA . LEU A 1 321 ? -13.282 1.884 32.073 1.00 93.81 321 LEU A CA 1
ATOM 2707 C C . LEU A 1 321 ? -14.810 1.952 31.921 1.00 93.81 321 LEU A C 1
ATOM 2709 O O . LEU A 1 321 ? -15.497 2.290 32.884 1.00 93.81 321 LEU A O 1
ATOM 2713 N N . CYS A 1 322 ? -15.349 1.569 30.759 1.00 92.19 322 CYS A N 1
ATOM 2714 C CA . CYS A 1 322 ? -16.796 1.536 30.515 1.00 92.19 322 CYS A CA 1
ATOM 2715 C C . CYS A 1 322 ? -17.531 0.476 31.350 1.00 92.19 322 CYS A C 1
ATOM 2717 O O . CYS A 1 322 ? -18.706 0.643 31.658 1.00 92.19 322 CYS A O 1
ATOM 2719 N N . LEU A 1 323 ? -16.842 -0.592 31.761 1.00 93.88 323 LEU A N 1
ATOM 2720 C CA . LEU A 1 323 ? -17.355 -1.596 32.702 1.00 93.88 323 LEU A CA 1
ATOM 2721 C C . LEU A 1 323 ? -17.158 -1.209 34.180 1.00 93.88 323 LEU A C 1
ATOM 2723 O O . LEU A 1 323 ? -17.461 -2.012 35.063 1.00 93.88 323 LEU A O 1
ATOM 2727 N N . HIS A 1 324 ? -16.649 -0.006 34.461 1.00 92.56 324 HIS A N 1
ATOM 2728 C CA . HIS A 1 324 ? -16.343 0.502 35.802 1.00 92.56 324 HIS A CA 1
ATOM 2729 C C . HIS A 1 324 ? -15.303 -0.325 36.595 1.00 92.56 324 HIS A C 1
ATOM 2731 O O . HIS A 1 324 ? -15.238 -0.236 37.822 1.00 92.56 324 HIS A O 1
ATOM 2737 N N . ASP A 1 325 ? -14.440 -1.090 35.916 1.00 95.06 325 ASP A N 1
ATOM 2738 C CA . ASP A 1 325 ? -13.310 -1.819 36.514 1.00 95.06 325 ASP A CA 1
ATOM 2739 C C . ASP A 1 325 ? -12.023 -0.979 36.414 1.00 95.06 325 ASP A C 1
ATOM 2741 O O . ASP A 1 325 ? -11.163 -1.170 35.549 1.00 95.06 325 ASP A O 1
ATOM 2745 N N . ILE A 1 326 ? -11.917 0.016 37.298 1.00 94.06 326 ILE A N 1
ATOM 2746 C CA . ILE A 1 326 ? -10.854 1.032 37.261 1.00 94.06 326 ILE A CA 1
ATOM 2747 C C . ILE A 1 326 ? -9.453 0.430 37.427 1.00 94.06 326 ILE A C 1
ATOM 2749 O O . ILE A 1 326 ? -8.506 0.891 36.787 1.00 94.06 326 ILE A O 1
ATOM 2753 N N . GLU A 1 327 ? -9.299 -0.603 38.255 1.00 94.19 327 GLU A N 1
ATOM 2754 C CA . GLU A 1 327 ? -7.989 -1.214 38.496 1.00 94.19 327 GLU A CA 1
ATOM 2755 C C . GLU A 1 327 ? -7.498 -1.974 37.261 1.00 94.19 327 GLU A C 1
ATOM 2757 O O . GLU A 1 327 ? -6.384 -1.723 36.798 1.00 94.19 327 GLU A O 1
ATOM 2762 N N . LYS A 1 328 ? -8.346 -2.798 36.629 1.00 94.38 328 LYS A N 1
ATOM 2763 C CA . LYS A 1 328 ? -7.958 -3.461 35.372 1.00 94.38 328 LYS A CA 1
ATOM 2764 C C . LYS A 1 328 ? -7.770 -2.490 34.214 1.00 94.38 328 LYS A C 1
ATOM 2766 O O . LYS A 1 328 ? -6.943 -2.738 33.330 1.00 94.38 328 LYS A O 1
ATOM 2771 N N . SER A 1 329 ? -8.509 -1.379 34.209 1.00 93.50 329 SER A N 1
ATOM 2772 C CA . SER A 1 329 ? -8.273 -0.313 33.239 1.00 93.50 329 SER A CA 1
ATOM 2773 C C . SER A 1 329 ? -6.847 0.225 33.384 1.00 93.50 329 SER A C 1
ATOM 2775 O O . SER A 1 329 ? -6.110 0.205 32.400 1.00 93.50 329 SER A O 1
ATOM 2777 N N . LYS A 1 330 ? -6.397 0.571 34.603 1.00 92.75 330 LYS A N 1
ATOM 2778 C CA . LYS A 1 330 ? -5.017 1.030 34.870 1.00 92.75 330 LYS A CA 1
ATOM 2779 C C . LYS A 1 330 ? -3.959 0.003 34.467 1.00 92.75 330 LYS A C 1
ATOM 2781 O O . LYS A 1 330 ? -2.961 0.378 33.860 1.00 92.75 330 LYS A O 1
ATOM 2786 N N . GLU A 1 331 ? -4.174 -1.278 34.765 1.00 92.31 331 GLU A N 1
ATOM 2787 C CA . GLU A 1 331 ? -3.253 -2.367 34.392 1.00 92.31 331 GLU A CA 1
ATOM 2788 C C . GLU A 1 331 ? -3.055 -2.505 32.875 1.00 92.31 331 GLU A C 1
ATOM 2790 O O . GLU A 1 331 ? -2.044 -3.043 32.421 1.00 92.31 331 GLU A O 1
ATOM 2795 N N . SER A 1 332 ? -4.014 -2.022 32.084 1.00 90.94 332 SER A N 1
ATOM 2796 C CA . SER A 1 332 ? -3.976 -2.088 30.621 1.00 90.94 332 SER A CA 1
ATOM 2797 C C . SER A 1 332 ? -3.180 -0.941 29.986 1.00 90.94 332 SER A C 1
ATOM 2799 O O . SER A 1 332 ? -2.931 -0.966 28.778 1.00 90.94 332 SER A O 1
ATOM 2801 N N . PHE A 1 333 ? -2.757 0.061 30.768 1.00 90.31 333 PHE A N 1
ATOM 2802 C CA . PHE A 1 333 ? -1.977 1.183 30.252 1.00 90.31 333 PHE A CA 1
ATOM 2803 C C . PHE A 1 333 ? -0.561 0.763 29.879 1.00 90.31 333 PHE A C 1
ATOM 2805 O O . PHE A 1 333 ? 0.118 0.012 30.578 1.00 90.31 333 PHE A O 1
ATOM 2812 N N . ILE A 1 334 ? -0.089 1.346 28.785 1.00 87.38 334 ILE A N 1
ATOM 2813 C CA . ILE A 1 334 ? 1.307 1.293 28.368 1.00 87.38 334 ILE A CA 1
ATOM 2814 C C . ILE A 1 334 ? 1.963 2.653 28.591 1.00 87.38 334 ILE A C 1
ATOM 2816 O O . ILE A 1 334 ? 1.300 3.663 28.842 1.00 87.38 334 ILE A O 1
ATOM 2820 N N . ASN A 1 335 ? 3.289 2.696 28.493 1.00 85.31 335 ASN A N 1
ATOM 2821 C CA . ASN A 1 335 ? 4.020 3.951 28.577 1.00 85.31 335 ASN A CA 1
ATOM 2822 C C . ASN A 1 335 ? 3.617 4.875 27.414 1.00 85.31 335 ASN A C 1
ATOM 2824 O O . ASN A 1 335 ? 4.017 4.650 26.280 1.00 85.31 335 ASN A O 1
ATOM 2828 N N . MET A 1 336 ? 2.875 5.951 27.691 1.00 81.62 336 MET A N 1
ATOM 2829 C CA . MET A 1 336 ? 2.392 6.866 26.645 1.00 81.62 336 MET A CA 1
ATOM 2830 C C . MET A 1 336 ? 3.519 7.476 25.797 1.00 81.62 336 MET A C 1
ATOM 2832 O O . MET A 1 336 ? 3.300 7.789 24.632 1.00 81.62 336 MET A O 1
ATOM 2836 N N . LYS A 1 337 ? 4.745 7.590 26.335 1.00 83.69 337 LYS A N 1
ATOM 2837 C CA . LYS A 1 337 ? 5.913 8.085 25.582 1.00 83.69 337 LYS A CA 1
ATOM 2838 C C . LYS A 1 337 ? 6.334 7.164 24.434 1.00 83.69 337 LYS A C 1
ATOM 2840 O O . LYS A 1 337 ? 7.095 7.596 23.578 1.00 83.69 337 LYS A O 1
ATOM 2845 N N . THR A 1 338 ? 5.892 5.907 24.435 1.00 86.25 338 THR A N 1
ATOM 2846 C CA . THR A 1 338 ? 6.183 4.946 23.363 1.00 86.25 338 THR A CA 1
ATOM 2847 C C . THR A 1 338 ? 5.114 4.941 22.274 1.00 86.25 338 THR A C 1
ATOM 2849 O O . THR A 1 338 ? 5.258 4.215 21.297 1.00 86.25 338 THR A O 1
ATOM 2852 N N . ILE A 1 339 ? 4.032 5.707 22.433 1.00 87.75 339 ILE A N 1
ATOM 2853 C CA . ILE A 1 339 ? 2.975 5.829 21.430 1.00 87.75 339 ILE A CA 1
ATOM 2854 C C . ILE A 1 339 ? 3.384 6.944 20.472 1.00 87.75 339 ILE A C 1
ATOM 2856 O O . ILE A 1 339 ? 3.614 8.062 20.915 1.00 87.75 339 ILE A O 1
ATOM 2860 N N . THR A 1 340 ? 3.493 6.665 19.177 1.00 86.88 340 THR A N 1
ATOM 2861 C CA . THR A 1 340 ? 3.824 7.679 18.156 1.00 86.88 340 THR A CA 1
ATOM 2862 C C . THR A 1 340 ? 2.587 8.297 17.510 1.00 86.88 340 THR A C 1
ATOM 2864 O O . THR A 1 340 ? 2.669 9.385 16.952 1.00 86.88 340 THR A O 1
ATOM 2867 N N . ASP A 1 341 ? 1.450 7.608 17.593 1.00 88.81 341 ASP A N 1
ATOM 2868 C CA . ASP A 1 341 ? 0.171 8.045 17.047 1.00 88.81 341 ASP A CA 1
ATOM 2869 C C . ASP A 1 341 ? -0.486 9.094 17.974 1.00 88.81 341 ASP A C 1
ATOM 2871 O O . ASP A 1 341 ? -0.829 8.766 19.118 1.00 88.81 341 ASP A O 1
ATOM 2875 N N . PRO A 1 342 ? -0.662 10.349 17.517 1.00 89.94 342 PRO A N 1
ATOM 2876 C CA . PRO A 1 342 ? -1.217 11.426 18.336 1.00 89.94 342 PRO A CA 1
ATOM 2877 C C . PRO A 1 342 ? -2.689 11.205 18.708 1.00 89.94 342 PRO A C 1
ATOM 2879 O O . PRO A 1 342 ? -3.112 11.627 19.786 1.00 89.94 342 PRO A O 1
ATOM 2882 N N . ILE A 1 343 ? -3.464 10.523 17.862 1.00 90.31 343 ILE A N 1
ATOM 2883 C CA . ILE A 1 343 ? -4.872 10.217 18.131 1.00 90.31 343 ILE A CA 1
ATOM 2884 C C . ILE A 1 343 ? -4.946 9.207 19.266 1.00 90.31 343 ILE A C 1
ATOM 2886 O O . ILE A 1 343 ? -5.655 9.405 20.253 1.00 90.31 343 ILE A O 1
ATOM 2890 N N . LEU A 1 344 ? -4.136 8.154 19.176 1.00 91.06 344 LEU A N 1
ATOM 2891 C CA . LEU A 1 344 ? -4.082 7.139 20.215 1.00 91.06 344 LEU A CA 1
ATOM 2892 C C . LEU A 1 344 ? -3.559 7.706 21.546 1.00 91.06 344 LEU A C 1
ATOM 2894 O O . LEU A 1 344 ? -4.077 7.354 22.606 1.00 91.06 344 LEU A O 1
ATOM 2898 N N . GLN A 1 345 ? -2.581 8.621 21.515 1.00 92.19 345 GLN A N 1
ATOM 2899 C CA . GLN A 1 345 ? -2.140 9.353 22.710 1.00 92.19 345 GLN A CA 1
ATOM 2900 C C . GLN A 1 345 ? -3.286 10.140 23.360 1.00 92.19 345 GLN A C 1
ATOM 2902 O O . GLN A 1 345 ? -3.475 10.049 24.574 1.00 92.19 345 GLN A O 1
ATOM 2907 N N . LEU A 1 346 ? -4.060 10.887 22.566 1.00 92.81 346 LEU A N 1
ATOM 2908 C CA . LEU A 1 346 ? -5.220 11.645 23.041 1.00 92.81 346 LEU A CA 1
ATOM 2909 C C . LEU A 1 346 ? -6.271 10.726 23.678 1.00 92.81 346 LEU A C 1
ATOM 2911 O O . LEU A 1 346 ? -6.830 11.028 24.731 1.00 92.81 346 LEU A O 1
ATOM 2915 N N . MET A 1 347 ? -6.498 9.561 23.085 1.00 92.00 347 MET A N 1
ATOM 2916 C CA . MET A 1 347 ? -7.437 8.574 23.605 1.00 92.00 347 MET A CA 1
ATOM 2917 C C . MET A 1 347 ? -6.988 7.949 24.931 1.00 92.00 347 MET A C 1
ATOM 2919 O O . MET A 1 347 ? -7.793 7.773 25.845 1.00 92.00 347 MET A O 1
ATOM 2923 N N . PHE A 1 348 ? -5.694 7.667 25.083 1.00 93.25 348 PHE A N 1
ATOM 2924 C CA . PHE A 1 348 ? -5.135 7.246 26.367 1.00 93.25 348 PHE A CA 1
ATOM 2925 C C . PHE A 1 348 ? -5.166 8.364 27.421 1.00 93.25 348 PHE A C 1
ATOM 2927 O O . PHE A 1 348 ? -5.409 8.071 28.593 1.00 93.25 348 PHE A O 1
ATOM 2934 N N . SER A 1 349 ? -4.951 9.625 27.022 1.00 92.94 349 SER A N 1
ATOM 2935 C CA . SER A 1 349 ? -5.098 10.806 27.892 1.00 92.94 349 SER A CA 1
ATOM 2936 C C . SER A 1 349 ? -6.509 10.879 28.471 1.00 92.94 349 SER A C 1
ATOM 2938 O O . SER A 1 349 ? -6.671 10.916 29.690 1.00 92.94 349 SER A O 1
ATOM 2940 N N . TYR A 1 350 ? -7.524 10.760 27.609 1.00 93.75 350 TYR A N 1
ATOM 2941 C CA . TYR A 1 350 ? -8.923 10.699 28.022 1.00 93.75 350 TYR A CA 1
ATOM 2942 C C . TYR A 1 350 ? -9.178 9.600 29.067 1.00 93.75 350 TYR A C 1
ATOM 2944 O O . TYR A 1 350 ? -9.714 9.881 30.141 1.00 93.75 350 TYR A O 1
ATOM 2952 N N . CYS A 1 351 ? -8.746 8.360 28.800 1.00 93.44 351 CYS A N 1
ATOM 2953 C CA . CYS A 1 351 ? -8.916 7.265 29.758 1.00 93.44 351 CYS A CA 1
ATOM 2954 C C . CYS A 1 351 ? -8.209 7.562 31.093 1.00 93.44 351 CYS A C 1
ATOM 2956 O O . CYS A 1 351 ? -8.755 7.275 32.157 1.00 93.44 351 CYS A O 1
ATOM 2958 N N . ALA A 1 352 ? -7.009 8.153 31.062 1.00 93.19 352 ALA A N 1
ATOM 2959 C CA . ALA A 1 352 ? -6.257 8.485 32.272 1.00 93.19 352 ALA A CA 1
ATOM 2960 C C . ALA A 1 352 ? -6.958 9.547 33.128 1.00 93.19 352 ALA A C 1
ATOM 2962 O O . ALA A 1 352 ? -6.982 9.413 34.353 1.00 93.19 352 ALA A O 1
ATOM 2963 N N . HIS A 1 353 ? -7.516 10.586 32.507 1.00 94.19 353 HIS A N 1
ATOM 2964 C CA . HIS A 1 353 ? -8.252 11.631 33.215 1.00 94.19 353 HIS A CA 1
ATOM 2965 C C . HIS A 1 353 ? -9.558 11.085 33.813 1.00 94.19 353 HIS A C 1
ATOM 2967 O O . HIS A 1 353 ? -9.815 11.303 34.997 1.00 94.19 353 HIS A O 1
ATOM 2973 N N . GLN A 1 354 ? -10.311 10.269 33.062 1.00 92.12 354 GLN A N 1
ATOM 2974 C CA . GLN A 1 354 ? -11.507 9.577 33.568 1.00 92.12 354 GLN A CA 1
ATOM 2975 C C . GLN A 1 354 ? -11.209 8.728 34.814 1.00 92.12 354 GLN A C 1
ATOM 2977 O O . GLN A 1 354 ? -11.886 8.848 35.832 1.00 92.12 354 GLN A O 1
ATOM 2982 N N . ILE A 1 355 ? -10.145 7.920 34.776 1.00 91.69 355 ILE A N 1
ATOM 2983 C CA . ILE A 1 355 ? -9.719 7.073 35.905 1.00 91.69 355 ILE A CA 1
ATOM 2984 C C . ILE A 1 355 ? -9.428 7.887 37.174 1.00 91.69 355 ILE A C 1
ATOM 2986 O O . ILE A 1 355 ? -9.638 7.401 38.287 1.00 91.69 355 ILE A O 1
ATOM 2990 N N . LYS A 1 356 ? -8.907 9.108 37.021 1.00 91.81 356 LYS A N 1
ATOM 2991 C CA . LYS A 1 356 ? -8.577 10.003 38.137 1.00 91.81 356 LYS A CA 1
ATOM 2992 C C . LYS A 1 356 ? -9.758 10.868 38.590 1.00 91.81 356 LYS A C 1
ATOM 2994 O O . LYS A 1 356 ? -9.621 11.568 39.590 1.00 91.81 356 LYS A O 1
ATOM 2999 N N . GLY A 1 357 ? -10.885 10.834 37.876 1.00 89.25 357 GLY A N 1
ATOM 3000 C CA . GLY A 1 357 ? -12.003 11.755 38.090 1.00 89.25 357 GLY A CA 1
ATOM 3001 C C . GLY A 1 357 ? -11.663 13.206 37.730 1.00 89.25 357 GLY A C 1
ATOM 3002 O O . GLY A 1 357 ? -12.202 14.129 38.336 1.00 89.25 357 GLY A O 1
ATOM 3003 N N . GLU A 1 358 ? -10.727 13.410 36.800 1.00 92.88 358 GLU A N 1
ATOM 3004 C CA . GLU A 1 358 ? -10.339 14.729 36.292 1.00 92.88 358 GLU A CA 1
ATOM 3005 C C . GLU A 1 358 ? -11.306 15.197 35.187 1.00 92.88 358 GLU A C 1
ATOM 3007 O O . GLU A 1 358 ? -11.995 14.397 34.554 1.00 92.88 358 GLU A O 1
ATOM 3012 N N . ASP A 1 359 ? -11.359 16.511 34.946 1.00 89.94 359 ASP A N 1
ATOM 3013 C CA . ASP A 1 359 ? -12.162 17.089 33.863 1.00 89.94 359 ASP A CA 1
ATOM 3014 C C . ASP A 1 359 ? -11.601 16.696 32.486 1.00 89.94 359 ASP A C 1
ATOM 3016 O O . ASP A 1 359 ? -10.468 17.037 32.139 1.00 89.94 359 ASP A O 1
ATOM 3020 N N . VAL A 1 360 ? -12.427 16.022 31.683 1.00 93.25 360 VAL A N 1
ATOM 3021 C CA . VAL A 1 360 ? -12.087 15.550 30.330 1.00 93.25 360 VAL A CA 1
ATOM 3022 C C . VAL A 1 360 ? -12.560 16.472 29.210 1.00 93.25 360 VAL A C 1
ATOM 3024 O O . VAL A 1 360 ? -12.381 16.162 28.031 1.00 93.25 360 VAL A O 1
ATOM 3027 N N . SER A 1 361 ? -13.148 17.627 29.538 1.00 88.81 361 SER A N 1
ATOM 3028 C CA . SER A 1 361 ? -13.687 18.573 28.548 1.00 88.81 361 SER A CA 1
ATOM 3029 C C . SER A 1 361 ? -12.637 18.998 27.517 1.00 88.81 361 SER A C 1
ATOM 3031 O O . SER A 1 361 ? -12.950 19.220 26.345 1.00 88.81 361 SER A O 1
ATOM 3033 N N . LYS A 1 362 ? -11.367 19.081 27.932 1.00 92.44 362 LYS A N 1
ATOM 3034 C CA . LYS A 1 362 ? -10.249 19.391 27.036 1.00 92.44 362 LYS A CA 1
ATOM 3035 C C . LYS A 1 362 ? -9.972 18.260 26.044 1.00 92.44 362 LYS A C 1
ATOM 3037 O O . LYS A 1 362 ? -9.780 18.560 24.867 1.00 92.44 362 LYS A O 1
ATOM 3042 N N . ASP A 1 363 ? -9.953 17.003 26.493 1.00 93.38 363 ASP A N 1
ATOM 3043 C CA . ASP A 1 363 ? -9.726 15.859 25.601 1.00 93.38 363 ASP A CA 1
ATOM 3044 C C . ASP A 1 363 ? -10.880 15.736 24.602 1.00 93.38 363 ASP A C 1
ATOM 3046 O O . ASP A 1 363 ? -10.640 15.613 23.404 1.00 93.38 363 ASP A O 1
ATOM 3050 N N . MET A 1 364 ? -12.126 15.878 25.071 1.00 91.69 364 MET A N 1
ATOM 3051 C CA . MET A 1 364 ? -13.318 15.854 24.215 1.00 91.69 364 MET A CA 1
ATOM 3052 C C . MET A 1 364 ? -13.288 16.948 23.155 1.00 91.69 364 MET A C 1
ATOM 3054 O O . MET A 1 364 ? -13.543 16.683 21.982 1.00 91.69 364 MET A O 1
ATOM 3058 N N . LYS A 1 365 ? -12.915 18.174 23.538 1.00 91.44 365 LYS A N 1
ATOM 3059 C CA . LYS A 1 365 ? -12.758 19.270 22.580 1.00 91.44 365 LYS A CA 1
ATOM 3060 C C . LYS A 1 365 ? -11.700 18.945 21.526 1.00 91.44 365 LYS A C 1
ATOM 3062 O O . LYS A 1 365 ? -11.954 19.142 20.345 1.00 91.44 365 LYS A O 1
ATOM 3067 N N . GLN A 1 366 ? -10.548 18.413 21.936 1.00 94.06 366 GLN A N 1
ATOM 3068 C CA . GLN A 1 366 ? -9.510 18.006 20.991 1.00 94.06 366 GLN A CA 1
ATOM 3069 C C . GLN A 1 366 ? -10.001 16.890 20.062 1.00 94.06 366 GLN A C 1
ATOM 3071 O O . GLN A 1 366 ? -9.809 16.997 18.857 1.00 94.06 366 GLN A O 1
ATOM 3076 N N . MET A 1 367 ? -10.690 15.865 20.572 1.00 94.31 367 MET A N 1
ATOM 3077 C CA . MET A 1 367 ? -11.256 14.802 19.731 1.00 94.31 367 MET A CA 1
ATOM 3078 C C . MET A 1 367 ? -12.273 15.357 18.727 1.00 94.31 367 MET A C 1
ATOM 3080 O O . MET A 1 367 ? -12.259 14.958 17.567 1.00 94.31 367 MET A O 1
ATOM 3084 N N . MET A 1 368 ? -13.112 16.311 19.136 1.00 92.88 368 MET A N 1
ATOM 3085 C CA . MET A 1 368 ? -14.061 16.986 18.245 1.00 92.88 368 MET A CA 1
ATOM 3086 C C . MET A 1 368 ? -13.368 17.817 17.163 1.00 92.88 368 MET A C 1
ATOM 3088 O O . MET A 1 368 ? -13.770 17.748 16.001 1.00 92.88 368 MET A O 1
ATOM 3092 N N . ASP A 1 369 ? -12.314 18.554 17.520 1.00 91.75 369 ASP A N 1
ATOM 3093 C CA . ASP A 1 369 ? -11.499 19.297 16.557 1.00 91.75 369 ASP A CA 1
ATOM 3094 C C . ASP A 1 369 ? -10.864 18.333 15.536 1.00 91.75 369 ASP A C 1
ATOM 3096 O O . ASP A 1 369 ? -10.860 18.615 14.338 1.00 91.75 369 ASP A O 1
ATOM 3100 N N . TRP A 1 370 ? -10.392 17.159 15.974 1.00 92.31 370 TRP A N 1
ATOM 3101 C CA . TRP A 1 370 ? -9.908 16.109 15.073 1.00 92.31 370 TRP A CA 1
ATOM 3102 C C . TRP A 1 370 ? -11.025 15.563 14.178 1.00 92.31 370 TRP A C 1
ATOM 3104 O O . TRP A 1 370 ? -10.863 15.565 12.968 1.00 92.31 370 TRP A O 1
ATOM 3114 N N . ILE A 1 371 ? -12.192 15.187 14.715 1.00 91.88 371 ILE A N 1
ATOM 3115 C CA . ILE A 1 371 ? -13.337 14.676 13.927 1.00 91.88 371 ILE A CA 1
ATOM 3116 C C . ILE A 1 371 ? -13.739 15.637 12.794 1.00 91.88 371 ILE A C 1
ATOM 3118 O O . ILE A 1 371 ? -14.154 15.195 11.720 1.00 91.88 371 ILE A O 1
ATOM 3122 N N . GLN A 1 372 ? -13.642 16.949 13.019 1.00 88.00 372 GLN A N 1
ATOM 3123 C CA . GLN A 1 372 ? -13.995 17.960 12.018 1.00 88.00 372 GLN A CA 1
ATOM 3124 C C . GLN A 1 372 ? -12.943 18.129 10.917 1.00 88.00 372 GLN A C 1
ATOM 3126 O O . GLN A 1 372 ? -13.301 18.506 9.801 1.00 88.00 372 GLN A O 1
ATOM 3131 N N . ASN A 1 373 ? -11.672 17.859 11.220 1.00 86.81 373 ASN A N 1
ATOM 3132 C CA . ASN A 1 373 ? -10.545 18.086 10.312 1.00 86.81 373 ASN A CA 1
ATOM 3133 C C . ASN A 1 373 ? -9.946 16.792 9.735 1.00 86.81 373 ASN A C 1
ATOM 3135 O O . ASN A 1 373 ? -9.155 16.862 8.797 1.00 86.81 373 ASN A O 1
ATOM 3139 N N . GLU A 1 374 ? -10.311 15.634 10.282 1.00 86.69 374 GLU A N 1
ATOM 3140 C CA . GLU A 1 374 ? -9.830 14.325 9.857 1.00 86.69 374 GLU A CA 1
ATOM 3141 C C . GLU A 1 374 ? -10.461 13.932 8.520 1.00 86.69 374 GLU A C 1
ATOM 3143 O O . GLU A 1 374 ? -11.687 13.934 8.352 1.00 86.69 374 GLU A O 1
ATOM 3148 N N . TYR A 1 375 ? -9.601 13.593 7.563 1.00 82.00 375 TYR A N 1
ATOM 3149 C CA . TYR A 1 375 ? -10.009 13.157 6.234 1.00 82.00 375 TYR A CA 1
ATOM 3150 C C . TYR A 1 375 ? -10.217 11.644 6.171 1.00 82.00 375 TYR A C 1
ATOM 3152 O O . TYR A 1 375 ? -10.916 11.186 5.268 1.00 82.00 375 TYR A O 1
ATOM 3160 N N . ASP A 1 376 ? -9.639 10.881 7.106 1.00 86.50 376 ASP A N 1
ATOM 3161 C CA . ASP A 1 376 ? -9.800 9.431 7.143 1.00 86.50 376 ASP A CA 1
ATOM 3162 C C . ASP A 1 376 ? -11.139 9.085 7.761 1.00 86.50 376 ASP A C 1
ATOM 3164 O O . ASP A 1 376 ? -11.370 9.254 8.962 1.00 86.50 376 ASP A O 1
ATOM 3168 N N . PHE A 1 377 ? -12.021 8.541 6.940 1.00 88.75 377 PHE A N 1
ATOM 3169 C CA . PHE A 1 377 ? -13.337 8.131 7.373 1.00 88.75 377 PHE A CA 1
ATOM 3170 C C . PHE A 1 377 ? -13.283 7.090 8.502 1.00 88.75 377 PHE A C 1
ATOM 3172 O O . PHE A 1 377 ? -14.093 7.165 9.428 1.00 88.75 377 PHE A O 1
ATOM 3179 N N . GLN A 1 378 ? -12.329 6.151 8.471 1.00 85.88 378 GLN A N 1
ATOM 3180 C CA . GLN A 1 378 ? -12.223 5.101 9.493 1.00 85.88 378 GLN A CA 1
ATOM 3181 C C . GLN A 1 378 ? -11.804 5.682 10.846 1.00 85.88 378 GLN A C 1
ATOM 3183 O O . GLN A 1 378 ? -12.494 5.485 11.849 1.00 85.88 378 GLN A O 1
ATOM 3188 N N . THR A 1 379 ? -10.728 6.468 10.867 1.00 87.75 379 THR A N 1
ATOM 3189 C CA . THR A 1 379 ? -10.269 7.177 12.069 1.00 87.75 379 THR A CA 1
ATOM 3190 C C . THR A 1 379 ? -11.336 8.125 12.614 1.00 87.75 379 THR A C 1
ATOM 3192 O O . THR A 1 379 ? -11.621 8.131 13.815 1.00 87.75 379 THR A O 1
ATOM 3195 N N . LYS A 1 380 ? -12.005 8.881 11.736 1.00 90.62 380 LYS A N 1
ATOM 3196 C CA . LYS A 1 380 ? -13.107 9.765 12.123 1.00 90.62 380 LYS A CA 1
ATOM 3197 C C . LYS A 1 380 ? -14.255 8.986 12.764 1.00 90.62 380 LYS A C 1
ATOM 3199 O O . LYS A 1 380 ? -14.759 9.395 13.810 1.00 90.62 380 LYS A O 1
ATOM 3204 N N . LYS A 1 381 ? -14.663 7.855 12.180 1.00 90.06 381 LYS A N 1
ATOM 3205 C CA . LYS A 1 381 ? -15.705 6.977 12.737 1.00 90.06 381 LYS A CA 1
ATOM 3206 C C . LYS A 1 381 ? -15.308 6.437 14.111 1.00 90.06 381 LYS A C 1
ATOM 3208 O O . LYS A 1 381 ? -16.131 6.427 15.028 1.00 90.06 381 LYS A O 1
ATOM 3213 N N . PHE A 1 382 ? -14.055 6.028 14.264 1.00 89.69 382 PHE A N 1
ATOM 3214 C CA . PHE A 1 382 ? -13.522 5.524 15.522 1.00 89.69 382 PHE A CA 1
ATOM 3215 C C . PHE A 1 382 ? -13.582 6.579 16.636 1.00 89.69 382 PHE A C 1
ATOM 3217 O O . PHE A 1 382 ? -14.157 6.326 17.695 1.00 89.69 382 PHE A O 1
ATOM 3224 N N . LEU A 1 383 ? -13.106 7.799 16.365 1.00 92.12 383 LEU A N 1
ATOM 3225 C CA . LEU A 1 383 ? -13.209 8.921 17.301 1.00 92.12 383 LEU A CA 1
ATOM 3226 C C . LEU A 1 383 ? -14.663 9.275 17.623 1.00 92.12 383 LEU A C 1
ATOM 3228 O O . LEU A 1 383 ? -15.016 9.408 18.794 1.00 92.12 383 LEU A O 1
ATOM 3232 N N . LYS A 1 384 ? -15.528 9.368 16.604 1.00 92.81 384 LYS A N 1
ATOM 3233 C CA . LYS A 1 384 ? -16.964 9.615 16.800 1.00 92.81 384 LYS A CA 1
ATOM 3234 C C . LYS A 1 384 ? -17.587 8.602 17.753 1.00 92.81 384 LYS A C 1
ATOM 3236 O O . LYS A 1 384 ? -18.344 9.000 18.628 1.00 92.81 384 LYS A O 1
ATOM 3241 N N . THR A 1 385 ? -17.247 7.323 17.604 1.00 91.56 385 THR A N 1
ATOM 3242 C CA . THR A 1 385 ? -17.773 6.240 18.447 1.00 91.56 385 THR A CA 1
ATOM 3243 C C . THR A 1 385 ? -17.453 6.484 19.922 1.00 91.56 385 THR A C 1
ATOM 3245 O O . THR A 1 385 ? -18.337 6.387 20.768 1.00 91.56 385 THR A O 1
ATOM 3248 N N . ILE A 1 386 ? -16.218 6.879 20.234 1.00 91.06 386 ILE A N 1
ATOM 3249 C CA . ILE A 1 386 ? -15.780 7.147 21.611 1.00 91.06 386 ILE A CA 1
ATOM 3250 C C . ILE A 1 386 ? -16.472 8.381 22.189 1.00 91.06 386 ILE A C 1
ATOM 3252 O O . ILE A 1 386 ? -16.994 8.329 23.303 1.00 91.06 386 ILE A O 1
ATOM 3256 N N . VAL A 1 387 ? -16.503 9.483 21.434 1.00 92.50 387 VAL A N 1
ATOM 3257 C CA . VAL A 1 387 ? -17.114 10.735 21.902 1.00 92.50 387 VAL A CA 1
ATOM 3258 C C . VAL A 1 387 ? -18.628 10.559 22.081 1.00 92.50 387 VAL A C 1
ATOM 3260 O O . VAL A 1 387 ? -19.184 11.014 23.078 1.00 92.50 387 VAL A O 1
ATOM 3263 N N . MET A 1 388 ? -19.302 9.845 21.172 1.00 92.62 388 MET A N 1
ATOM 3264 C CA . MET A 1 388 ? -20.726 9.517 21.317 1.00 92.62 388 MET A CA 1
ATOM 3265 C C . MET A 1 388 ? -20.993 8.712 22.590 1.00 92.62 388 MET A C 1
ATOM 3267 O O . MET A 1 388 ? -21.851 9.108 23.376 1.00 92.62 388 MET A O 1
ATOM 3271 N N . GLN A 1 389 ? -20.223 7.646 22.837 1.00 90.50 389 GLN A N 1
ATOM 3272 C CA . GLN A 1 389 ? -20.379 6.820 24.040 1.00 90.50 389 GLN A CA 1
ATOM 3273 C C . GLN A 1 389 ? -20.170 7.625 25.329 1.00 90.50 389 GLN A C 1
ATOM 3275 O O . GLN A 1 389 ? -20.903 7.428 26.295 1.00 90.50 389 GLN A O 1
ATOM 3280 N N . TYR A 1 390 ? -19.221 8.567 25.345 1.00 90.12 390 TYR A N 1
ATOM 3281 C CA . TYR A 1 390 ? -19.040 9.475 26.479 1.00 90.12 390 TYR A CA 1
ATOM 3282 C C . TYR A 1 390 ? -20.311 10.291 26.763 1.00 90.12 390 TYR A C 1
ATOM 3284 O O . TYR A 1 390 ? -20.792 10.297 27.898 1.00 90.12 390 TYR A O 1
ATOM 3292 N N . HIS A 1 391 ? -20.885 10.950 25.753 1.00 89.94 391 HIS A N 1
ATOM 3293 C CA . HIS A 1 391 ? -22.091 11.761 25.945 1.00 89.94 391 HIS A CA 1
ATOM 3294 C C . HIS A 1 391 ? -23.308 10.907 26.328 1.00 89.94 391 HIS A C 1
ATOM 3296 O O . HIS A 1 391 ? -24.069 11.297 27.213 1.00 89.94 391 HIS A O 1
ATOM 3302 N N . GLU A 1 392 ? -23.455 9.712 25.753 1.00 88.06 392 GLU A N 1
ATOM 3303 C CA . GLU A 1 392 ? -24.503 8.755 26.133 1.00 88.06 392 GLU A CA 1
ATOM 3304 C C . GLU A 1 392 ? -24.398 8.345 27.610 1.00 88.06 392 GLU A C 1
ATOM 3306 O O . GLU A 1 392 ? -25.391 8.397 28.338 1.00 88.06 392 GLU A O 1
ATOM 3311 N N . GLN A 1 393 ? -23.191 8.033 28.095 1.00 85.38 393 GLN A N 1
ATOM 3312 C CA . GLN A 1 393 ? -22.941 7.695 29.504 1.00 85.38 393 GLN A CA 1
ATOM 3313 C C . GLN A 1 393 ? -23.275 8.849 30.465 1.00 85.38 393 GLN A C 1
ATOM 3315 O O . GLN A 1 393 ? -23.658 8.607 31.609 1.00 85.38 393 GLN A O 1
ATOM 3320 N N . HIS A 1 394 ? -23.190 10.097 29.997 1.00 87.00 394 HIS A N 1
ATOM 3321 C CA . HIS A 1 394 ? -23.532 11.300 30.765 1.00 87.00 394 HIS A CA 1
ATOM 3322 C C . HIS A 1 394 ? -24.963 11.796 30.505 1.00 87.00 394 HIS A C 1
ATOM 3324 O O . HIS A 1 394 ? -25.335 12.873 30.967 1.00 87.00 394 HIS A O 1
ATOM 3330 N N . SER A 1 395 ? -25.789 11.002 29.811 1.00 91.12 395 SER A N 1
ATOM 3331 C CA . SER A 1 395 ? -27.172 11.345 29.443 1.00 91.12 395 SER A CA 1
ATOM 3332 C C . SER A 1 395 ? -27.315 12.610 28.579 1.00 91.12 395 SER A C 1
ATOM 3334 O O . SER A 1 395 ? -28.384 13.220 28.539 1.00 91.12 395 SER A O 1
ATOM 3336 N N . ASP A 1 396 ? -26.264 12.987 27.853 1.00 91.12 396 ASP A N 1
ATOM 3337 C CA . ASP A 1 396 ? -26.230 14.110 26.914 1.00 91.12 396 ASP A CA 1
ATOM 3338 C C . ASP A 1 396 ? -26.550 13.638 25.482 1.00 91.12 396 ASP A C 1
ATOM 3340 O O . ASP A 1 396 ? -25.729 13.647 24.561 1.00 91.12 396 ASP A O 1
ATOM 3344 N N . TYR A 1 397 ? -27.779 13.153 25.298 1.00 90.50 397 TYR A N 1
ATOM 3345 C CA . TYR A 1 397 ? -28.215 12.548 24.035 1.00 90.50 397 TYR A CA 1
ATOM 3346 C C . TYR A 1 397 ? -28.308 13.548 22.872 1.00 90.50 397 TYR A C 1
ATOM 3348 O O . TYR A 1 397 ? -28.224 13.143 21.712 1.00 90.50 397 TYR A O 1
ATOM 3356 N N . GLU A 1 398 ? -28.474 14.843 23.158 1.00 90.69 398 GLU A N 1
ATOM 3357 C CA . GLU A 1 398 ? -28.489 15.891 22.130 1.00 90.69 398 GLU A CA 1
ATOM 3358 C C . GLU A 1 398 ? -27.117 15.999 21.462 1.00 90.69 398 GLU A C 1
ATOM 3360 O O . GLU A 1 398 ? -27.012 15.948 20.232 1.00 90.69 398 GLU A O 1
ATOM 3365 N N . GLN A 1 399 ? -26.058 16.050 22.271 1.00 88.62 399 GLN A N 1
ATOM 3366 C CA . GLN A 1 399 ? -24.699 16.107 21.761 1.00 88.62 399 GLN A CA 1
ATOM 3367 C C . GLN A 1 399 ? -24.299 14.797 21.071 1.00 88.62 399 GLN A C 1
ATOM 3369 O O . GLN A 1 399 ? -23.712 14.837 19.987 1.00 88.62 399 GLN A O 1
ATOM 3374 N N . ALA A 1 400 ? -24.679 13.637 21.622 1.00 87.62 400 ALA A N 1
ATOM 3375 C CA . ALA A 1 400 ? -24.456 12.342 20.970 1.00 87.62 400 ALA A CA 1
ATOM 3376 C C . ALA A 1 400 ? -25.119 12.276 19.578 1.00 87.62 400 ALA A C 1
ATOM 3378 O O . ALA A 1 400 ? -24.491 11.866 18.594 1.00 87.62 400 ALA A O 1
ATOM 3379 N N . TYR A 1 401 ? -26.362 12.759 19.461 1.00 87.88 401 TYR A N 1
ATOM 3380 C CA . TYR A 1 401 ? -27.057 12.848 18.178 1.00 87.88 401 TYR A CA 1
ATOM 3381 C C . TYR A 1 401 ? -26.357 13.810 17.212 1.00 87.88 401 TYR A C 1
ATOM 3383 O O . TYR A 1 401 ? -26.177 13.462 16.042 1.00 87.88 401 TYR A O 1
ATOM 3391 N N . PHE A 1 402 ? -25.920 14.983 17.677 1.00 88.81 402 PHE A N 1
ATOM 3392 C CA . PHE A 1 402 ? -25.169 15.931 16.852 1.00 88.81 402 PHE A CA 1
ATOM 3393 C C . PHE A 1 402 ? -23.890 15.300 16.285 1.00 88.81 402 PHE A C 1
ATOM 3395 O O . PHE A 1 402 ? -23.664 15.350 15.075 1.00 88.81 402 PHE A O 1
ATOM 3402 N N . ILE A 1 403 ? -23.099 14.630 17.128 1.00 88.56 403 ILE A N 1
ATOM 3403 C CA . ILE A 1 403 ? -21.859 13.962 16.712 1.00 88.56 403 ILE A CA 1
ATOM 3404 C C . ILE A 1 403 ? -22.144 12.884 15.667 1.00 88.56 403 ILE A C 1
ATOM 3406 O O . ILE A 1 403 ? -21.410 12.781 14.686 1.00 88.56 403 ILE A O 1
ATOM 3410 N N . SER A 1 404 ? -23.238 12.125 15.807 1.00 83.75 404 SER A N 1
ATOM 3411 C CA . SER A 1 404 ? -23.612 11.089 14.833 1.00 83.75 404 SER A CA 1
ATOM 3412 C C . SER A 1 404 ? -23.740 11.623 13.397 1.00 83.75 404 SER A C 1
ATOM 3414 O O . SER A 1 404 ? -23.492 10.874 12.448 1.00 83.75 404 SER A O 1
ATOM 3416 N N . LYS A 1 405 ? -24.054 12.918 13.228 1.00 84.94 405 LYS A N 1
ATOM 3417 C CA . LYS A 1 405 ? -24.248 13.590 11.933 1.00 84.94 405 LYS A CA 1
ATOM 3418 C C . LYS A 1 405 ? -22.986 14.215 11.327 1.00 84.94 405 LYS A C 1
ATOM 3420 O O . LYS A 1 405 ? -23.049 14.603 10.162 1.00 84.94 405 LYS A O 1
ATOM 3425 N N . LEU A 1 406 ? -21.887 14.325 12.081 1.00 80.94 406 LEU A N 1
ATOM 3426 C CA . LEU A 1 406 ? -20.597 14.857 11.603 1.00 80.94 406 LEU A CA 1
ATOM 3427 C C . LEU A 1 406 ? -19.852 13.874 10.707 1.00 80.94 406 LEU A C 1
ATOM 3429 O O . LEU A 1 406 ? -19.131 14.332 9.795 1.00 80.94 406 LEU A O 1
#

Organism: NCBI:txid1796635

Sequence (406 aa):
MSFLETEYTSHHDSKCFGFFLRYHRKKQNLSLNYFADMIGITPSFLSDIEHGKKDVAEYTKKKIFHELFINQETYENHVCKFDIVTILQAILEFDMSFLHEVYTDIEDNMDIYMETSVFHQYILAYTLTYLFEDHKTFFFDEVFMKNFICILDIEEQHLLSVCYAYNLEKNQTWKEAQKEYNKIIQNYKFTKYQAIDAWLYFRLAELNLHLGDIYHSLVYCEKADEYLKKGLYLKRMYYNLVTKANIVSLLHQYDDAISLLDTILKKCEQDDKLCLHILNNKCAIALEQQDYPSLLLYAKQAKTAGYHSAYLSFYQAFAYLCLHDIEKSKESFINMKTITDPILQLMFSYCAHQIKGEDVSKDMKQMMDWIQNEYDFQTKKFLKTIVMQYHEQHSDYEQAYFISKL

Secondary structure (DSSP, 8-state):
--HHHHHHHHHHHHHHHHHHHHHHHHHTT--HHHHHHHHTS-HHHHHHHHTTSS---HHHHHHHHHHTT--HHHHHHPPPS--HHHHHHHHHTT-HHHHHHHHHHHHHTHHHHTTSTTHHHHHHHHHHHHTTS--SS-SS-HHHHHHHHTTS-HHHHHHHHHHHHHHHHHTT-HHHHHHHHHHHHHT----S-HHHHHHHHHHHHHHHHHTT-HHHHHHHHHHHHHHHHHTT-HHHHHHHHHHHHHHHHHTT-HHHHHHHHHHHHTT-TT-HHHHHHHHHHHHHHHHHTT-HHHHHHHHHHHHHTT---HHHHHHHHHHHHHTT-HHHHHHT---GGG---HHHHHHHHHHHHHHHT---HHHHHHHHHHHHH---HHHHHHHHHHHHHHHHHTT-HHHHHHHHT-

pLDDT: mean 89.61, std 10.08, range [24.17, 97.75]

Radius of gyration: 27.33 Å; Cα contacts (8 Å, |Δi|>4): 440; chains: 1; bounding box: 63×39×77 Å

Solvent-accessible surface area (backbone atoms only — not comparable to full-atom values): 22041 Å² total; per-residue (Å²): 134,55,75,68,57,55,55,51,50,53,48,41,52,27,22,45,52,8,45,51,51,50,49,56,40,49,76,70,70,49,50,65,59,60,50,16,56,73,63,70,50,54,46,67,59,49,48,34,27,37,69,25,74,40,83,77,58,69,77,53,48,53,40,50,28,59,79,67,74,45,59,60,66,55,19,72,72,51,71,73,91,69,56,65,67,60,53,47,50,31,62,46,53,64,38,60,68,58,40,47,51,55,34,50,54,45,66,78,38,41,77,63,45,67,53,28,71,47,27,66,54,55,53,51,50,43,58,60,31,53,74,77,50,99,74,95,72,80,90,71,54,72,70,56,51,62,57,50,54,74,44,47,53,77,57,58,41,48,49,52,51,51,51,52,23,50,52,33,40,76,69,70,36,52,70,61,16,50,53,46,48,50,53,52,59,74,69,61,66,90,55,94,55,48,59,56,56,21,52,50,25,42,50,48,13,54,52,27,42,36,66,59,38,57,69,61,12,50,58,24,38,57,54,14,49,57,35,24,59,73,70,62,33,61,59,39,44,51,54,49,50,50,54,48,24,53,52,37,37,75,71,69,38,51,69,61,17,50,52,50,47,53,59,48,46,76,73,38,78,88,39,65,69,61,44,44,51,48,38,51,51,50,28,52,56,20,56,75,68,66,35,41,70,59,22,43,49,36,41,46,53,37,49,76,73,69,46,82,53,73,63,48,32,46,53,40,22,49,36,26,48,78,70,69,37,57,67,63,14,59,72,30,61,70,68,66,89,76,54,85,51,67,68,62,47,48,53,52,50,41,53,54,30,55,73,71,72,46,87,47,67,66,47,53,50,50,52,50,56,44,48,75,68,50,72,42,38,57,62,28,51,54,53,46,50,54,56,29,52,53,27,50,78,69,70,37,54,68,59,24,55,54,54,75,73,109